Protein AF-A0A1R3RPN5-F1 (afdb_monomer)

Nearest PDB structures (foldseek):
  1krh-assembly2_B  TM=6.325E-01  e=1.722E-07  Acinetobacter sp.
  4wqm-assembly1_A  TM=5.513E-01  e=2.172E-06  Ectopseudomonas mendocina
  7ylr-assembly1_A  TM=5.861E-01  e=1.317E-05  Variovorax paradoxus
  6o0a-assembly1_A  TM=5.321E-01  e=4.269E-06  Malassezia yamatoensis
  1fdr-assembly1_A  TM=5.967E-01  e=7.984E-05  Escherichia coli

Secondary structure (DSSP, 8-state):
--BS-SS--HHHHHHHHHTT-HHHHTTGGGGSBSS--HHHHHHHHHS-SEEEEEEE-TTS-EEEEEEE-TTSSS--EE-SSTTEEEEEEE--TT-THHHHHHHHHS--TT--S---GGGGEEEEEEEETTTTEEEEEEEEEEEEEE-SSSS-S-EEEEEEEEEEEEEE---S---------TT---EEEEEESS----SSSPPPPPPHHHHHHHHH-SEEEEEEEE---TT-GGGTTS--EEEEEEEE-STT-SEE-TTT--EEEE--S--S--HHHHHHHHH-EEEEEEE-TTT--EEEEEEEEEEEETHHHHHHSTT-SEEEEEEEEEEEEEE-------------------SS--EEEEETTEEEEESSPPP----TT-EEEEE-HHHH-S----S--SS-GGGTT---EEEEEB-S--TT-S--SEE-B---PPTT-HHHHHHHHHHHHHHTTS-SSPPPPEEEEEEEEEEEE-S--PPSSSEEEEEEEEGGGGHHHHHHHHHHHHHGGG--EEEEEEEE-S-HHHHHHHHHHHTTT--TTEEEEEEEEE---S----GGG-BTTEEEEEEESS--HHHHTTS-TTSEEEEE-STTHHHHHHTT-

Solvent-accessible surface area (backbone atoms only — not comparable to full-atom values): 33022 Å² total; per-residue (Å²): 134,78,55,47,47,72,56,73,46,73,27,21,50,54,51,22,52,78,70,70,32,45,82,84,40,66,73,57,47,66,68,31,24,38,36,44,54,68,72,55,41,53,45,49,24,61,59,26,44,47,34,44,31,25,32,30,47,95,87,67,48,26,29,34,25,76,37,25,22,70,61,29,50,50,56,34,30,45,56,93,48,53,36,37,39,38,34,43,30,36,58,58,75,75,48,66,46,57,59,48,53,49,45,69,76,55,62,61,85,89,51,78,72,64,77,57,78,68,48,39,28,20,8,32,35,42,54,34,39,76,77,26,47,34,39,33,37,21,28,32,62,73,48,75,43,75,45,84,92,54,102,48,93,46,33,33,39,39,33,31,42,36,46,31,21,40,73,48,79,50,72,64,54,73,72,49,86,86,78,65,68,59,84,63,57,63,42,65,79,42,82,38,80,72,49,73,80,52,100,54,100,40,29,54,76,68,58,68,70,58,52,50,52,51,31,64,32,42,47,37,35,41,11,14,35,34,69,74,68,88,90,44,85,52,52,84,51,46,61,70,42,31,32,40,47,75,50,41,51,58,60,51,54,41,38,66,40,90,85,35,40,22,41,34,41,71,56,75,97,69,90,65,65,44,65,55,58,8,16,19,64,63,54,36,29,29,5,38,23,37,63,40,91,86,62,63,26,37,42,35,32,24,27,43,28,49,74,34,54,46,70,63,14,30,74,77,38,79,92,32,57,28,28,36,40,30,33,61,32,22,42,33,32,32,41,43,60,72,96,77,80,91,74,93,73,85,83,87,78,89,74,81,95,62,98,74,59,42,28,33,27,35,37,71,71,29,39,35,54,46,74,68,78,70,72,47,66,51,56,21,21,20,24,40,31,36,32,27,33,88,58,78,45,68,60,71,84,48,84,75,38,94,91,45,61,84,54,48,54,46,77,45,62,46,75,45,38,29,31,44,51,39,69,92,37,70,61,62,60,56,47,33,73,71,85,74,78,41,91,82,30,70,64,42,40,53,54,49,50,52,54,54,57,58,45,77,81,47,76,101,68,87,64,69,44,89,42,79,51,42,32,39,52,76,47,71,46,73,85,56,54,63,74,82,69,72,42,49,33,35,39,38,19,33,53,79,33,40,31,28,55,34,0,32,39,32,38,47,26,73,52,27,87,81,39,41,32,43,39,39,36,38,37,40,29,79,54,58,69,63,53,52,53,55,48,46,63,28,5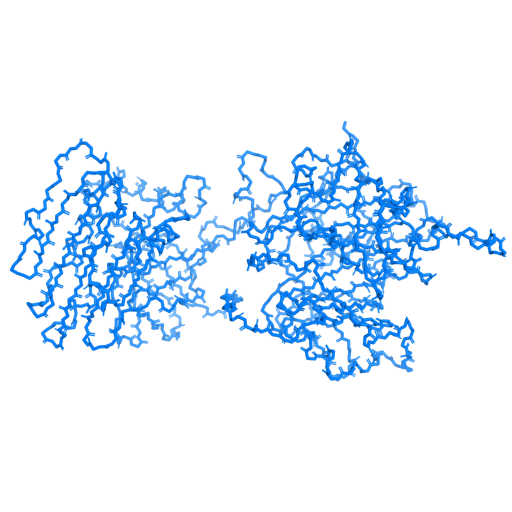1,69,61,55,27,78,56,34,36,37,41,36,41,35,22,22,75,59,94,66,92,75,92,55,70,95,59,51,51,101,36,27,48,74,48,80,43,83,38,74,90,51,63,73,59,41,75,74,52,77,88,85,42,52,77,44,73,34,47,55,93,66,48,55,57,59,50,62,76,38,102

Foldseek 3Di:
DDALFQWADPLLCVVLVQVVLCVVCGPVSSQWHQFADPVSQCLQQFQFLWKWKWAADLVRFIWTFIWGALFSHHHQWHDPDRFKIKGWTQDAPQTPCVVLLVCVVDPDPVPVVPSPQSRFKMKIWRARQQVLWIKIWIFGFDDKDQDPPDPDRRTIITMTGTSTIAGWDSPQRHHDDADTDSPWDKDWPDWFAFDDDPPDLAADADDPVVQQLQQQFFKKKKKFWADAPPPDPCCVRPNTHIDIDMHGHHRRQFDQQPPRRWTKHFDDDTLSRCVRSSRCSRPQWMKMWTADSQFRKIKIFIFGKDKDAAPRSCVRPNPGRIIMTGRTGTIIIMGIDDPDDDDDDDRPHFDDDDPQFWKFFCFLQWTFIDGDDDFAADFQLWKWKKAQCVQLNQQPADRADPPQRPSHRPRSIDIFTFLAARPPPSHDRITHTDDDQDVSDSNSVVVVVVVVVQVVPDDPDRRGDPRSRMITTSGMDDPRHQDPAEAFAEEEAEASQCRSVSRNLLVQQVCAPRYAYEYEYEYEYACLQVVLVSVCVSNVRHHQRYAYEYEYEYQDDDDDDCPSVDDPRYYYDYHYHDDDLVNLVPDDPVHHYDYTHDPPPVVVVVVSD

Sequence (609 aa):
MSTALQGWHPGELAIQHKLGYSTAVSNSWSVIKNFMPEQHRIFHTSNLHFLPITTIDEDGRPWASIVAGSTGEPGFIESPDPQTLSIHARLWTGDPLLNTLKTWLNPNPNNQQTTPPERYLTAGLGIEFSTRRRNKFAGRIQHVTPSTSTSTTLDYRIDIHVTEALGNCPKYINLRTLTPHPTTNPTLTHHHLHLPLPPSSTSFPLPPELTSFISSADTIFLASIYNPPSTTTTTTTNPPHAGLNARSGHPGFIRIHPTTHQIILPDYSGNRLMTSVGNIHASGLAGLTIVSFTTGDVLYLTGTAEHFVGEAAKRIMYGQGSLTAVRVSGVKMVVGEEKGVGMMGKVGGGGGGGEGGCRVLLEGGRFAVVGKQMGMEIKPGQAIVLDFMEWIGPPTYQHMSDDAPGEINDDRVRTWTVSSAHEGMERVEGFELTMREMKGGVVTGALFDVLRGERQGQGQGQVRFDGSVRGDVVGTTGEFVLPVGKVNVLWVAGGIGMTPFLAMLKALVERGETVQGDVVVVLATREPRVMLGLMREALGGVAGMVRVRVEVFTGFEGEVDVGDLIRDNVSVEVHQGRVGRDYWRGVPNDKEVFVCGPGGFGDEVVEGL

Mean predicted aligned error: 15.8 Å

Organism: Aspergillus carbonarius (strain ITEM 5010) (NCBI:txid602072)

Radius of gyration: 28.23 Å; Cα contacts (8 Å, |Δi|>4): 1332; chains: 1; bounding box: 81×53×78 Å

pLDDT: mean 84.32, std 15.66, range [21.89, 98.69]

Structure (mmCIF, N/CA/C/O backbone):
data_AF-A0A1R3RPN5-F1
#
_entry.id   AF-A0A1R3RPN5-F1
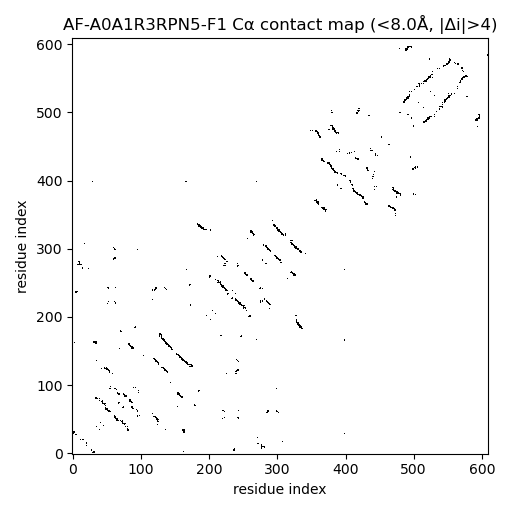#
loop_
_atom_site.group_PDB
_atom_site.id
_atom_site.type_symbol
_atom_site.label_atom_id
_atom_site.label_alt_id
_atom_site.label_comp_id
_atom_site.label_asym_id
_atom_site.label_entity_id
_atom_site.label_seq_id
_atom_site.pdbx_PDB_ins_code
_atom_site.Cartn_x
_atom_site.Cartn_y
_atom_site.Cartn_z
_atom_site.occupancy
_atom_site.B_iso_or_equiv
_atom_site.auth_seq_id
_atom_site.auth_comp_id
_atom_site.auth_asym_id
_atom_site.auth_atom_id
_atom_site.pdbx_PDB_model_num
ATOM 1 N N . MET A 1 1 ? -0.048 21.771 -22.554 1.00 45.22 1 MET A N 1
ATOM 2 C CA . MET A 1 1 ? 0.324 20.751 -21.549 1.00 45.22 1 MET A CA 1
ATOM 3 C C . MET A 1 1 ? 0.965 19.597 -22.300 1.00 45.22 1 MET A C 1
ATOM 5 O O . MET A 1 1 ? 0.309 19.068 -23.187 1.00 45.22 1 MET A O 1
ATOM 9 N N . SER A 1 2 ? 2.237 19.280 -22.054 1.00 51.97 2 SER A N 1
ATOM 10 C CA . SER A 1 2 ? 2.921 18.185 -22.753 1.00 51.97 2 SER A CA 1
ATOM 11 C C . SER A 1 2 ? 2.543 16.850 -22.101 1.00 51.97 2 SER A C 1
ATOM 13 O O . SER A 1 2 ? 2.600 16.699 -20.884 1.00 51.97 2 SER A O 1
ATOM 15 N N . THR A 1 3 ? 2.043 15.906 -22.895 1.00 61.66 3 THR A N 1
ATOM 16 C CA . THR A 1 3 ? 1.736 14.543 -22.443 1.00 61.66 3 THR A CA 1
ATOM 17 C C . THR A 1 3 ? 3.027 13.724 -22.438 1.00 61.66 3 THR A C 1
ATOM 19 O O . THR A 1 3 ? 3.864 13.914 -23.319 1.00 61.66 3 THR A O 1
ATOM 22 N N . ALA A 1 4 ? 3.218 12.835 -21.455 1.00 76.56 4 ALA A N 1
ATOM 23 C CA . ALA A 1 4 ? 4.387 11.942 -21.438 1.00 76.56 4 ALA A CA 1
ATOM 24 C C . ALA A 1 4 ? 4.355 10.911 -22.560 1.00 76.56 4 ALA A C 1
ATOM 26 O O . ALA A 1 4 ? 5.387 10.567 -23.126 1.00 76.56 4 ALA A O 1
ATOM 27 N N . LEU A 1 5 ? 3.151 10.441 -22.872 1.00 82.88 5 LEU A N 1
ATOM 28 C CA . LEU A 1 5 ? 2.904 9.392 -23.844 1.00 82.88 5 LEU A CA 1
ATOM 29 C C . LEU A 1 5 ? 2.050 9.928 -24.995 1.00 82.88 5 LEU A C 1
ATOM 31 O O . LEU A 1 5 ? 1.403 10.974 -24.873 1.00 82.88 5 LEU A O 1
ATOM 35 N N . GLN A 1 6 ? 2.046 9.193 -26.106 1.00 84.75 6 GLN A N 1
ATOM 36 C CA . GLN A 1 6 ? 1.206 9.441 -27.284 1.00 84.75 6 GLN A CA 1
ATOM 37 C C . GLN A 1 6 ? 0.323 8.220 -27.584 1.00 84.75 6 GLN A C 1
ATOM 39 O O . GLN A 1 6 ? 0.188 7.789 -28.727 1.00 84.75 6 GLN A O 1
ATOM 44 N N . GLY A 1 7 ? -0.252 7.638 -26.531 1.00 88.19 7 GLY A N 1
ATOM 45 C CA . GLY A 1 7 ? -0.995 6.383 -26.578 1.00 88.19 7 GLY A CA 1
ATOM 46 C C . GLY A 1 7 ? -0.442 5.348 -25.604 1.00 88.19 7 GLY A C 1
ATOM 47 O O . GLY A 1 7 ? 0.549 5.585 -24.918 1.00 88.19 7 GLY A O 1
ATOM 48 N N . TRP A 1 8 ? -1.108 4.199 -25.549 1.00 90.19 8 TRP A N 1
ATOM 49 C CA . TRP A 1 8 ? -0.591 3.015 -24.868 1.00 90.19 8 TRP A CA 1
ATOM 50 C C . TRP A 1 8 ? 0.435 2.307 -25.744 1.00 90.19 8 TRP A C 1
ATOM 52 O O . TRP A 1 8 ? 0.276 2.242 -26.970 1.00 90.19 8 TRP A O 1
ATOM 62 N N . HIS A 1 9 ? 1.458 1.722 -25.126 1.00 91.75 9 HIS A N 1
ATOM 63 C CA . HIS A 1 9 ? 2.414 0.931 -25.887 1.00 91.75 9 HIS A CA 1
ATOM 64 C C . HIS A 1 9 ? 1.808 -0.444 -26.252 1.00 91.75 9 HIS A C 1
ATOM 66 O O . HIS A 1 9 ? 0.845 -0.898 -25.623 1.00 91.75 9 HIS A O 1
ATOM 72 N N . PRO A 1 10 ? 2.339 -1.153 -27.270 1.00 92.44 10 PRO A N 1
ATOM 73 C CA . PRO A 1 10 ? 1.727 -2.387 -27.779 1.00 92.44 10 PRO A CA 1
ATOM 74 C C . PRO A 1 10 ? 1.497 -3.476 -26.720 1.00 92.44 10 PRO A C 1
ATOM 76 O O . PRO A 1 10 ? 0.532 -4.234 -26.809 1.00 92.44 10 PRO A O 1
ATOM 79 N N . GLY A 1 11 ? 2.361 -3.537 -25.702 1.00 94.38 11 GLY A N 1
ATOM 80 C CA . GLY A 1 11 ? 2.244 -4.491 -24.601 1.00 94.38 11 GLY A CA 1
ATOM 81 C C . GLY A 1 11 ? 1.013 -4.239 -23.728 1.00 94.38 11 GLY A C 1
ATOM 82 O O . GLY A 1 11 ? 0.249 -5.166 -23.458 1.00 94.38 11 GLY A O 1
ATOM 83 N N . GLU A 1 12 ? 0.786 -2.986 -23.328 1.00 94.12 12 GLU A N 1
ATOM 84 C CA . GLU A 1 12 ? -0.416 -2.576 -22.591 1.00 94.12 12 GLU A CA 1
ATOM 85 C C . GLU A 1 12 ? -1.678 -2.837 -23.409 1.00 94.12 12 GLU A C 1
ATOM 87 O O . GLU A 1 12 ? -2.606 -3.467 -22.905 1.00 94.12 12 GLU A O 1
ATOM 92 N N . LEU A 1 13 ? -1.693 -2.431 -24.685 1.00 94.06 13 LEU A N 1
ATOM 93 C CA . LEU A 1 13 ? -2.837 -2.636 -25.580 1.00 94.06 13 LEU A CA 1
ATOM 94 C C . LEU A 1 13 ? -3.225 -4.113 -25.692 1.00 94.06 13 LEU A C 1
ATOM 96 O O . LEU A 1 13 ? -4.407 -4.451 -25.606 1.00 94.06 13 LEU A O 1
ATOM 100 N N . ALA A 1 14 ? -2.242 -5.001 -25.845 1.00 94.50 14 ALA A N 1
ATOM 101 C CA . ALA A 1 14 ? -2.482 -6.435 -25.957 1.00 94.50 14 ALA A CA 1
ATOM 102 C C . ALA A 1 14 ? -3.142 -7.014 -24.694 1.00 94.50 14 ALA A C 1
ATOM 104 O O . ALA A 1 14 ? -4.070 -7.819 -24.788 1.00 94.50 14 ALA A O 1
ATOM 105 N N . ILE A 1 15 ? -2.698 -6.595 -23.508 1.00 93.25 15 ILE A N 1
ATOM 106 C CA . ILE A 1 15 ? -3.253 -7.066 -22.232 1.00 93.25 15 ILE A CA 1
ATOM 107 C C . ILE A 1 15 ? -4.621 -6.438 -21.960 1.00 93.25 15 ILE A C 1
ATOM 109 O O . ILE A 1 15 ? -5.554 -7.143 -21.575 1.00 93.25 15 ILE A O 1
ATOM 113 N N . GLN A 1 16 ? -4.778 -5.141 -22.226 1.00 89.44 16 GLN A N 1
ATOM 114 C CA . GLN A 1 16 ? -6.062 -4.448 -22.134 1.00 89.44 16 GLN A CA 1
ATOM 115 C C . GLN A 1 16 ? -7.107 -5.104 -23.045 1.00 89.44 16 GLN A C 1
ATOM 117 O O . GLN A 1 16 ? -8.243 -5.285 -22.617 1.00 89.44 16 GLN A O 1
ATOM 122 N N . HIS A 1 17 ? -6.731 -5.524 -24.258 1.00 90.00 17 HIS A N 1
ATOM 123 C CA . HIS A 1 17 ? -7.630 -6.242 -25.163 1.00 90.00 17 HIS A CA 1
ATOM 124 C C . HIS A 1 17 ? -8.018 -7.612 -24.603 1.00 90.00 17 HIS A C 1
ATOM 126 O O . HIS A 1 17 ? -9.200 -7.943 -24.535 1.00 90.00 17 HIS A O 1
ATOM 132 N N . LYS A 1 18 ? -7.035 -8.397 -24.141 1.00 87.56 18 LYS A N 1
ATOM 133 C CA . LYS A 1 18 ? -7.280 -9.719 -23.542 1.00 87.56 18 LYS A CA 1
ATOM 134 C C . LYS A 1 18 ? -8.211 -9.670 -22.324 1.00 87.56 18 LYS A C 1
ATOM 136 O O . LYS A 1 18 ? -8.935 -10.632 -22.089 1.00 87.56 18 LYS A O 1
ATOM 141 N N . LEU A 1 19 ? -8.187 -8.577 -21.560 1.00 83.62 19 LEU A N 1
ATOM 142 C CA . LEU A 1 19 ? -9.012 -8.384 -20.363 1.00 83.62 19 LEU A CA 1
ATOM 143 C C . LEU A 1 19 ? -10.294 -7.567 -20.617 1.00 83.62 19 LEU A C 1
ATOM 145 O O . LEU A 1 19 ? -11.049 -7.320 -19.681 1.00 83.62 19 LEU A O 1
ATOM 149 N N . GLY A 1 20 ? -10.557 -7.139 -21.858 1.00 84.12 20 GLY A N 1
ATOM 150 C CA . GLY A 1 20 ? -11.748 -6.353 -22.205 1.00 84.12 20 GLY A CA 1
ATOM 151 C C . GLY A 1 20 ? -11.737 -4.910 -21.682 1.00 84.12 20 GLY A C 1
ATOM 152 O O . GLY A 1 20 ? -12.790 -4.300 -21.512 1.00 84.12 20 GLY A O 1
ATOM 153 N N . TYR A 1 21 ? -10.561 -4.341 -21.413 1.00 84.31 21 TYR A N 1
ATOM 154 C CA . TYR A 1 21 ? -10.399 -2.994 -20.856 1.00 84.31 21 TYR A CA 1
ATOM 155 C C . TYR A 1 21 ? -10.123 -1.907 -21.894 1.00 84.31 21 TYR A C 1
ATOM 157 O O . TYR A 1 21 ? -10.209 -0.732 -21.547 1.00 84.31 21 TYR A O 1
ATOM 165 N N . SER A 1 22 ? -9.829 -2.256 -23.151 1.00 76.38 22 SER A N 1
ATOM 166 C CA . SER A 1 22 ? -9.389 -1.303 -24.186 1.00 76.38 22 SER A CA 1
ATOM 167 C C . SER A 1 22 ? -10.285 -0.067 -24.311 1.00 76.38 22 SER A C 1
ATOM 169 O O . SER A 1 22 ? -9.781 1.052 -24.352 1.00 76.38 22 SER A O 1
ATOM 171 N N . THR A 1 23 ? -11.611 -0.239 -24.308 1.00 72.06 23 THR A N 1
ATOM 172 C CA . THR A 1 23 ? -12.555 0.889 -24.380 1.00 72.06 23 THR A CA 1
ATOM 173 C C . THR A 1 23 ? -12.534 1.738 -23.111 1.00 72.06 23 THR A C 1
ATOM 175 O O . THR A 1 23 ? -12.601 2.961 -23.194 1.00 72.06 23 THR A O 1
ATOM 178 N N . ALA A 1 24 ? -12.408 1.105 -21.942 1.00 67.56 24 ALA A N 1
ATOM 179 C CA . ALA A 1 24 ? -12.459 1.775 -20.646 1.00 67.56 24 ALA A CA 1
ATOM 180 C C . ALA A 1 24 ? -11.239 2.668 -20.376 1.00 67.56 24 ALA A C 1
ATOM 182 O O . ALA A 1 24 ? -11.352 3.615 -19.603 1.00 67.56 24 ALA A O 1
ATOM 183 N N . VAL A 1 25 ? -10.086 2.371 -20.987 1.00 79.38 25 VAL A N 1
ATOM 184 C CA . VAL A 1 25 ? -8.831 3.108 -20.753 1.00 79.38 25 VAL A CA 1
ATOM 185 C C . VAL A 1 25 ? -8.260 3.779 -22.001 1.00 79.38 25 VAL A C 1
ATOM 187 O O . VAL A 1 25 ? -7.142 4.282 -21.954 1.00 79.38 25 VAL A O 1
ATOM 190 N N . SER A 1 26 ? -8.996 3.822 -23.114 1.00 75.88 26 SER A N 1
ATOM 191 C CA . SER A 1 26 ? -8.498 4.251 -24.436 1.00 75.88 26 SER A CA 1
ATOM 192 C C . SER A 1 26 ? -7.737 5.586 -24.431 1.00 75.88 26 SER A C 1
ATOM 194 O O . SER A 1 26 ? -6.679 5.693 -25.047 1.00 75.88 26 SER A O 1
ATOM 196 N N . ASN A 1 27 ? -8.228 6.574 -23.678 1.00 77.50 27 ASN A N 1
ATOM 197 C CA . ASN A 1 27 ? -7.629 7.911 -23.552 1.00 77.50 27 ASN A CA 1
ATOM 198 C C . ASN A 1 27 ? -6.949 8.155 -22.196 1.00 77.50 27 ASN A C 1
ATOM 200 O O . ASN A 1 27 ? -6.448 9.251 -21.923 1.00 77.50 27 ASN A O 1
ATOM 204 N N . SER A 1 28 ? -6.921 7.141 -21.331 1.00 81.88 28 SER A N 1
ATOM 205 C CA . SER A 1 28 ? -6.401 7.269 -19.974 1.00 81.88 28 SER A CA 1
ATOM 206 C C . SER A 1 28 ? -4.880 7.363 -19.924 1.00 81.88 28 SER A C 1
ATOM 208 O O . SER A 1 28 ? -4.373 7.694 -18.872 1.00 81.88 28 SER A O 1
ATOM 210 N N . TRP A 1 29 ? -4.131 7.168 -21.012 1.00 83.62 29 TRP A N 1
ATOM 211 C CA . TRP A 1 29 ? -2.676 7.407 -21.037 1.00 83.62 29 TRP A CA 1
ATOM 212 C C . TRP A 1 29 ? -2.311 8.886 -20.794 1.00 83.62 29 TRP A C 1
ATOM 214 O O . TRP A 1 29 ? -1.242 9.187 -20.272 1.00 83.62 29 TRP A O 1
ATOM 224 N N . SER A 1 30 ? -3.218 9.823 -21.104 1.00 81.75 30 SER A N 1
ATOM 225 C CA . SER A 1 30 ? -3.025 11.281 -20.947 1.00 81.75 30 SER A CA 1
ATOM 226 C C . SER A 1 30 ? -2.878 11.753 -19.491 1.00 81.75 30 SER A C 1
ATOM 228 O O . SER A 1 30 ? -2.457 12.886 -19.209 1.00 81.75 30 SER A O 1
ATOM 230 N N . VAL A 1 31 ? -3.231 10.884 -18.548 1.00 81.06 31 VAL A N 1
ATOM 231 C CA . VAL A 1 31 ? -3.079 11.109 -17.112 1.00 81.06 31 VAL A CA 1
ATOM 232 C C . VAL A 1 31 ? -1.621 10.985 -16.658 1.00 81.06 31 VAL A C 1
ATOM 234 O O . VAL A 1 31 ? -1.260 11.564 -15.637 1.00 81.06 31 VAL A O 1
ATOM 237 N N . ILE A 1 32 ? -0.786 10.275 -17.427 1.00 87.50 32 ILE A N 1
ATOM 238 C CA . ILE A 1 32 ? 0.645 10.128 -17.174 1.00 87.50 32 ILE A CA 1
ATOM 239 C C . ILE A 1 32 ? 1.322 11.419 -17.636 1.00 87.50 32 ILE A C 1
ATOM 241 O O . ILE A 1 32 ? 1.280 11.796 -18.814 1.00 87.50 32 ILE A O 1
ATOM 245 N N . LYS A 1 33 ? 1.904 12.142 -16.680 1.00 87.62 33 LYS A N 1
ATOM 246 C CA . LYS A 1 33 ? 2.549 13.441 -16.914 1.00 87.62 33 LYS A CA 1
ATOM 247 C C . LYS A 1 33 ? 4.045 13.256 -17.095 1.00 87.62 33 LYS A C 1
ATOM 249 O O . LYS A 1 33 ? 4.622 12.379 -16.473 1.00 87.62 33 LYS A O 1
ATOM 254 N N . ASN A 1 34 ? 4.684 14.093 -17.904 1.00 92.00 34 ASN A N 1
ATOM 255 C CA . ASN A 1 34 ? 6.145 14.093 -18.071 1.00 92.00 34 ASN A CA 1
ATOM 256 C C . ASN A 1 34 ? 6.870 14.975 -17.049 1.00 92.00 34 ASN A C 1
ATOM 258 O O . ASN A 1 34 ? 8.002 15.395 -17.267 1.00 92.00 34 ASN A O 1
ATOM 262 N N . PHE A 1 35 ? 6.183 15.294 -15.960 1.00 92.44 35 PHE A N 1
ATOM 263 C CA . PHE A 1 35 ? 6.675 16.048 -14.825 1.00 92.44 35 PHE A CA 1
ATOM 264 C C . PHE A 1 35 ? 5.924 15.565 -13.585 1.00 92.44 35 PHE A C 1
ATOM 266 O O . PHE A 1 35 ? 4.803 15.067 -13.683 1.00 92.44 35 PHE A O 1
ATOM 273 N N . MET A 1 36 ? 6.524 15.744 -12.419 1.00 91.25 36 MET A N 1
ATOM 274 C CA . MET A 1 36 ? 5.939 15.516 -11.108 1.00 91.25 36 MET A CA 1
ATOM 275 C C . MET A 1 36 ? 5.017 16.687 -10.741 1.00 91.25 36 MET A C 1
ATOM 277 O O . MET A 1 36 ? 5.512 17.800 -10.528 1.00 91.25 36 MET A O 1
ATOM 281 N N . PRO A 1 37 ? 3.692 16.475 -10.618 1.00 87.38 37 PRO A N 1
ATOM 282 C CA . PRO A 1 37 ? 2.803 17.466 -10.019 1.00 87.38 37 PRO A CA 1
ATOM 283 C C . PRO A 1 37 ? 3.293 17.870 -8.627 1.00 87.38 37 PRO A C 1
ATOM 285 O O . PRO A 1 37 ? 3.901 17.063 -7.924 1.00 87.38 37 PRO A O 1
ATOM 288 N N . GLU A 1 38 ? 2.984 19.089 -8.191 1.00 85.56 38 GLU A N 1
ATOM 289 C CA . GLU A 1 38 ? 3.442 19.617 -6.899 1.00 85.56 38 GLU A CA 1
ATOM 290 C C . GLU A 1 38 ? 3.125 18.678 -5.726 1.00 85.56 38 GLU A C 1
ATOM 292 O O . GLU A 1 38 ? 4.006 18.354 -4.933 1.00 85.56 38 GLU A O 1
ATOM 297 N N . GLN A 1 39 ? 1.915 18.117 -5.685 1.00 84.25 39 GLN A N 1
ATOM 298 C CA . GLN A 1 39 ? 1.538 17.144 -4.660 1.00 84.25 39 GLN A CA 1
ATOM 299 C C . GLN A 1 39 ? 2.374 15.856 -4.691 1.00 84.25 39 GLN A C 1
ATOM 301 O O . GLN A 1 39 ? 2.572 15.239 -3.643 1.00 84.25 39 GLN A O 1
ATOM 306 N N . HIS A 1 40 ? 2.835 15.417 -5.868 1.00 90.62 40 HIS A N 1
ATOM 307 C CA . HIS A 1 40 ? 3.728 14.263 -5.984 1.00 90.62 40 HIS A CA 1
ATOM 308 C C . HIS A 1 40 ? 5.138 14.625 -5.526 1.00 90.62 40 HIS A C 1
ATOM 310 O O . HIS A 1 40 ? 5.788 13.781 -4.918 1.00 90.62 40 HIS A O 1
ATOM 316 N N . ARG A 1 41 ? 5.599 15.853 -5.799 1.00 93.81 41 ARG A N 1
ATOM 317 C CA . ARG A 1 41 ? 6.896 16.356 -5.328 1.00 93.81 41 ARG A CA 1
ATOM 318 C C . ARG A 1 41 ? 6.923 16.375 -3.805 1.00 93.81 41 ARG A C 1
ATOM 320 O O . ARG A 1 41 ? 7.720 15.644 -3.237 1.00 93.81 41 ARG A O 1
ATOM 327 N N . ILE A 1 42 ? 5.972 17.072 -3.172 1.00 88.81 42 ILE A N 1
ATOM 328 C CA . ILE A 1 42 ? 5.835 17.140 -1.704 1.00 88.81 42 ILE A CA 1
ATOM 329 C C . ILE A 1 42 ? 5.791 15.734 -1.098 1.00 88.81 42 ILE A C 1
ATOM 331 O O . ILE A 1 42 ? 6.511 15.435 -0.153 1.00 88.81 42 ILE A O 1
ATOM 335 N N . PHE A 1 43 ? 4.991 14.839 -1.683 1.00 91.19 43 PHE A N 1
ATOM 336 C CA . PHE A 1 43 ? 4.903 13.457 -1.222 1.00 91.19 43 PHE A CA 1
ATOM 337 C C . PHE A 1 43 ? 6.255 12.731 -1.241 1.00 91.19 43 PHE A C 1
ATOM 339 O O . PHE A 1 43 ? 6.615 12.101 -0.252 1.00 91.19 43 PHE A O 1
ATOM 346 N N . HIS A 1 44 ? 7.011 12.818 -2.341 1.00 95.56 44 HIS A N 1
ATOM 347 C CA . HIS A 1 44 ? 8.308 12.144 -2.426 1.00 95.56 44 HIS A CA 1
ATOM 348 C C . HIS A 1 44 ? 9.353 12.785 -1.510 1.00 95.56 44 HIS A C 1
ATOM 350 O O . HIS A 1 44 ? 10.165 12.060 -0.946 1.00 95.56 44 HIS A O 1
ATOM 356 N N . THR A 1 45 ? 9.323 14.107 -1.331 1.00 95.75 45 THR A N 1
ATOM 357 C CA . THR A 1 45 ? 10.318 14.825 -0.523 1.00 95.75 45 THR A CA 1
ATOM 358 C C . THR A 1 45 ? 10.070 14.727 0.979 1.00 95.75 45 THR A C 1
ATOM 360 O O . THR A 1 45 ? 11.017 14.814 1.751 1.00 95.75 45 THR A O 1
ATOM 363 N N . SER A 1 46 ? 8.816 14.566 1.414 1.00 91.38 46 SER A N 1
ATOM 364 C CA . SER A 1 46 ? 8.445 14.791 2.820 1.00 91.38 46 SER A CA 1
ATOM 365 C C . SER A 1 46 ? 7.823 13.589 3.531 1.00 91.38 46 SER A C 1
ATOM 367 O O . SER A 1 46 ? 7.790 13.589 4.756 1.00 91.38 46 SER A O 1
ATOM 369 N N . ASN A 1 47 ? 7.353 12.562 2.814 1.00 90.06 47 ASN A N 1
ATOM 370 C CA . ASN A 1 47 ? 6.574 11.471 3.425 1.00 90.06 47 ASN A CA 1
ATOM 371 C C . ASN A 1 47 ? 7.260 10.095 3.365 1.00 90.06 47 ASN A C 1
ATOM 373 O O . ASN A 1 47 ? 6.840 9.155 4.043 1.00 90.06 47 ASN A O 1
ATOM 377 N N . LEU A 1 48 ? 8.287 9.933 2.529 1.00 93.50 48 LEU A N 1
ATOM 378 C CA . LEU A 1 48 ? 8.864 8.620 2.243 1.00 93.50 48 LEU A CA 1
ATOM 379 C C . LEU A 1 48 ? 10.040 8.307 3.167 1.00 93.50 48 LEU A C 1
ATOM 381 O O . LEU A 1 48 ? 11.011 9.051 3.189 1.00 93.50 48 LEU A O 1
ATOM 385 N N . HIS A 1 49 ? 9.977 7.166 3.856 1.00 92.88 49 HIS A N 1
ATOM 386 C CA . HIS A 1 49 ? 11.097 6.618 4.642 1.00 92.88 49 HIS A CA 1
ATOM 387 C C . HIS A 1 49 ? 12.073 5.818 3.765 1.00 92.88 49 HIS A C 1
ATOM 389 O O . HIS A 1 49 ? 13.264 5.720 4.042 1.00 92.88 49 HIS A O 1
ATOM 395 N N . PHE A 1 50 ? 11.558 5.244 2.678 1.00 95.94 50 PHE A N 1
ATOM 396 C CA . PHE A 1 50 ? 12.334 4.553 1.660 1.00 95.94 50 PHE A CA 1
ATOM 397 C C . PHE A 1 50 ? 11.629 4.658 0.303 1.00 95.94 50 PHE A C 1
ATOM 399 O O . PHE A 1 50 ? 10.449 5.005 0.211 1.00 95.94 50 PHE A O 1
ATOM 406 N N . LEU A 1 51 ? 12.359 4.334 -0.757 1.00 97.62 51 LEU A N 1
ATOM 407 C CA . LEU A 1 51 ? 11.919 4.356 -2.137 1.00 97.62 51 LEU A CA 1
ATOM 408 C C . LEU A 1 51 ? 12.398 3.082 -2.846 1.00 97.62 51 LEU A C 1
ATOM 410 O O . LEU A 1 51 ? 13.584 2.947 -3.153 1.00 97.62 51 LEU A O 1
ATOM 414 N N . PRO A 1 52 ? 11.492 2.149 -3.163 1.00 98.31 52 PRO A N 1
ATOM 415 C CA . PRO A 1 52 ? 11.741 1.138 -4.172 1.00 98.31 52 PRO A CA 1
ATOM 416 C C . PRO A 1 52 ? 12.085 1.809 -5.502 1.00 98.31 52 PRO A C 1
ATOM 418 O O . PRO A 1 52 ? 11.369 2.718 -5.937 1.00 98.31 52 PRO A O 1
ATOM 421 N N . ILE A 1 53 ? 13.138 1.339 -6.166 1.00 98.25 53 ILE A N 1
ATOM 422 C CA . ILE A 1 53 ? 13.571 1.870 -7.455 1.00 98.25 53 ILE A CA 1
ATOM 423 C C . ILE A 1 53 ? 13.985 0.755 -8.416 1.00 98.25 53 ILE A C 1
ATOM 425 O O . ILE A 1 53 ? 14.736 -0.154 -8.077 1.00 98.25 53 ILE A O 1
ATOM 429 N N . THR A 1 54 ? 13.495 0.813 -9.650 1.00 98.69 54 THR A N 1
ATOM 430 C CA . THR A 1 54 ? 13.914 -0.105 -10.706 1.00 98.69 54 THR A CA 1
ATOM 431 C C . THR A 1 54 ? 15.305 0.270 -11.186 1.00 98.69 54 THR A C 1
ATOM 433 O O . THR A 1 54 ? 15.577 1.432 -11.494 1.00 98.69 54 THR A O 1
ATOM 436 N N . THR A 1 55 ? 16.168 -0.728 -11.298 1.00 98.06 55 THR A N 1
ATOM 437 C CA . THR A 1 55 ? 17.461 -0.643 -11.967 1.00 98.06 55 THR A CA 1
ATOM 438 C C . THR A 1 55 ? 17.578 -1.795 -12.956 1.00 98.06 55 THR A C 1
ATOM 440 O O . THR A 1 55 ? 16.904 -2.811 -12.808 1.00 98.06 55 THR A O 1
ATOM 443 N N . ILE A 1 56 ? 18.394 -1.636 -13.986 1.00 97.12 56 ILE A N 1
ATOM 444 C CA . ILE A 1 56 ? 18.565 -2.635 -15.042 1.00 97.12 56 ILE A CA 1
ATOM 445 C C . ILE A 1 56 ? 19.982 -3.176 -14.923 1.00 97.12 56 ILE A C 1
ATOM 447 O O . ILE A 1 56 ? 20.881 -2.399 -14.618 1.00 97.12 56 ILE A O 1
ATOM 451 N N . ASP A 1 57 ? 20.186 -4.481 -15.088 1.00 94.56 57 ASP A N 1
ATOM 452 C CA . ASP A 1 57 ? 21.520 -5.088 -15.063 1.00 94.56 57 ASP A CA 1
ATOM 453 C C . ASP A 1 57 ? 22.187 -5.118 -16.450 1.00 94.56 57 ASP A C 1
ATOM 455 O O . ASP A 1 57 ? 21.753 -4.452 -17.391 1.00 94.56 57 ASP A O 1
ATOM 459 N N . GLU A 1 58 ? 23.339 -5.783 -16.561 1.00 90.88 58 GLU A N 1
ATOM 460 C CA . GLU A 1 58 ? 24.152 -5.778 -17.790 1.00 90.88 58 GLU A CA 1
ATOM 461 C C . GLU A 1 58 ? 23.553 -6.652 -18.887 1.00 90.88 58 GLU A C 1
ATOM 463 O O . GLU A 1 58 ? 23.798 -6.407 -20.065 1.00 90.88 58 GLU A O 1
ATOM 468 N N . ASP A 1 59 ? 22.683 -7.580 -18.492 1.00 91.69 59 ASP A N 1
ATOM 469 C CA . ASP A 1 59 ? 21.912 -8.440 -19.379 1.00 91.69 59 ASP A CA 1
ATOM 470 C C . ASP A 1 59 ? 20.569 -7.796 -19.771 1.00 91.69 59 ASP A C 1
ATOM 472 O O . ASP A 1 59 ? 19.734 -8.424 -20.423 1.00 91.69 59 ASP A O 1
ATOM 476 N N . GLY A 1 60 ? 20.322 -6.548 -19.351 1.00 92.81 60 GLY A N 1
ATOM 477 C CA . GLY A 1 60 ? 19.075 -5.834 -19.612 1.00 92.81 60 GLY A CA 1
ATOM 478 C C . GLY A 1 60 ? 17.902 -6.279 -18.732 1.00 92.81 60 GLY A C 1
ATOM 479 O O . GLY A 1 60 ? 16.760 -5.897 -19.004 1.00 92.81 60 GLY A O 1
ATOM 480 N N . ARG A 1 61 ? 18.142 -7.065 -17.673 1.00 96.25 61 ARG A N 1
ATOM 481 C CA . ARG A 1 61 ? 17.083 -7.547 -16.780 1.00 96.25 61 ARG A CA 1
ATOM 482 C C . ARG A 1 61 ? 16.742 -6.494 -15.721 1.00 96.25 61 ARG A C 1
ATOM 484 O O . ARG A 1 61 ? 17.651 -5.915 -15.120 1.00 96.25 61 ARG A O 1
ATOM 491 N N . PRO A 1 62 ? 15.451 -6.238 -15.445 1.00 98.12 62 PRO A N 1
ATOM 492 C CA . PRO A 1 62 ? 15.053 -5.328 -14.384 1.00 98.12 62 PRO A CA 1
ATOM 493 C C . PRO A 1 62 ? 15.220 -5.978 -13.000 1.00 98.12 62 PRO A C 1
ATOM 495 O O . PRO A 1 62 ? 14.891 -7.146 -12.787 1.00 98.12 62 PRO A O 1
ATOM 498 N N . TRP A 1 63 ? 15.672 -5.179 -12.042 1.00 98.50 63 TRP A N 1
ATOM 499 C CA . TRP A 1 63 ? 15.727 -5.446 -10.606 1.00 98.50 63 TRP A CA 1
ATOM 500 C C . TRP A 1 63 ? 15.023 -4.301 -9.865 1.00 98.50 63 TRP A C 1
ATOM 502 O O . TRP A 1 63 ? 15.011 -3.175 -10.358 1.00 98.50 63 TRP A O 1
ATOM 512 N N . ALA A 1 64 ? 14.473 -4.545 -8.674 1.00 97.44 64 ALA A N 1
ATOM 513 C CA . ALA A 1 64 ? 13.942 -3.491 -7.801 1.00 97.44 64 ALA A CA 1
ATOM 514 C C . ALA A 1 64 ? 14.857 -3.298 -6.578 1.00 97.44 64 ALA A C 1
ATOM 516 O O . ALA A 1 64 ? 14.851 -4.100 -5.656 1.00 97.44 64 ALA A O 1
ATOM 517 N N . SER A 1 65 ? 15.655 -2.241 -6.558 1.00 97.75 65 SER A N 1
ATOM 518 C CA . SER A 1 65 ? 16.418 -1.811 -5.381 1.00 97.75 65 SER A CA 1
ATOM 519 C C . SER A 1 65 ? 15.498 -1.177 -4.327 1.00 97.75 65 SER A C 1
ATOM 521 O O . SER A 1 65 ? 14.397 -0.726 -4.655 1.00 97.75 65 SER A O 1
ATOM 523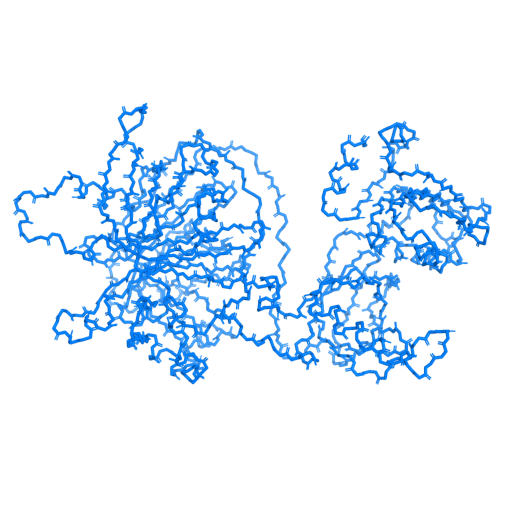 N N . ILE A 1 66 ? 15.938 -1.153 -3.067 1.00 96.19 66 ILE A N 1
ATOM 524 C CA . ILE A 1 66 ? 15.293 -0.415 -1.976 1.00 96.19 66 ILE A CA 1
ATOM 525 C C . ILE A 1 66 ? 16.267 0.681 -1.552 1.00 96.19 66 ILE A C 1
ATOM 527 O O . ILE A 1 66 ? 17.370 0.391 -1.110 1.00 96.19 66 ILE A O 1
ATOM 531 N N . VAL A 1 67 ? 15.868 1.942 -1.695 1.00 95.19 67 VAL A N 1
ATOM 532 C CA . VAL A 1 67 ? 16.723 3.094 -1.391 1.00 95.19 67 VAL A CA 1
ATOM 533 C C . VAL A 1 67 ? 16.183 3.836 -0.181 1.00 95.19 67 VAL A C 1
ATOM 535 O O . VAL A 1 67 ? 14.994 4.122 -0.124 1.00 95.19 67 VAL A O 1
ATOM 538 N N . ALA A 1 68 ? 17.043 4.193 0.765 1.00 94.38 68 ALA A N 1
ATOM 539 C CA . ALA A 1 68 ? 16.681 5.023 1.910 1.00 94.38 68 ALA A CA 1
ATOM 540 C C . ALA A 1 68 ? 17.777 6.055 2.194 1.00 94.38 68 ALA A C 1
ATOM 542 O O . ALA A 1 68 ? 18.909 5.922 1.721 1.00 94.38 68 ALA A O 1
ATOM 543 N N . GLY A 1 69 ? 17.435 7.085 2.966 1.00 92.38 69 GLY A N 1
ATOM 544 C CA . GLY A 1 69 ? 18.414 8.023 3.504 1.00 92.38 69 GLY A CA 1
ATOM 545 C C . GLY A 1 69 ? 19.297 7.390 4.577 1.00 92.38 69 GLY A C 1
ATOM 546 O O . GLY A 1 69 ? 18.984 6.342 5.137 1.00 92.38 69 GLY A O 1
ATOM 547 N N . SER A 1 70 ? 20.386 8.071 4.922 1.00 89.38 70 SER A N 1
ATOM 548 C CA . SER A 1 70 ? 21.339 7.642 5.953 1.00 89.38 70 SER A CA 1
ATOM 549 C C . SER A 1 70 ? 20.729 7.453 7.347 1.00 89.38 70 SER A C 1
ATOM 551 O O . SER A 1 70 ? 21.234 6.649 8.129 1.00 89.38 70 SER A O 1
ATOM 553 N N . THR A 1 71 ? 19.667 8.196 7.656 1.00 88.94 71 THR A N 1
ATOM 554 C CA . THR A 1 71 ? 18.940 8.152 8.931 1.00 88.94 71 THR A CA 1
ATOM 555 C C . THR A 1 71 ? 17.735 7.210 8.901 1.00 88.94 71 THR A C 1
ATOM 557 O O . THR A 1 71 ? 17.235 6.848 9.958 1.00 88.94 71 THR A O 1
ATOM 560 N N . GLY A 1 72 ? 17.256 6.831 7.710 1.00 88.06 72 GLY A N 1
ATOM 561 C CA . GLY A 1 72 ? 15.964 6.162 7.505 1.00 88.06 72 GLY A CA 1
ATOM 562 C C . GLY A 1 72 ? 14.731 7.060 7.705 1.00 88.06 72 GLY A C 1
ATOM 563 O O . GLY A 1 72 ? 13.610 6.594 7.509 1.00 88.06 72 GLY A O 1
ATOM 564 N N . GLU A 1 73 ? 14.927 8.331 8.062 1.00 90.88 73 GLU A N 1
ATOM 565 C CA . GLU A 1 73 ? 13.858 9.328 8.190 1.00 90.88 73 GLU A CA 1
ATOM 566 C C . GLU A 1 73 ? 13.494 9.942 6.824 1.00 90.88 73 GLU A C 1
ATOM 568 O O . GLU A 1 73 ? 14.340 9.985 5.917 1.00 90.88 73 GLU A O 1
ATOM 573 N N . PRO A 1 74 ? 12.266 10.472 6.658 1.00 92.88 74 PRO A N 1
ATOM 574 C CA . PRO A 1 74 ? 11.906 11.266 5.490 1.00 92.88 74 PRO A CA 1
ATOM 575 C C . PRO A 1 74 ? 12.816 12.483 5.277 1.00 92.88 74 PRO A C 1
ATOM 577 O O . PRO A 1 74 ? 13.398 13.025 6.215 1.00 92.88 74 PRO A O 1
ATOM 580 N N . GLY A 1 75 ? 12.911 12.941 4.024 1.00 93.94 75 GLY A N 1
ATOM 581 C CA . GLY A 1 75 ? 13.737 14.098 3.642 1.00 93.94 75 GLY A CA 1
ATOM 582 C C . GLY A 1 75 ? 14.997 13.763 2.841 1.00 93.94 75 GLY A C 1
ATOM 583 O O . GLY A 1 75 ? 15.773 14.657 2.524 1.00 93.94 75 GLY A O 1
ATOM 584 N N . PHE A 1 76 ? 15.207 12.497 2.472 1.00 96.00 76 PHE A N 1
ATOM 585 C CA . PHE A 1 76 ? 16.351 12.082 1.648 1.00 96.00 76 PHE A CA 1
ATOM 586 C C . PHE A 1 76 ? 16.141 12.282 0.135 1.00 96.00 76 PHE A C 1
ATOM 588 O O . PHE A 1 76 ? 17.026 11.969 -0.660 1.00 96.00 76 PHE A O 1
ATOM 595 N N . ILE A 1 77 ? 14.974 12.780 -0.281 1.00 98.06 77 ILE A N 1
ATOM 596 C CA . ILE A 1 77 ? 14.644 13.083 -1.676 1.00 98.06 77 ILE A CA 1
ATOM 597 C C . ILE A 1 77 ? 14.362 14.576 -1.789 1.00 98.06 77 ILE A C 1
ATOM 599 O O . ILE A 1 77 ? 13.583 15.132 -1.018 1.00 98.06 77 ILE A O 1
ATOM 603 N N . GLU A 1 78 ? 14.933 15.203 -2.806 1.00 97.88 78 GLU A N 1
ATOM 604 C CA . GLU A 1 78 ? 14.661 16.575 -3.207 1.00 97.88 78 GLU A CA 1
ATOM 605 C C . GLU A 1 78 ? 14.027 16.596 -4.601 1.00 97.88 78 GLU A C 1
ATOM 607 O O . GLU A 1 78 ? 14.235 15.702 -5.423 1.00 97.88 78 GLU A O 1
ATOM 612 N N . SER A 1 79 ? 13.274 17.651 -4.897 1.00 97.50 79 SER A N 1
ATOM 613 C CA . SER A 1 79 ? 12.758 17.913 -6.239 1.00 97.50 79 SER A CA 1
ATOM 614 C C . SER A 1 79 ? 13.035 19.374 -6.587 1.00 97.50 79 SER A C 1
ATOM 616 O O . SER A 1 79 ? 12.204 20.224 -6.262 1.00 97.50 79 SER A O 1
ATOM 618 N N . PRO A 1 80 ? 14.196 19.708 -7.182 1.00 97.00 80 PRO A N 1
ATOM 619 C CA . PRO A 1 80 ? 14.556 21.101 -7.468 1.00 97.00 80 PRO A CA 1
ATOM 620 C C . PRO A 1 80 ? 13.622 21.740 -8.505 1.00 97.00 80 PRO A C 1
ATOM 622 O O . PRO A 1 80 ? 13.301 22.923 -8.417 1.00 97.00 80 PRO A O 1
ATOM 625 N N . ASP A 1 81 ? 13.105 20.939 -9.432 1.00 97.06 81 ASP A N 1
ATOM 626 C CA . ASP A 1 81 ? 12.134 21.340 -10.443 1.00 97.06 81 ASP A CA 1
ATOM 627 C C . ASP A 1 81 ? 11.143 20.187 -10.720 1.00 97.06 81 ASP A C 1
ATOM 629 O O . ASP A 1 81 ? 11.341 19.072 -10.226 1.00 97.06 81 ASP A O 1
ATOM 633 N N . PRO A 1 82 ? 10.050 20.419 -11.472 1.00 96.31 82 PRO A N 1
ATOM 634 C CA . PRO A 1 82 ? 9.044 19.390 -11.731 1.00 96.31 82 PRO A CA 1
ATOM 635 C C . PRO A 1 82 ? 9.536 18.148 -12.486 1.00 96.31 82 PRO A C 1
ATOM 637 O O . PRO A 1 82 ? 8.848 17.136 -12.458 1.00 96.31 82 PRO A O 1
ATOM 640 N N . GLN A 1 83 ? 10.672 18.184 -13.174 1.00 97.19 83 GLN A N 1
ATOM 641 C CA . GLN A 1 83 ? 11.196 17.064 -13.961 1.00 97.19 83 GLN A CA 1
ATOM 642 C C . GLN A 1 83 ? 12.432 16.421 -13.333 1.00 97.19 83 GLN A C 1
ATOM 644 O O . GLN A 1 83 ? 12.935 15.447 -13.882 1.00 97.19 83 GLN A O 1
ATOM 649 N N . THR A 1 84 ? 12.881 16.889 -12.169 1.00 97.94 84 THR A N 1
ATOM 650 C CA . THR A 1 84 ? 14.079 16.367 -11.507 1.00 97.94 84 THR A CA 1
ATOM 651 C C . THR A 1 84 ? 13.767 15.874 -10.096 1.00 97.94 84 THR A C 1
ATOM 653 O O . THR A 1 84 ? 13.120 16.566 -9.302 1.00 97.94 84 THR A O 1
ATOM 656 N N . LEU A 1 85 ? 14.269 14.682 -9.768 1.00 98.25 85 LEU A N 1
ATOM 657 C CA . LEU A 1 85 ? 14.375 14.166 -8.401 1.00 98.25 85 LEU A CA 1
ATOM 658 C C . LEU A 1 85 ? 15.849 13.936 -8.060 1.00 98.25 85 LEU A C 1
ATOM 660 O O . LEU A 1 85 ? 16.542 13.254 -8.808 1.00 98.25 85 LEU A O 1
ATOM 664 N N . SER A 1 86 ? 16.313 14.471 -6.933 1.00 98.19 86 SER A N 1
ATOM 665 C CA . SER A 1 86 ? 17.654 14.229 -6.384 1.00 98.19 86 SER A CA 1
ATOM 666 C C . SER A 1 86 ? 17.523 13.352 -5.146 1.00 98.19 86 SER A C 1
ATOM 668 O O . SER A 1 86 ? 16.878 13.740 -4.176 1.00 98.19 86 SER A O 1
ATOM 670 N N . ILE A 1 87 ? 18.089 12.149 -5.185 1.00 97.88 87 ILE A N 1
ATOM 671 C CA . ILE A 1 87 ? 17.960 11.148 -4.123 1.00 97.88 87 ILE A CA 1
ATOM 672 C C . ILE A 1 87 ? 19.300 11.006 -3.405 1.00 97.88 87 ILE A C 1
ATOM 674 O O . ILE A 1 87 ? 20.295 10.617 -4.016 1.00 97.88 87 ILE A O 1
ATOM 678 N N . HIS A 1 88 ? 19.309 11.274 -2.103 1.00 96.69 88 HIS A N 1
ATOM 679 C CA . HIS A 1 88 ? 20.435 11.074 -1.196 1.00 96.69 88 HIS A CA 1
ATOM 680 C C . HIS A 1 88 ? 20.336 9.679 -0.571 1.00 96.69 88 HIS A C 1
ATOM 682 O O . HIS A 1 88 ? 19.722 9.475 0.474 1.00 96.69 88 HIS A O 1
ATOM 688 N N . ALA A 1 89 ? 20.904 8.700 -1.262 1.00 94.56 89 ALA A N 1
ATOM 689 C CA . ALA A 1 89 ? 20.789 7.285 -0.955 1.00 94.56 89 ALA A CA 1
ATOM 690 C C . ALA A 1 89 ? 21.947 6.791 -0.083 1.00 94.56 89 ALA A C 1
ATOM 692 O O . ALA A 1 89 ? 23.105 6.967 -0.458 1.00 94.56 89 ALA A O 1
ATOM 693 N N . ARG A 1 90 ? 21.640 6.074 1.002 1.00 93.00 90 ARG A N 1
ATOM 694 C CA . ARG A 1 90 ? 22.555 5.125 1.645 1.00 93.00 90 ARG A CA 1
ATOM 695 C C . ARG A 1 90 ? 22.212 3.719 1.171 1.00 93.00 90 ARG A C 1
ATOM 697 O O . ARG A 1 90 ? 21.141 3.203 1.476 1.00 93.00 90 ARG A O 1
ATOM 704 N N . LEU A 1 91 ? 23.116 3.110 0.410 1.00 92.25 91 LEU A N 1
ATOM 705 C CA . LEU A 1 91 ? 22.967 1.739 -0.077 1.00 92.25 91 LEU A CA 1
ATOM 706 C C . LEU A 1 91 ? 23.714 0.752 0.829 1.00 92.25 91 LEU A C 1
ATOM 708 O O . LEU A 1 91 ? 24.492 1.137 1.700 1.00 92.25 91 LEU A O 1
ATOM 712 N N . TRP A 1 92 ? 23.512 -0.540 0.593 1.00 90.75 92 TRP A N 1
ATOM 713 C CA . TRP A 1 92 ? 24.199 -1.622 1.296 1.00 90.75 92 TRP A CA 1
ATOM 714 C C . TRP A 1 92 ? 24.821 -2.618 0.329 1.00 90.75 92 TRP A C 1
ATOM 716 O O . TRP A 1 92 ? 24.397 -2.767 -0.819 1.00 90.75 92 TRP A O 1
ATOM 726 N N . THR A 1 93 ? 25.825 -3.346 0.815 1.00 89.56 93 THR A N 1
ATOM 727 C CA . THR A 1 93 ? 26.437 -4.446 0.070 1.00 89.56 93 THR A CA 1
ATOM 728 C C . THR A 1 93 ? 25.368 -5.444 -0.372 1.00 89.56 93 THR A C 1
ATOM 730 O O . THR A 1 93 ? 24.624 -5.981 0.441 1.00 89.56 93 THR A O 1
ATOM 733 N N . GLY A 1 94 ? 25.304 -5.701 -1.679 1.00 90.50 94 GLY A N 1
ATOM 734 C CA . GLY A 1 94 ? 24.315 -6.598 -2.274 1.00 90.50 94 GLY A C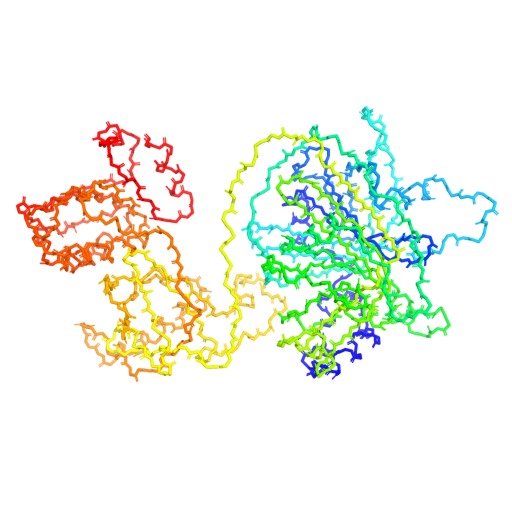A 1
ATOM 735 C C . GLY A 1 94 ? 23.152 -5.891 -2.965 1.00 90.50 94 GLY A C 1
ATOM 736 O O . GLY A 1 94 ? 22.526 -6.520 -3.819 1.00 90.50 94 GLY A O 1
ATOM 737 N N . ASP A 1 95 ? 22.909 -4.601 -2.706 1.00 95.06 95 ASP A N 1
ATOM 738 C CA . ASP A 1 95 ? 21.826 -3.883 -3.381 1.00 95.06 95 ASP A CA 1
ATOM 739 C C . ASP A 1 95 ? 22.031 -3.873 -4.920 1.00 95.06 95 ASP A C 1
ATOM 741 O O . ASP A 1 95 ? 23.146 -3.614 -5.398 1.00 95.06 95 ASP A O 1
ATOM 745 N N . PRO A 1 96 ? 20.999 -4.188 -5.732 1.00 96.12 96 PRO A N 1
ATOM 746 C CA . PRO A 1 96 ? 21.119 -4.231 -7.191 1.00 96.12 96 PRO A CA 1
ATOM 747 C C . PRO A 1 96 ? 21.570 -2.914 -7.836 1.00 96.12 96 PRO A C 1
ATOM 749 O O . PRO A 1 96 ? 22.284 -2.946 -8.840 1.00 96.12 96 PRO A O 1
ATOM 752 N N . LEU A 1 97 ? 21.203 -1.763 -7.264 1.00 96.62 97 LEU A N 1
ATOM 753 C CA . LEU A 1 97 ? 21.505 -0.443 -7.819 1.00 96.62 97 LEU A CA 1
ATOM 754 C C . LEU A 1 97 ? 23.007 -0.139 -7.791 1.00 96.62 97 LEU A C 1
ATOM 756 O O . LEU A 1 97 ? 23.506 0.537 -8.692 1.00 96.62 97 LEU A O 1
ATOM 760 N N . LEU A 1 98 ? 23.756 -0.699 -6.832 1.00 94.75 98 LEU A N 1
ATOM 761 C CA . LEU A 1 98 ? 25.200 -0.470 -6.698 1.00 94.75 98 LEU A CA 1
ATOM 762 C C . LEU A 1 98 ? 25.984 -0.789 -7.972 1.00 94.75 98 LEU A C 1
ATOM 764 O O . LEU A 1 98 ? 26.929 -0.073 -8.299 1.00 94.75 98 LEU A O 1
ATOM 768 N N . ASN A 1 99 ? 25.628 -1.861 -8.687 1.00 92.31 99 ASN A N 1
ATOM 769 C CA . ASN A 1 99 ? 26.315 -2.213 -9.930 1.00 92.31 99 ASN A CA 1
ATOM 770 C C . ASN A 1 99 ? 26.086 -1.133 -10.999 1.00 92.31 99 ASN A C 1
ATOM 772 O O . ASN A 1 99 ? 27.048 -0.659 -11.592 1.00 92.31 99 ASN A O 1
ATOM 776 N N . THR A 1 100 ? 24.846 -0.663 -11.155 1.00 94.12 100 THR A N 1
ATOM 777 C CA . THR A 1 100 ? 24.496 0.419 -12.088 1.00 94.12 100 THR A CA 1
ATOM 778 C C . THR A 1 100 ? 25.232 1.720 -11.767 1.00 94.12 100 THR A C 1
ATOM 780 O O . THR A 1 100 ? 25.787 2.339 -12.673 1.00 94.12 100 THR A O 1
ATOM 783 N N . LEU A 1 101 ? 25.308 2.115 -10.490 1.00 94.69 101 LEU A N 1
ATOM 784 C CA . LEU A 1 101 ? 26.024 3.332 -10.083 1.00 94.69 101 LEU A CA 1
ATOM 785 C C . LEU A 1 101 ? 27.539 3.212 -10.290 1.00 94.69 101 LEU A C 1
ATOM 787 O O . LEU A 1 101 ? 28.177 4.155 -10.752 1.00 94.69 101 LEU A O 1
ATOM 791 N N . LYS A 1 102 ? 28.131 2.050 -9.993 1.00 91.94 102 LYS A N 1
ATOM 792 C CA . LYS A 1 102 ? 29.564 1.811 -10.227 1.00 91.94 102 LYS A CA 1
ATOM 793 C C . LYS A 1 102 ? 29.915 1.872 -11.711 1.00 91.94 102 LYS A C 1
ATOM 795 O O . LYS A 1 102 ? 30.928 2.480 -12.047 1.00 91.94 102 LYS A O 1
ATOM 800 N N . THR A 1 103 ? 29.080 1.292 -12.574 1.00 90.31 103 THR A N 1
ATOM 801 C CA . THR A 1 103 ? 29.241 1.366 -14.033 1.00 90.31 103 THR A CA 1
ATOM 802 C C . THR A 1 103 ? 29.083 2.794 -14.550 1.00 90.31 103 THR A C 1
ATOM 804 O O . THR A 1 103 ? 29.833 3.192 -15.437 1.00 90.31 103 THR A O 1
ATOM 807 N N . TRP A 1 104 ? 28.167 3.583 -13.974 1.00 91.62 104 TRP A N 1
ATOM 808 C CA . TRP A 1 104 ? 28.035 5.008 -14.291 1.00 91.62 104 TRP A CA 1
ATOM 809 C C . TRP A 1 104 ? 29.313 5.791 -13.955 1.00 91.62 104 TRP A C 1
ATOM 811 O O . TRP A 1 104 ? 29.802 6.566 -14.772 1.00 91.62 104 TRP A O 1
ATOM 821 N N . LEU A 1 105 ? 29.862 5.584 -12.753 1.00 91.25 105 LEU A N 1
ATOM 822 C CA . LEU A 1 105 ? 31.034 6.313 -12.253 1.00 91.25 105 LEU A CA 1
ATOM 823 C C . LEU A 1 105 ? 32.349 5.877 -12.910 1.00 91.25 105 LEU A C 1
ATOM 825 O O . LEU A 1 105 ? 33.262 6.686 -13.042 1.00 91.25 105 LEU A O 1
ATOM 829 N N . ASN A 1 106 ? 32.453 4.606 -13.303 1.00 87.38 106 ASN A N 1
ATOM 830 C CA . ASN A 1 106 ? 33.646 4.023 -13.913 1.00 87.38 106 ASN A CA 1
ATOM 831 C C . ASN A 1 106 ? 33.274 3.306 -15.222 1.00 87.38 106 ASN A C 1
ATOM 833 O O . ASN A 1 106 ? 33.251 2.070 -15.260 1.00 87.38 106 ASN A O 1
ATOM 837 N N . PRO A 1 107 ? 32.964 4.047 -16.300 1.00 78.94 107 PRO A N 1
ATOM 838 C CA . PRO A 1 107 ? 32.676 3.435 -17.591 1.00 78.94 107 PRO A CA 1
ATOM 839 C C . PRO A 1 107 ? 33.925 2.703 -18.105 1.00 78.94 107 PRO A C 1
ATOM 841 O O . PRO A 1 107 ? 35.028 3.247 -18.072 1.00 78.94 107 PRO A O 1
ATOM 844 N N . ASN A 1 108 ? 33.774 1.457 -18.569 1.00 68.31 108 ASN A N 1
ATOM 845 C CA . ASN A 1 108 ? 34.904 0.655 -19.046 1.00 68.31 108 ASN A CA 1
ATOM 846 C C . ASN A 1 108 ? 35.505 1.279 -20.327 1.00 68.31 108 ASN A C 1
ATOM 848 O O . ASN A 1 108 ? 34.825 1.291 -21.357 1.00 68.31 108 ASN A O 1
ATOM 852 N N . PRO A 1 109 ? 36.772 1.739 -20.316 1.00 60.94 109 PRO A N 1
ATOM 853 C CA . PRO A 1 109 ? 37.380 2.408 -21.466 1.00 60.94 109 PRO A CA 1
ATOM 854 C C . PRO A 1 109 ? 37.612 1.475 -22.666 1.00 60.94 109 PRO A C 1
ATOM 856 O O . PRO A 1 109 ? 37.683 1.953 -23.796 1.00 60.94 109 PRO A O 1
ATOM 859 N N . ASN A 1 110 ? 37.684 0.155 -22.446 1.00 58.66 110 ASN A N 1
ATOM 860 C CA . ASN A 1 110 ? 37.920 -0.846 -23.495 1.00 58.66 110 ASN A CA 1
ATOM 861 C C . ASN A 1 110 ? 36.624 -1.392 -24.120 1.00 58.66 110 ASN A C 1
ATOM 863 O O . ASN A 1 110 ? 36.683 -2.105 -25.117 1.00 58.66 110 ASN A O 1
ATOM 867 N N . ASN A 1 111 ? 35.460 -1.060 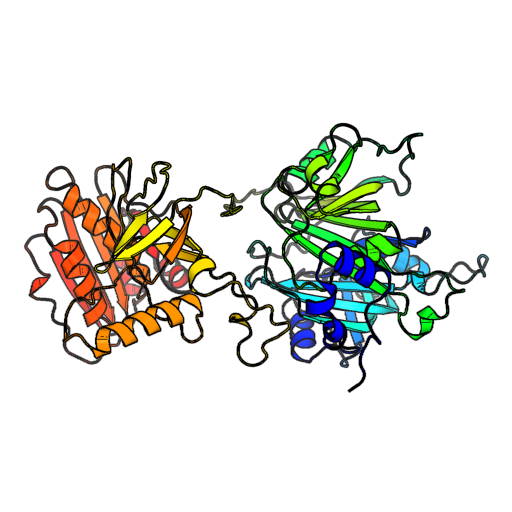-23.552 1.00 52.69 111 ASN A N 1
ATOM 868 C CA . ASN A 1 111 ? 34.143 -1.506 -24.010 1.00 52.69 111 ASN A CA 1
ATOM 869 C C . ASN A 1 111 ? 33.385 -0.322 -24.636 1.00 52.69 111 ASN A C 1
ATOM 871 O O . ASN A 1 111 ? 32.282 0.026 -24.230 1.00 52.69 111 ASN A O 1
ATOM 875 N N . GLN A 1 112 ? 33.997 0.318 -25.642 1.00 46.62 112 GLN A N 1
ATOM 876 C CA . GLN A 1 112 ? 33.406 1.426 -26.413 1.00 46.62 112 GLN A CA 1
ATOM 877 C C . GLN A 1 112 ? 32.142 1.040 -27.212 1.00 46.62 112 GLN A C 1
ATOM 879 O O . GLN A 1 112 ? 31.575 1.882 -27.907 1.00 46.62 112 GLN A O 1
ATOM 884 N N . GLN A 1 113 ? 31.633 -0.191 -27.076 1.00 51.59 113 GLN A N 1
ATOM 885 C CA . GLN A 1 113 ? 30.198 -0.436 -27.209 1.00 51.59 113 GLN A CA 1
ATOM 886 C C . GLN A 1 113 ? 29.506 0.192 -26.003 1.00 51.59 113 GLN A C 1
ATOM 888 O O . GLN A 1 113 ? 29.274 -0.446 -24.981 1.00 51.59 113 GLN A O 1
ATOM 893 N N . THR A 1 114 ? 29.262 1.496 -26.153 1.00 62.12 114 THR A N 1
ATOM 894 C CA . THR A 1 114 ? 28.461 2.367 -25.296 1.00 62.12 114 THR A CA 1
ATOM 895 C C . THR A 1 114 ? 27.446 1.558 -24.506 1.00 62.12 114 THR A C 1
ATOM 897 O O . THR A 1 114 ? 26.535 0.990 -25.113 1.00 62.12 114 THR A O 1
ATOM 900 N N . THR A 1 115 ? 27.602 1.498 -23.178 1.00 71.50 115 THR A N 1
ATOM 901 C CA . THR A 1 115 ? 26.566 0.977 -22.283 1.00 71.50 115 THR A CA 1
ATOM 902 C C . THR A 1 115 ? 25.213 1.476 -22.794 1.00 71.50 115 THR A C 1
ATOM 904 O O . THR A 1 115 ? 25.061 2.700 -22.907 1.00 71.50 115 THR A O 1
ATOM 907 N N . PRO A 1 116 ? 24.278 0.583 -23.177 1.00 82.19 116 PRO A N 1
ATOM 908 C CA . PRO A 1 116 ? 23.055 1.004 -23.840 1.00 82.19 116 PRO A CA 1
ATOM 909 C C . PRO A 1 116 ? 22.357 2.075 -22.998 1.00 82.19 116 PRO A C 1
ATOM 911 O O . PRO A 1 116 ? 22.301 1.916 -21.773 1.00 82.19 116 PRO A O 1
ATOM 914 N N . PRO A 1 117 ? 21.843 3.170 -23.589 1.00 84.69 117 PRO A N 1
ATOM 915 C CA . PRO A 1 117 ? 21.143 4.209 -22.839 1.00 84.69 117 PRO A CA 1
ATOM 916 C C . PRO A 1 117 ? 20.052 3.637 -21.924 1.00 84.69 117 PRO A C 1
ATOM 918 O O . PRO A 1 117 ? 19.751 4.207 -20.876 1.00 84.69 117 PRO A O 1
ATOM 921 N N . GLU A 1 118 ? 19.458 2.512 -22.300 1.00 89.06 118 GLU A N 1
ATOM 922 C CA . GLU A 1 118 ? 18.452 1.770 -21.552 1.00 89.06 118 GLU A CA 1
ATOM 923 C C . GLU A 1 118 ? 18.944 1.316 -20.175 1.00 89.06 118 GLU A C 1
ATOM 925 O O . GLU A 1 118 ? 18.140 1.257 -19.251 1.00 89.06 118 GLU A O 1
ATOM 930 N N . ARG A 1 119 ? 20.253 1.091 -19.986 1.00 91.81 119 ARG A N 1
ATOM 931 C CA . ARG A 1 119 ? 20.853 0.690 -18.701 1.00 91.81 119 ARG A CA 1
ATOM 932 C C . ARG A 1 119 ? 20.547 1.662 -17.559 1.00 91.81 119 ARG A C 1
ATOM 934 O O . ARG A 1 119 ? 20.539 1.269 -16.394 1.00 91.81 119 ARG A O 1
ATOM 941 N N . TYR A 1 120 ? 20.304 2.924 -17.899 1.00 95.62 120 TYR A N 1
ATOM 942 C CA . TYR A 1 120 ? 20.052 4.003 -16.948 1.00 95.62 120 TYR A CA 1
ATOM 943 C C . TYR A 1 120 ? 18.581 4.428 -16.892 1.00 95.62 120 TYR A C 1
ATOM 945 O O . TYR A 1 120 ? 18.262 5.434 -16.255 1.00 95.62 120 TYR A O 1
ATOM 953 N N . LEU A 1 121 ? 17.675 3.680 -17.537 1.00 97.38 121 LEU A N 1
ATOM 954 C CA . LEU A 1 121 ? 16.242 3.812 -17.282 1.00 97.38 121 LEU A CA 1
ATOM 955 C C . LEU A 1 121 ? 15.944 3.390 -15.844 1.00 97.38 121 LEU A C 1
ATOM 957 O O . LEU A 1 121 ? 16.503 2.426 -15.320 1.00 97.38 121 LEU A O 1
ATOM 961 N N . THR A 1 122 ? 15.035 4.114 -15.206 1.00 98.31 122 THR A N 1
ATOM 962 C CA . THR A 1 122 ? 14.663 3.865 -13.820 1.00 98.31 122 THR A CA 1
ATOM 963 C C . THR A 1 122 ? 13.210 4.242 -13.565 1.00 98.31 122 THR A C 1
ATOM 965 O O . THR A 1 122 ? 12.616 5.032 -14.297 1.00 98.31 122 THR A O 1
ATOM 968 N N . ALA A 1 123 ? 12.616 3.644 -12.540 1.00 98.44 123 ALA A N 1
ATOM 969 C CA . ALA A 1 123 ? 11.265 3.951 -12.100 1.00 98.44 123 ALA A CA 1
ATOM 970 C C . ALA A 1 123 ? 11.163 3.784 -10.594 1.00 98.44 123 ALA A C 1
ATOM 972 O O . ALA A 1 123 ? 11.653 2.791 -10.066 1.00 98.44 123 ALA A O 1
ATOM 973 N N . GLY A 1 124 ? 10.525 4.728 -9.912 1.00 98.06 124 GLY A N 1
ATOM 974 C CA . GLY A 1 124 ? 10.349 4.702 -8.466 1.00 98.06 124 GLY A CA 1
ATOM 975 C C . GLY A 1 124 ? 8.888 4.576 -8.064 1.00 98.06 124 GLY A C 1
ATOM 976 O O . GLY A 1 124 ? 7.977 4.960 -8.806 1.00 98.06 124 GLY A O 1
ATOM 977 N N . LEU A 1 125 ? 8.668 4.034 -6.869 1.00 97.69 125 LEU A N 1
ATOM 978 C CA . LEU A 1 125 ? 7.346 3.901 -6.271 1.00 97.69 125 LEU A CA 1
ATOM 979 C C . LEU A 1 125 ? 7.349 4.497 -4.868 1.00 97.69 125 LEU A C 1
ATOM 981 O O . LEU A 1 125 ? 7.653 3.805 -3.902 1.00 97.69 125 LEU A O 1
ATOM 985 N N . GLY A 1 126 ? 6.963 5.762 -4.741 1.00 96.50 126 GLY A N 1
ATOM 986 C CA . GLY A 1 126 ? 6.683 6.323 -3.429 1.00 96.50 126 GLY A CA 1
ATOM 987 C C . GLY A 1 126 ? 5.448 5.654 -2.828 1.00 96.50 126 GLY A C 1
ATOM 988 O O . GLY A 1 126 ? 4.384 5.632 -3.456 1.00 96.50 126 GLY A O 1
ATOM 989 N N . ILE A 1 127 ? 5.584 5.105 -1.623 1.00 92.94 127 ILE A N 1
ATOM 990 C CA . ILE A 1 127 ? 4.502 4.464 -0.876 1.00 92.94 127 ILE A CA 1
ATOM 991 C C . ILE A 1 127 ? 4.553 4.890 0.593 1.00 92.94 127 ILE A C 1
ATOM 993 O O . ILE A 1 127 ? 5.547 4.687 1.281 1.00 92.94 127 ILE A O 1
ATOM 997 N N . GLU A 1 128 ? 3.460 5.475 1.071 1.00 89.75 128 GLU A N 1
ATOM 998 C CA . GLU A 1 128 ? 3.248 5.807 2.478 1.00 89.75 128 GLU A CA 1
ATOM 999 C C . GLU A 1 128 ? 2.228 4.820 3.037 1.00 89.75 128 GLU A C 1
ATOM 1001 O O . GLU A 1 128 ? 1.027 4.896 2.766 1.00 89.75 128 GLU A O 1
ATOM 1006 N N . PHE A 1 129 ? 2.717 3.830 3.780 1.00 83.75 129 PHE A N 1
ATOM 1007 C CA . PHE A 1 129 ? 1.871 2.732 4.235 1.00 83.75 129 PHE A CA 1
ATOM 1008 C C . PHE A 1 129 ? 0.811 3.158 5.249 1.00 83.75 129 PHE A C 1
ATOM 1010 O O . PHE A 1 129 ? -0.261 2.564 5.258 1.00 83.75 129 PHE A O 1
ATOM 1017 N N . SER A 1 130 ? 1.075 4.174 6.071 1.00 78.44 130 SER A N 1
ATOM 1018 C CA . SER A 1 130 ? 0.135 4.667 7.087 1.00 78.44 130 SER A CA 1
ATOM 1019 C C . SER A 1 130 ? -1.143 5.258 6.479 1.00 78.44 130 SER A C 1
ATOM 1021 O O . SER A 1 130 ? -2.210 5.154 7.077 1.00 78.44 130 SER A O 1
ATOM 1023 N N . THR A 1 131 ? -1.061 5.826 5.272 1.00 76.88 131 THR A N 1
ATOM 1024 C CA . THR A 1 131 ? -2.190 6.459 4.563 1.00 76.88 131 THR A CA 1
ATOM 1025 C C . THR A 1 131 ? -2.633 5.688 3.319 1.00 76.88 131 THR A C 1
ATOM 1027 O O . THR A 1 131 ? -3.593 6.076 2.654 1.00 76.88 131 THR A O 1
ATOM 1030 N N . ARG A 1 132 ? -1.923 4.605 2.969 1.00 81.62 132 ARG A N 1
ATOM 1031 C CA . ARG A 1 132 ? -2.035 3.884 1.688 1.00 81.62 132 ARG A CA 1
ATOM 1032 C C . ARG A 1 132 ? -1.785 4.766 0.460 1.00 81.62 132 ARG A C 1
ATOM 1034 O O . ARG A 1 132 ? -2.155 4.393 -0.656 1.00 81.62 132 ARG A O 1
ATOM 1041 N N . ARG A 1 133 ? -1.150 5.930 0.616 1.00 81.12 133 ARG A N 1
ATOM 1042 C CA . ARG A 1 133 ? -0.845 6.807 -0.515 1.00 81.12 133 ARG A CA 1
ATOM 1043 C C . ARG A 1 133 ? 0.294 6.220 -1.338 1.00 81.12 133 ARG A C 1
ATOM 1045 O O . ARG A 1 133 ? 1.317 5.799 -0.800 1.00 81.12 133 ARG A O 1
ATOM 1052 N N . ARG A 1 134 ? 0.124 6.199 -2.662 1.00 87.56 134 ARG A N 1
ATOM 1053 C CA . ARG A 1 134 ? 1.107 5.631 -3.587 1.00 87.56 134 ARG A CA 1
ATOM 1054 C C . ARG A 1 134 ? 1.181 6.420 -4.885 1.00 87.56 134 ARG A C 1
ATOM 1056 O O . ARG A 1 134 ? 0.208 6.482 -5.629 1.00 87.56 134 ARG A O 1
ATOM 1063 N N . ASN A 1 135 ? 2.364 6.933 -5.199 1.00 89.62 135 ASN A N 1
ATOM 1064 C CA . ASN A 1 135 ? 2.646 7.652 -6.439 1.00 89.62 135 ASN A CA 1
ATOM 1065 C C . ASN A 1 135 ? 3.872 7.029 -7.103 1.00 89.62 135 ASN A C 1
ATOM 1067 O O . ASN A 1 135 ? 4.844 6.709 -6.424 1.00 89.62 135 ASN A O 1
ATOM 1071 N N . LYS A 1 136 ? 3.831 6.840 -8.422 1.00 94.19 136 LYS A N 1
ATOM 1072 C CA . LYS A 1 136 ? 4.964 6.309 -9.185 1.00 94.19 136 LYS A CA 1
ATOM 1073 C C . LYS A 1 136 ? 5.554 7.372 -10.102 1.00 94.19 136 LYS A C 1
ATOM 1075 O O . LYS A 1 136 ? 4.847 8.280 -10.548 1.00 94.19 136 LYS A O 1
ATOM 1080 N N . PHE A 1 137 ? 6.818 7.187 -10.443 1.00 97.19 137 PHE A N 1
ATOM 1081 C CA . PHE A 1 137 ? 7.475 7.904 -11.525 1.00 97.19 137 PHE A CA 1
ATOM 1082 C C . PHE A 1 137 ? 8.339 6.948 -12.353 1.00 97.19 137 PHE A C 1
ATOM 1084 O O . PHE A 1 137 ? 8.748 5.894 -11.864 1.00 97.19 137 PHE A O 1
ATOM 1091 N N . ALA A 1 138 ? 8.627 7.322 -13.592 1.00 97.44 138 ALA A N 1
ATOM 1092 C CA . ALA A 1 138 ? 9.668 6.726 -14.417 1.00 97.44 138 ALA A CA 1
ATOM 1093 C C . ALA A 1 138 ? 10.522 7.825 -15.047 1.00 97.44 138 ALA A C 1
ATOM 1095 O O . ALA A 1 138 ? 10.111 8.985 -15.144 1.00 97.44 138 ALA A O 1
ATOM 1096 N N . GLY A 1 139 ? 11.742 7.470 -15.419 1.00 96.88 139 GLY A N 1
ATOM 1097 C CA . GLY A 1 139 ? 12.729 8.428 -15.869 1.00 96.88 139 GLY A CA 1
ATOM 1098 C C . GLY A 1 139 ? 14.075 7.795 -16.164 1.00 96.88 139 GLY A C 1
ATOM 1099 O O . GLY A 1 139 ? 14.194 6.597 -16.438 1.00 96.88 139 GLY A O 1
ATOM 1100 N N . ARG A 1 140 ? 15.106 8.632 -16.118 1.00 97.19 140 ARG A N 1
ATOM 1101 C CA . ARG A 1 140 ? 16.487 8.260 -16.424 1.00 97.19 140 ARG A CA 1
ATOM 1102 C C . ARG A 1 140 ? 17.426 8.829 -15.378 1.00 97.19 140 ARG A C 1
ATOM 1104 O O . ARG A 1 140 ? 17.292 9.997 -15.023 1.00 97.19 140 ARG A O 1
ATOM 1111 N N . ILE A 1 141 ? 18.386 8.026 -14.930 1.00 97.75 141 ILE A N 1
ATOM 1112 C CA . ILE A 1 141 ? 19.512 8.531 -14.141 1.00 97.75 141 ILE A CA 1
ATOM 1113 C C . ILE A 1 141 ? 20.312 9.478 -15.043 1.00 97.75 141 ILE A C 1
ATOM 1115 O O . ILE A 1 141 ? 20.694 9.102 -16.153 1.00 97.75 141 ILE A O 1
ATOM 1119 N N . GLN A 1 142 ? 20.510 10.711 -14.582 1.00 95.44 142 GLN A N 1
ATOM 1120 C CA . GLN A 1 142 ? 21.250 11.748 -15.299 1.00 95.44 142 GLN A CA 1
ATOM 1121 C C . GLN A 1 142 ? 22.612 12.018 -14.692 1.00 95.44 142 GLN A C 1
ATOM 1123 O O . GLN A 1 142 ? 23.555 12.206 -15.449 1.00 95.44 142 GLN A O 1
ATOM 1128 N N . HIS A 1 143 ? 22.721 12.029 -13.363 1.00 95.62 143 HIS A N 1
ATOM 1129 C CA . HIS A 1 143 ? 23.987 12.211 -12.660 1.00 95.62 143 HIS A CA 1
ATOM 1130 C C . HIS A 1 143 ? 24.051 11.310 -11.429 1.00 95.62 143 HIS A C 1
ATOM 1132 O O . HIS A 1 143 ? 23.040 11.028 -10.783 1.00 95.62 143 HIS A O 1
ATOM 1138 N N . VAL A 1 144 ? 25.267 10.882 -11.096 1.00 96.06 144 VAL A N 1
ATOM 1139 C CA . VAL A 1 144 ? 25.577 10.138 -9.876 1.00 96.06 144 VAL A CA 1
ATOM 1140 C C . VAL A 1 144 ? 26.826 10.750 -9.268 1.00 96.06 144 VAL A C 1
ATOM 1142 O O . VAL A 1 144 ? 27.849 10.855 -9.944 1.00 96.06 144 VAL A O 1
ATOM 1145 N N . THR A 1 145 ? 26.753 11.099 -7.989 1.00 95.00 145 THR A N 1
ATOM 1146 C CA . THR A 1 145 ? 27.879 11.655 -7.236 1.00 95.00 145 THR A CA 1
ATOM 1147 C C . THR A 1 145 ? 28.049 10.865 -5.941 1.00 95.00 145 THR A C 1
ATOM 1149 O O . THR A 1 145 ? 27.101 10.792 -5.159 1.00 95.00 145 THR A O 1
ATOM 1152 N N . PRO A 1 146 ? 29.221 10.263 -5.673 1.00 92.31 146 PRO A N 1
ATOM 1153 C CA . PRO A 1 146 ? 29.514 9.681 -4.366 1.00 92.31 146 PRO A CA 1
ATOM 1154 C C . PRO A 1 146 ? 29.528 10.769 -3.289 1.00 92.31 146 PRO A C 1
ATOM 1156 O O . PRO A 1 146 ? 30.081 11.848 -3.507 1.00 92.31 146 PRO A O 1
ATOM 1159 N N . SER A 1 147 ? 28.964 10.488 -2.118 1.00 82.06 147 SER A N 1
ATOM 1160 C CA . SER A 1 147 ? 29.097 11.378 -0.966 1.00 82.06 147 SER A CA 1
ATOM 1161 C C . SER A 1 147 ? 30.515 11.277 -0.403 1.00 82.06 147 SER A C 1
ATOM 1163 O O . SER A 1 147 ? 30.979 10.196 -0.049 1.00 82.06 147 SER A O 1
ATOM 1165 N N . THR A 1 148 ? 31.219 12.405 -0.322 1.00 67.50 148 THR A N 1
ATOM 1166 C CA . THR A 1 148 ? 32.582 12.488 0.233 1.00 67.50 148 THR A CA 1
ATOM 1167 C C . THR A 1 148 ? 32.602 12.850 1.720 1.00 67.50 148 THR A C 1
ATOM 1169 O O . THR A 1 148 ? 33.668 12.858 2.328 1.00 67.50 148 THR A O 1
ATOM 1172 N N . SER A 1 149 ? 31.445 13.164 2.314 1.00 61.56 149 SER A N 1
ATOM 1173 C CA . SER A 1 149 ? 31.332 13.694 3.681 1.00 61.56 149 SER A CA 1
ATOM 1174 C C . SER A 1 149 ? 31.118 12.629 4.762 1.00 61.56 149 SER A C 1
ATOM 1176 O O . SER A 1 149 ? 31.004 12.965 5.940 1.00 61.56 149 SER A O 1
ATOM 1178 N N . THR A 1 150 ? 31.051 11.352 4.388 1.00 61.88 150 THR A N 1
ATOM 1179 C CA . THR A 1 150 ? 30.607 10.256 5.259 1.00 61.88 150 THR A CA 1
ATOM 1180 C C . THR A 1 150 ? 31.686 9.191 5.434 1.00 61.88 150 THR A C 1
ATOM 1182 O O . THR A 1 150 ? 32.505 8.962 4.552 1.00 61.88 150 THR A O 1
ATOM 1185 N N . SER A 1 151 ? 31.675 8.493 6.574 1.00 66.19 151 SER A N 1
ATOM 1186 C CA . SER A 1 151 ? 32.605 7.390 6.876 1.00 66.19 151 SER A CA 1
ATOM 1187 C C . SER A 1 151 ? 32.401 6.139 6.005 1.00 66.19 151 SER A C 1
ATOM 1189 O O . SER A 1 151 ? 33.202 5.210 6.069 1.00 66.19 151 SER A O 1
ATOM 1191 N N . THR A 1 152 ? 31.338 6.107 5.196 1.00 75.88 152 THR A N 1
ATOM 1192 C CA . THR A 1 152 ? 30.974 5.009 4.294 1.00 75.88 152 THR A CA 1
ATOM 1193 C C . THR A 1 152 ? 31.119 5.418 2.828 1.00 75.88 152 THR A C 1
ATOM 1195 O O . THR A 1 152 ? 30.845 6.559 2.460 1.00 75.88 152 THR A O 1
ATOM 1198 N N . THR A 1 153 ? 31.509 4.461 1.982 1.00 83.56 153 THR A N 1
ATOM 1199 C CA . THR A 1 153 ? 31.610 4.600 0.518 1.00 83.56 153 THR A CA 1
ATOM 1200 C C . THR A 1 153 ? 30.306 4.257 -0.214 1.00 83.56 153 THR A C 1
ATOM 1202 O O . THR A 1 153 ? 30.293 4.189 -1.443 1.00 83.56 153 THR A O 1
ATOM 1205 N N . LEU A 1 154 ? 29.223 4.010 0.532 1.00 90.38 154 LEU A N 1
ATOM 1206 C CA . LEU A 1 154 ? 27.924 3.561 0.014 1.00 90.38 154 LEU A CA 1
ATOM 1207 C C . LEU A 1 154 ? 26.848 4.655 0.004 1.00 90.38 154 LEU A C 1
ATOM 1209 O O . LEU A 1 154 ? 25.681 4.363 -0.261 1.00 90.38 154 LEU A O 1
ATOM 1213 N N . ASP A 1 155 ? 27.242 5.897 0.270 1.00 93.12 155 ASP A N 1
ATOM 1214 C CA . ASP A 1 155 ? 26.361 7.055 0.196 1.00 93.12 155 ASP A CA 1
ATOM 1215 C C . ASP A 1 155 ? 26.501 7.722 -1.184 1.00 93.12 155 ASP A C 1
ATOM 1217 O O . ASP A 1 155 ? 27.606 8.032 -1.639 1.00 93.12 155 ASP A O 1
ATOM 1221 N N . TYR A 1 156 ? 25.376 7.948 -1.860 1.00 95.00 156 TYR A N 1
ATOM 1222 C CA . TYR A 1 156 ? 25.312 8.495 -3.216 1.00 95.00 156 TYR A CA 1
ATOM 1223 C C . TYR A 1 156 ? 24.231 9.567 -3.326 1.00 95.00 156 TYR A C 1
ATOM 1225 O O . TYR A 1 156 ? 23.147 9.435 -2.766 1.00 95.00 156 TYR A O 1
ATOM 1233 N N . ARG A 1 157 ? 24.493 10.595 -4.132 1.00 96.50 157 ARG A N 1
ATOM 1234 C CA . ARG A 1 157 ? 23.459 11.446 -4.719 1.00 96.50 157 ARG A CA 1
ATOM 1235 C C . ARG A 1 157 ? 23.150 10.947 -6.126 1.00 96.50 157 ARG A C 1
ATOM 1237 O O . ARG A 1 157 ? 24.070 10.782 -6.928 1.00 96.50 157 ARG A O 1
ATOM 1244 N N . ILE A 1 158 ? 21.874 10.719 -6.415 1.00 97.88 158 ILE A N 1
ATOM 1245 C CA . ILE A 1 158 ? 21.388 10.222 -7.704 1.00 97.88 158 ILE A CA 1
ATOM 1246 C C . ILE A 1 158 ? 20.349 11.207 -8.228 1.00 97.88 158 ILE A C 1
ATOM 1248 O O . ILE A 1 158 ? 19.268 11.322 -7.654 1.00 97.88 158 ILE A O 1
ATOM 1252 N N . ASP A 1 159 ? 20.668 11.890 -9.324 1.00 98.19 159 ASP A N 1
ATOM 1253 C CA . ASP A 1 159 ? 19.737 12.801 -9.985 1.00 98.19 159 ASP A CA 1
ATOM 1254 C C . ASP A 1 159 ? 19.004 12.051 -11.109 1.00 98.19 159 ASP A C 1
ATOM 1256 O O . ASP A 1 159 ? 19.625 11.450 -11.994 1.00 98.19 159 ASP A O 1
ATOM 1260 N N . ILE A 1 160 ? 17.673 12.079 -11.073 1.00 98.31 160 ILE A N 1
ATOM 1261 C CA . ILE A 1 160 ? 16.781 11.423 -12.030 1.00 98.31 160 ILE A CA 1
ATOM 1262 C C . ILE A 1 160 ? 15.980 12.479 -12.776 1.00 98.31 160 ILE A C 1
ATOM 1264 O O . ILE A 1 160 ? 15.264 13.266 -12.158 1.00 98.31 160 ILE A O 1
ATOM 1268 N N . HIS A 1 161 ? 16.015 12.413 -14.105 1.00 98.00 161 HIS A N 1
ATOM 1269 C CA . HIS A 1 161 ? 15.078 13.138 -14.952 1.00 98.00 161 HIS A CA 1
ATOM 1270 C C . HIS A 1 161 ? 13.815 12.318 -15.175 1.00 98.00 161 HIS A C 1
ATOM 1272 O O . HIS A 1 161 ? 13.839 11.264 -15.819 1.00 98.00 161 HIS A O 1
ATOM 1278 N N . VAL A 1 162 ? 12.713 12.819 -14.635 1.00 97.50 162 VAL A N 1
ATOM 1279 C CA . VAL A 1 162 ? 11.380 12.236 -14.691 1.00 97.50 162 VAL A CA 1
ATOM 1280 C C . VAL A 1 162 ? 10.785 12.451 -16.077 1.00 97.50 162 VAL A C 1
ATOM 1282 O O . VAL A 1 162 ? 10.652 13.572 -16.557 1.00 97.50 162 VAL A O 1
ATOM 1285 N N . THR A 1 163 ? 10.392 11.354 -16.713 1.00 95.31 163 THR A N 1
ATOM 1286 C CA . THR A 1 163 ? 9.685 11.348 -18.001 1.00 95.31 163 THR A CA 1
ATOM 1287 C C . THR A 1 163 ? 8.237 10.908 -17.861 1.00 95.31 163 THR A C 1
ATOM 1289 O O . THR A 1 163 ? 7.437 11.176 -18.751 1.00 95.31 163 THR A O 1
ATOM 1292 N N . GLU A 1 164 ? 7.888 10.262 -16.748 1.00 94.50 164 GLU A N 1
ATOM 1293 C CA . GLU A 1 164 ? 6.533 9.823 -16.432 1.00 94.50 164 GLU A CA 1
ATOM 1294 C C . GLU A 1 164 ? 6.258 9.975 -14.937 1.00 94.50 164 GLU A C 1
ATOM 1296 O O . GLU A 1 164 ? 7.075 9.597 -14.103 1.00 94.50 164 GLU A O 1
ATOM 1301 N N . ALA A 1 165 ? 5.073 10.454 -14.587 1.00 91.94 165 ALA A N 1
ATOM 1302 C CA . ALA A 1 165 ? 4.574 10.544 -13.227 1.00 91.94 165 ALA A CA 1
ATOM 1303 C C . ALA A 1 165 ? 3.091 10.183 -13.205 1.00 91.94 165 ALA A C 1
ATOM 1305 O O . ALA A 1 165 ? 2.316 10.616 -14.064 1.00 91.94 165 ALA A O 1
ATOM 1306 N N . LEU A 1 166 ? 2.698 9.385 -12.212 1.00 86.94 166 LEU A N 1
ATOM 1307 C CA . LEU A 1 166 ? 1.346 8.851 -12.102 1.00 86.94 166 LEU A CA 1
ATOM 1308 C C . LEU A 1 166 ? 0.939 8.660 -10.638 1.00 86.94 166 LEU A C 1
ATOM 1310 O O . LEU A 1 166 ? 1.650 8.005 -9.872 1.00 86.94 166 LEU A O 1
ATOM 1314 N N . GLY A 1 167 ? -0.233 9.178 -10.270 1.00 77.69 167 GLY A N 1
ATOM 1315 C CA . GLY A 1 167 ? -0.893 8.827 -9.015 1.00 77.69 167 GLY A CA 1
ATOM 1316 C C . GLY A 1 167 ? -1.517 7.441 -9.140 1.00 77.69 167 GLY A C 1
ATOM 1317 O O . GLY A 1 167 ? -2.212 7.161 -10.115 1.00 77.69 167 GLY A O 1
ATOM 1318 N N . ASN A 1 168 ? -1.238 6.541 -8.198 1.00 67.12 168 ASN A N 1
ATOM 1319 C CA . ASN A 1 168 ? -1.751 5.174 -8.240 1.00 67.12 168 ASN A CA 1
ATOM 1320 C C . ASN A 1 168 ? -2.821 4.943 -7.169 1.00 67.12 168 ASN A C 1
ATOM 1322 O O . ASN A 1 168 ? -2.852 5.573 -6.119 1.00 67.12 168 ASN A O 1
ATOM 1326 N N . CYS A 1 169 ? -3.678 3.956 -7.431 1.00 64.19 169 CYS A N 1
ATOM 1327 C CA . CYS A 1 169 ? -4.757 3.551 -6.533 1.00 64.19 169 CYS A CA 1
ATOM 1328 C C . CYS A 1 169 ? -4.217 3.099 -5.152 1.00 64.19 169 CYS A C 1
ATOM 1330 O O . CYS A 1 169 ? -3.221 2.362 -5.139 1.00 64.19 169 CYS A O 1
ATOM 1332 N N . PRO A 1 170 ? -4.876 3.461 -4.029 1.00 68.75 170 PRO A N 1
ATOM 1333 C CA . PRO A 1 170 ? -4.474 3.072 -2.668 1.00 68.75 170 PRO A CA 1
ATOM 1334 C C . PRO A 1 170 ? -4.859 1.628 -2.286 1.00 68.75 170 PRO A C 1
ATOM 1336 O O . PRO A 1 170 ? -4.591 1.178 -1.172 1.00 68.75 170 PRO A O 1
ATOM 1339 N N . LYS A 1 171 ? -5.516 0.885 -3.187 1.00 68.62 171 LYS A N 1
ATOM 1340 C CA . LYS A 1 171 ? -5.947 -0.496 -2.936 1.00 68.62 171 LYS A CA 1
ATOM 1341 C C . LYS A 1 171 ? -4.765 -1.442 -2.731 1.00 68.62 171 LYS A C 1
ATOM 1343 O O . LYS A 1 171 ? -3.720 -1.291 -3.364 1.00 68.62 171 LYS A O 1
ATOM 1348 N N . TYR A 1 172 ? -5.007 -2.466 -1.910 1.00 79.94 172 TYR A N 1
ATOM 1349 C CA . TYR A 1 172 ? -4.069 -3.554 -1.619 1.00 79.94 172 TYR A CA 1
ATOM 1350 C C . TYR A 1 172 ? -2.734 -3.041 -1.064 1.00 79.94 172 TYR A C 1
ATOM 1352 O O . TYR A 1 172 ? -1.671 -3.376 -1.575 1.00 79.94 172 TYR A O 1
ATOM 1360 N N . ILE A 1 173 ? -2.805 -2.187 -0.038 1.00 83.94 173 ILE A N 1
ATOM 1361 C CA . ILE A 1 173 ? -1.651 -1.728 0.742 1.00 83.94 173 ILE A CA 1
ATOM 1362 C C . ILE A 1 173 ? -1.935 -2.026 2.215 1.00 83.94 173 ILE A C 1
ATOM 1364 O O . ILE A 1 173 ? -2.875 -1.481 2.804 1.00 83.94 173 ILE A O 1
ATOM 1368 N N . ASN A 1 174 ? -1.121 -2.898 2.806 1.00 80.88 174 ASN A N 1
ATOM 1369 C CA . ASN A 1 174 ? -1.213 -3.221 4.226 1.00 80.88 174 ASN A CA 1
ATOM 1370 C C . ASN A 1 174 ? -0.715 -2.028 5.047 1.00 80.88 174 ASN A C 1
ATOM 1372 O O . ASN A 1 174 ? 0.373 -1.513 4.790 1.00 80.88 174 ASN A O 1
ATOM 1376 N N . LEU A 1 175 ? -1.523 -1.574 6.008 1.00 81.62 175 LEU A N 1
ATOM 1377 C CA . LEU A 1 175 ? -1.148 -0.463 6.881 1.00 81.62 175 LEU A CA 1
ATOM 1378 C C . LEU A 1 175 ? 0.022 -0.892 7.768 1.00 81.62 175 LEU A C 1
ATOM 1380 O O . LEU A 1 175 ? -0.008 -1.972 8.354 1.00 81.62 175 LEU A O 1
ATOM 1384 N N . ARG A 1 176 ? 1.039 -0.040 7.871 1.00 84.31 176 ARG A N 1
ATOM 1385 C CA . ARG A 1 176 ? 2.169 -0.220 8.787 1.00 84.31 176 ARG A CA 1
ATOM 1386 C C . ARG A 1 176 ? 2.745 1.137 9.174 1.00 84.31 176 ARG A C 1
ATOM 1388 O O . ARG A 1 176 ? 2.727 2.070 8.369 1.00 84.31 176 ARG A O 1
ATOM 1395 N N . THR A 1 177 ? 3.287 1.196 10.381 1.00 81.81 177 THR A N 1
ATOM 1396 C CA . THR A 1 177 ? 4.159 2.277 10.845 1.00 81.81 177 THR A CA 1
ATOM 1397 C C . THR A 1 177 ? 5.594 1.790 10.719 1.00 81.81 177 THR A C 1
ATOM 1399 O O . THR A 1 177 ? 5.879 0.637 11.040 1.00 81.81 177 THR A O 1
ATOM 1402 N N . LEU A 1 178 ? 6.478 2.633 10.193 1.00 84.69 178 LEU A N 1
ATOM 1403 C CA . LEU A 1 178 ? 7.883 2.300 9.993 1.00 84.69 178 LEU A CA 1
ATOM 1404 C C . LEU A 1 178 ? 8.713 3.004 11.059 1.00 84.69 178 LEU A C 1
ATOM 1406 O O . LEU A 1 178 ? 8.529 4.197 11.279 1.00 84.69 178 LEU A O 1
ATOM 1410 N N . THR A 1 179 ? 9.626 2.264 11.678 1.00 85.38 179 THR A N 1
ATOM 1411 C CA . THR A 1 179 ? 10.602 2.807 12.623 1.00 85.38 179 THR A CA 1
ATOM 1412 C C . THR A 1 179 ? 11.986 2.731 11.981 1.00 85.38 179 THR A C 1
ATOM 1414 O O . THR A 1 179 ? 12.377 1.648 11.535 1.00 85.38 179 THR A O 1
ATOM 1417 N N . PRO A 1 180 ? 12.732 3.842 11.884 1.00 86.06 180 PRO A N 1
ATOM 1418 C CA . PRO A 1 180 ? 14.078 3.821 11.322 1.00 86.06 180 PRO A CA 1
ATOM 1419 C C . PRO A 1 180 ? 15.080 3.055 12.190 1.00 86.06 180 PRO A C 1
ATOM 1421 O O . PRO A 1 180 ? 15.136 3.228 13.405 1.00 86.06 180 PRO A O 1
ATOM 1424 N N . HIS A 1 181 ? 15.929 2.260 11.538 1.00 85.44 181 HIS A N 1
ATOM 1425 C CA . HIS A 1 181 ? 17.051 1.553 12.161 1.00 85.44 181 HIS A CA 1
ATOM 1426 C C . HIS A 1 181 ? 18.364 1.906 11.432 1.00 85.44 181 HIS A C 1
ATOM 1428 O O . HIS A 1 181 ? 18.855 1.131 10.607 1.00 85.44 181 HIS A O 1
ATOM 1434 N N . PRO A 1 182 ? 18.942 3.097 11.689 1.00 81.38 182 PRO A N 1
ATOM 1435 C CA . PRO A 1 182 ? 20.084 3.616 10.927 1.00 81.38 182 PRO A CA 1
ATOM 1436 C C . PRO A 1 182 ? 21.416 2.903 11.207 1.00 81.38 182 PRO A C 1
ATOM 1438 O O . PRO A 1 182 ? 22.377 3.094 10.465 1.00 81.38 182 PRO A O 1
ATOM 1441 N N . THR A 1 183 ? 21.498 2.098 12.270 1.00 80.31 183 THR A N 1
ATOM 1442 C CA . THR A 1 183 ? 22.722 1.409 12.722 1.00 80.31 183 THR A CA 1
ATOM 1443 C C . THR A 1 183 ? 22.799 -0.058 12.292 1.00 80.31 183 THR A C 1
ATOM 1445 O O . THR A 1 183 ? 23.540 -0.833 12.889 1.00 80.31 183 THR A O 1
ATOM 1448 N N . THR A 1 184 ? 22.042 -0.462 11.271 1.00 77.88 184 THR A N 1
ATOM 1449 C CA . THR A 1 184 ? 22.041 -1.847 10.776 1.00 77.88 184 THR A CA 1
ATOM 1450 C C . THR A 1 184 ? 23.334 -2.197 10.036 1.00 77.88 184 THR A C 1
ATOM 1452 O O . THR A 1 184 ? 23.912 -1.372 9.328 1.00 77.88 184 THR A O 1
ATOM 1455 N N . ASN A 1 185 ? 23.775 -3.451 10.172 1.00 81.44 185 ASN A N 1
ATOM 1456 C CA . ASN A 1 185 ? 24.930 -3.993 9.456 1.00 81.44 185 ASN A CA 1
ATOM 1457 C C . ASN A 1 185 ? 24.506 -5.180 8.571 1.00 81.44 185 ASN A C 1
ATOM 1459 O O . ASN A 1 185 ? 24.665 -6.336 8.957 1.00 81.44 185 ASN A O 1
ATOM 1463 N N . PRO A 1 186 ? 23.885 -4.926 7.410 1.00 87.19 186 PRO A N 1
ATOM 1464 C CA . PRO A 1 186 ? 23.347 -5.993 6.579 1.00 87.19 186 PRO A CA 1
ATOM 1465 C C . PRO A 1 186 ? 24.441 -6.901 6.002 1.00 87.19 186 PRO A C 1
ATOM 1467 O O . PRO A 1 186 ? 25.489 -6.435 5.546 1.00 87.19 186 PRO A O 1
ATOM 1470 N N . THR A 1 187 ? 24.160 -8.203 5.935 1.00 90.44 187 THR A N 1
ATOM 1471 C CA . THR A 1 187 ? 25.056 -9.211 5.349 1.00 90.44 187 THR A CA 1
ATOM 1472 C C . THR A 1 187 ? 24.437 -9.857 4.113 1.00 90.44 187 THR A C 1
ATOM 1474 O O . THR A 1 187 ? 23.239 -10.128 4.055 1.00 90.44 187 THR A O 1
ATOM 1477 N N . LEU A 1 188 ? 25.257 -10.102 3.090 1.00 93.19 188 LEU A N 1
ATOM 1478 C CA . LEU A 1 188 ? 24.835 -10.758 1.852 1.00 93.19 188 LEU A CA 1
ATOM 1479 C C . LEU A 1 188 ? 24.969 -12.276 2.014 1.00 93.19 188 LEU A C 1
ATOM 1481 O O . LEU A 1 188 ? 26.084 -12.794 2.034 1.00 93.19 188 LEU A O 1
ATOM 1485 N N . THR A 1 189 ? 23.847 -12.987 2.120 1.00 93.50 189 THR A N 1
ATOM 1486 C CA . THR A 1 189 ? 23.827 -14.441 2.363 1.00 93.50 189 THR A CA 1
ATOM 1487 C C . THR A 1 189 ? 23.680 -15.260 1.084 1.00 93.50 189 THR A C 1
ATOM 1489 O O . THR A 1 189 ? 24.247 -16.344 0.980 1.00 93.50 189 THR A O 1
ATOM 1492 N N . HIS A 1 190 ? 22.990 -14.725 0.073 1.00 92.25 190 HIS A N 1
ATOM 1493 C CA . HIS A 1 190 ? 22.901 -15.334 -1.256 1.00 92.25 190 HIS A CA 1
ATOM 1494 C C . HIS A 1 190 ? 23.274 -14.320 -2.332 1.00 92.25 190 HIS A C 1
ATOM 1496 O O . HIS A 1 190 ? 22.807 -13.182 -2.301 1.00 92.25 190 HIS A O 1
ATOM 1502 N N . HIS A 1 191 ? 24.083 -14.738 -3.307 1.00 94.31 191 HIS A N 1
ATOM 1503 C CA . HIS A 1 191 ? 24.496 -13.898 -4.429 1.00 94.31 191 HIS A CA 1
ATOM 1504 C C . HIS A 1 191 ? 24.741 -14.743 -5.683 1.00 94.31 191 HIS A C 1
ATOM 1506 O O . HIS A 1 191 ? 25.847 -15.224 -5.926 1.00 94.31 191 HIS A O 1
ATOM 1512 N N . HIS A 1 192 ? 23.697 -14.907 -6.493 1.00 93.38 192 HIS A N 1
ATOM 1513 C CA . HIS A 1 192 ? 23.770 -15.617 -7.768 1.00 93.38 192 HIS A CA 1
ATOM 1514 C C . HIS A 1 192 ? 23.129 -14.760 -8.857 1.00 93.38 192 HIS A C 1
ATOM 1516 O O . HIS A 1 192 ? 21.909 -14.650 -8.924 1.00 93.38 192 HIS A O 1
ATOM 1522 N N . LEU A 1 193 ? 23.943 -14.137 -9.711 1.00 91.25 193 LEU A N 1
ATOM 1523 C CA . LEU A 1 193 ? 23.450 -13.285 -10.804 1.00 91.25 193 LEU A CA 1
ATOM 1524 C C . LEU A 1 193 ? 22.885 -14.097 -11.978 1.00 91.25 193 LEU A C 1
ATOM 1526 O O . LEU A 1 193 ? 22.005 -13.617 -12.695 1.00 91.25 193 LEU A O 1
ATOM 1530 N N . HIS A 1 194 ? 23.359 -15.334 -12.135 1.00 90.88 194 HIS A N 1
ATOM 1531 C CA . HIS A 1 194 ? 22.961 -16.257 -13.192 1.00 90.88 194 HIS A CA 1
ATOM 1532 C C . HIS A 1 194 ? 22.742 -17.644 -12.589 1.00 90.88 194 HIS A C 1
ATOM 1534 O O . HIS A 1 194 ? 23.689 -18.374 -12.300 1.00 90.88 194 HIS A O 1
ATOM 1540 N N . LEU A 1 195 ? 21.481 -17.995 -12.359 1.00 86.75 195 LEU A N 1
ATOM 1541 C CA . LEU A 1 195 ? 21.081 -19.349 -11.998 1.00 86.75 195 LEU A CA 1
ATOM 1542 C C . LEU A 1 195 ? 21.076 -20.239 -13.251 1.00 86.75 195 LEU A C 1
ATOM 1544 O O . LEU A 1 195 ? 20.751 -19.757 -14.340 1.00 86.75 195 LEU A O 1
ATOM 1548 N N . PRO A 1 196 ? 21.387 -21.540 -13.120 1.00 76.38 196 PRO A N 1
ATOM 1549 C CA . PRO A 1 196 ? 21.303 -22.467 -14.240 1.00 76.38 196 PRO A CA 1
ATOM 1550 C C . PRO A 1 196 ? 19.880 -22.508 -14.810 1.00 76.38 196 PRO A C 1
ATOM 1552 O O . PRO A 1 196 ? 18.914 -22.694 -14.069 1.00 76.38 196 PRO A O 1
ATOM 1555 N N . LEU A 1 197 ? 19.749 -22.376 -16.132 1.00 64.56 197 LEU A N 1
ATOM 1556 C CA . LEU A 1 197 ? 18.489 -22.628 -16.828 1.00 64.56 197 LEU A CA 1
ATOM 1557 C C . LEU A 1 197 ? 18.343 -24.146 -17.025 1.00 64.56 197 LEU A C 1
ATOM 1559 O O . LEU A 1 197 ? 19.166 -24.738 -17.728 1.00 64.56 197 LEU A O 1
ATOM 1563 N N . PRO A 1 198 ? 17.342 -24.812 -16.423 1.00 61.97 198 PRO A N 1
ATOM 1564 C CA . PRO A 1 198 ? 17.117 -26.224 -16.695 1.00 61.97 198 PRO A CA 1
ATOM 1565 C C . PRO A 1 198 ? 16.612 -26.411 -18.141 1.00 61.97 198 PRO A C 1
ATOM 1567 O O . PRO A 1 198 ? 16.005 -25.505 -18.712 1.00 61.97 198 PRO A O 1
ATOM 1570 N N . PRO A 1 199 ? 16.808 -27.596 -18.745 1.00 59.31 199 PRO A N 1
ATOM 1571 C CA . PRO A 1 199 ? 16.501 -27.865 -20.157 1.00 59.31 199 PRO A CA 1
ATOM 1572 C C . PRO A 1 199 ? 14.999 -27.871 -20.521 1.00 59.31 199 PRO A C 1
ATOM 1574 O O . PRO A 1 199 ? 14.643 -28.204 -21.646 1.00 59.31 199 PRO A O 1
ATOM 1577 N N . SER A 1 200 ? 14.100 -27.515 -19.597 1.00 59.97 200 SER A N 1
ATOM 1578 C CA . SER A 1 200 ? 12.646 -27.489 -19.805 1.00 59.97 200 SER A CA 1
ATOM 1579 C C . SER A 1 200 ? 12.030 -26.202 -19.248 1.00 59.97 200 SER A C 1
ATOM 1581 O O . SER A 1 200 ? 12.711 -25.371 -18.648 1.00 59.97 200 SER A O 1
ATOM 1583 N N . SER A 1 201 ? 10.723 -26.004 -19.416 1.00 61.62 201 SER A N 1
ATOM 1584 C CA . SER A 1 201 ? 9.964 -24.845 -18.929 1.00 61.62 201 SER A CA 1
ATOM 1585 C C . SER A 1 201 ? 9.901 -24.706 -17.382 1.00 61.62 201 SER A C 1
ATOM 1587 O O . SER A 1 201 ? 9.017 -24.021 -16.876 1.00 61.62 201 SER A O 1
ATOM 1589 N N . THR A 1 202 ? 10.879 -25.224 -16.633 1.00 66.69 202 THR A N 1
ATOM 1590 C CA . THR A 1 202 ? 11.029 -25.142 -15.170 1.00 66.69 202 THR A CA 1
ATOM 1591 C C . THR A 1 202 ? 12.069 -24.104 -14.692 1.00 66.69 202 THR A C 1
ATOM 1593 O O . THR A 1 202 ? 12.990 -23.707 -15.399 1.00 66.69 202 THR A O 1
ATOM 1596 N N . SER A 1 203 ? 11.919 -23.605 -13.473 1.00 73.81 203 SER A N 1
ATOM 1597 C CA . SER A 1 203 ? 12.906 -22.789 -12.761 1.00 73.81 203 SER A CA 1
ATOM 1598 C C . SER A 1 203 ? 13.809 -23.691 -11.925 1.00 73.81 203 SER A C 1
ATOM 1600 O O . SER A 1 203 ? 13.400 -24.784 -11.526 1.00 73.81 203 SER A O 1
ATOM 1602 N N . PHE A 1 204 ? 15.018 -23.222 -11.612 1.00 80.00 204 PHE A N 1
ATOM 1603 C CA . PHE A 1 204 ? 15.814 -23.845 -10.558 1.00 80.00 204 PHE A CA 1
ATOM 1604 C C . PHE A 1 204 ? 15.055 -23.725 -9.220 1.00 80.00 204 PHE A C 1
ATOM 1606 O O . PHE A 1 204 ? 14.563 -22.627 -8.923 1.00 80.00 204 PHE A O 1
ATOM 1613 N N . PRO A 1 205 ? 14.917 -24.806 -8.428 1.00 85.62 205 PRO A N 1
ATOM 1614 C CA . PRO A 1 205 ? 14.283 -24.730 -7.117 1.00 85.62 205 PRO A CA 1
ATOM 1615 C C . PRO A 1 205 ? 15.073 -23.782 -6.213 1.00 85.62 205 PRO A C 1
ATOM 1617 O O . PRO A 1 205 ? 16.270 -23.971 -6.003 1.00 85.62 205 PRO A O 1
ATOM 1620 N N . LEU A 1 206 ? 14.413 -22.755 -5.678 1.00 90.31 206 LEU A N 1
ATOM 1621 C CA . LEU A 1 206 ? 15.052 -21.879 -4.701 1.00 90.31 206 LEU A CA 1
ATOM 1622 C C . LEU A 1 206 ? 15.312 -22.644 -3.390 1.00 90.31 206 LEU A C 1
ATOM 1624 O O . LEU A 1 206 ? 14.523 -23.529 -3.044 1.00 90.31 206 LEU A O 1
ATOM 1628 N N . PRO A 1 207 ? 16.376 -22.294 -2.644 1.00 93.12 207 PRO A N 1
ATOM 1629 C CA . PRO A 1 207 ? 16.615 -22.845 -1.317 1.00 93.12 207 PRO A CA 1
ATOM 1630 C C . PRO A 1 207 ? 15.395 -22.697 -0.384 1.00 93.12 207 PRO A C 1
ATOM 1632 O O . PRO A 1 207 ? 14.694 -21.677 -0.469 1.00 93.12 207 PRO A O 1
ATOM 1635 N N . PRO A 1 208 ? 15.120 -23.677 0.503 1.00 93.50 208 PRO A N 1
ATOM 1636 C CA . PRO A 1 208 ? 13.940 -23.679 1.371 1.00 93.50 208 PRO A CA 1
ATOM 1637 C C . PRO A 1 208 ? 13.738 -22.383 2.165 1.00 93.50 208 PRO A C 1
ATOM 1639 O O . PRO A 1 208 ? 12.618 -21.883 2.258 1.00 93.50 208 PRO A O 1
ATOM 1642 N N . GLU A 1 209 ? 14.815 -21.791 2.672 1.00 94.19 209 GLU A N 1
ATOM 1643 C CA . GLU A 1 209 ? 14.814 -20.523 3.396 1.00 94.19 209 GLU A CA 1
ATOM 1644 C C . GLU A 1 209 ? 14.238 -19.367 2.564 1.00 94.19 209 GLU A C 1
ATOM 1646 O O . GLU A 1 209 ? 13.407 -18.607 3.062 1.00 94.19 209 GLU A O 1
ATOM 1651 N N . LEU A 1 210 ? 14.572 -19.288 1.271 1.00 96.00 210 LEU A N 1
ATOM 1652 C CA . LEU A 1 210 ? 14.041 -18.261 0.371 1.00 96.00 210 LEU A CA 1
ATOM 1653 C C . LEU A 1 210 ? 12.579 -18.534 0.022 1.00 96.00 210 LEU A C 1
ATOM 1655 O O . LEU A 1 210 ? 11.775 -17.608 -0.056 1.00 96.00 210 LEU A O 1
ATOM 1659 N N . THR A 1 211 ? 12.208 -19.806 -0.156 1.00 94.50 211 THR A N 1
ATOM 1660 C CA . THR A 1 211 ? 10.807 -20.176 -0.413 1.00 94.50 211 THR A CA 1
ATOM 1661 C C . THR A 1 211 ? 9.896 -19.864 0.775 1.00 94.50 211 THR A C 1
ATOM 1663 O O . THR A 1 211 ? 8.777 -19.383 0.583 1.00 94.50 211 THR A O 1
ATOM 1666 N N . SER A 1 212 ? 10.393 -20.067 1.999 1.00 93.88 212 SER A N 1
ATOM 1667 C CA . SER A 1 212 ? 9.708 -19.703 3.241 1.00 93.88 212 SER A CA 1
ATOM 1668 C C . SER A 1 212 ? 9.556 -18.186 3.355 1.00 93.88 212 SER A C 1
ATOM 1670 O O . SER A 1 212 ? 8.452 -17.691 3.581 1.00 93.88 212 SER A O 1
ATOM 1672 N N . PHE A 1 213 ? 10.634 -17.442 3.079 1.00 95.38 213 PHE A N 1
ATOM 1673 C CA . PHE A 1 213 ? 10.623 -15.981 3.062 1.00 95.38 213 PHE A CA 1
ATOM 1674 C C . PHE A 1 213 ? 9.573 -15.427 2.088 1.00 95.38 213 PHE A C 1
ATOM 1676 O O . PHE A 1 213 ? 8.720 -14.633 2.484 1.00 95.38 213 PHE A O 1
ATOM 1683 N N . ILE A 1 214 ? 9.555 -15.928 0.845 1.00 95.81 214 ILE A N 1
ATOM 1684 C CA . ILE A 1 214 ? 8.548 -15.572 -0.168 1.00 95.81 214 ILE A CA 1
ATOM 1685 C C . ILE A 1 214 ? 7.129 -15.871 0.330 1.00 95.81 214 ILE A C 1
ATOM 1687 O O . ILE A 1 214 ? 6.235 -15.043 0.174 1.00 95.81 214 ILE A O 1
ATOM 1691 N N . SER A 1 215 ? 6.917 -17.040 0.936 1.00 90.31 215 SER A N 1
ATOM 1692 C CA . SER A 1 215 ? 5.590 -17.474 1.389 1.00 90.31 215 SER A CA 1
ATOM 1693 C C . SER A 1 215 ? 5.076 -16.652 2.576 1.00 90.31 215 SER A C 1
ATOM 1695 O O . SER A 1 215 ? 3.875 -16.425 2.688 1.00 90.31 215 SER A O 1
ATOM 1697 N N . SER A 1 216 ? 5.966 -16.174 3.449 1.00 91.31 216 SER A N 1
ATOM 1698 C CA . SER A 1 216 ? 5.608 -15.309 4.584 1.00 91.31 216 SER A CA 1
ATOM 1699 C C . SER A 1 216 ? 5.319 -13.856 4.199 1.00 91.31 216 SER A C 1
ATOM 1701 O O . SER A 1 216 ? 4.764 -13.107 5.003 1.00 91.31 216 SER A O 1
ATOM 1703 N N . ALA A 1 217 ? 5.690 -13.447 2.985 1.00 92.00 217 ALA A N 1
ATOM 1704 C CA . ALA A 1 217 ? 5.600 -12.062 2.567 1.00 92.00 217 ALA A CA 1
ATOM 1705 C C . ALA A 1 217 ? 4.160 -11.628 2.291 1.00 92.00 217 ALA A C 1
ATOM 1707 O O . ALA A 1 217 ? 3.371 -12.337 1.664 1.00 92.00 217 ALA A O 1
ATOM 1708 N N . ASP A 1 218 ? 3.852 -10.404 2.709 1.00 90.50 218 ASP A N 1
ATOM 1709 C CA . ASP A 1 218 ? 2.556 -9.760 2.504 1.00 90.50 218 ASP A CA 1
ATOM 1710 C C . ASP A 1 218 ? 2.605 -8.668 1.418 1.00 90.50 218 ASP A C 1
ATOM 1712 O O . ASP A 1 218 ? 1.577 -8.133 1.014 1.00 90.50 218 ASP A O 1
ATOM 1716 N N . THR A 1 219 ? 3.807 -8.328 0.941 1.00 94.19 219 THR A N 1
ATOM 1717 C CA . THR A 1 219 ? 4.081 -7.260 -0.024 1.00 94.19 219 THR A CA 1
ATOM 1718 C C . THR A 1 219 ? 5.275 -7.642 -0.893 1.00 94.19 219 THR A C 1
ATOM 1720 O O . THR A 1 219 ? 6.290 -8.125 -0.397 1.00 94.19 219 THR A O 1
ATOM 1723 N N . ILE A 1 220 ? 5.167 -7.380 -2.193 1.00 97.44 220 ILE A N 1
ATOM 1724 C CA . ILE A 1 220 ? 6.237 -7.559 -3.174 1.00 97.44 220 ILE A CA 1
ATOM 1725 C C . ILE A 1 220 ? 6.275 -6.367 -4.124 1.00 97.44 220 ILE A C 1
ATOM 1727 O O . ILE A 1 220 ? 5.237 -5.892 -4.593 1.00 97.44 220 ILE A O 1
ATOM 1731 N N . PHE A 1 221 ? 7.475 -5.888 -4.425 1.00 98.12 221 PHE A N 1
ATOM 1732 C CA . PHE A 1 221 ? 7.715 -4.875 -5.444 1.00 98.12 221 PHE A CA 1
ATOM 1733 C C . PHE A 1 221 ? 8.025 -5.553 -6.776 1.00 98.12 221 PHE A C 1
ATOM 1735 O O . PHE A 1 221 ? 8.830 -6.477 -6.833 1.00 98.12 221 PHE A O 1
ATOM 1742 N N . LEU A 1 222 ? 7.373 -5.094 -7.839 1.00 98.25 222 LEU A N 1
ATOM 1743 C CA . LEU A 1 222 ? 7.456 -5.636 -9.190 1.00 98.25 222 LEU A CA 1
ATOM 1744 C C . LEU A 1 222 ? 8.096 -4.596 -10.109 1.00 98.25 222 LEU A C 1
ATOM 1746 O O . LEU A 1 222 ? 7.444 -3.620 -10.497 1.00 98.25 222 LEU A O 1
ATOM 1750 N N . ALA A 1 223 ? 9.361 -4.820 -10.449 1.00 98.56 223 ALA A N 1
ATOM 1751 C CA . ALA A 1 223 ? 10.070 -4.094 -11.490 1.00 98.56 223 ALA A CA 1
ATOM 1752 C C . ALA A 1 223 ? 9.794 -4.722 -12.859 1.00 98.56 223 ALA A C 1
ATOM 1754 O O . ALA A 1 223 ? 9.710 -5.939 -13.017 1.00 98.56 223 ALA A O 1
ATOM 1755 N N . SER A 1 224 ? 9.667 -3.872 -13.865 1.00 98.12 224 SER A N 1
ATOM 1756 C CA . SER A 1 224 ? 9.359 -4.241 -15.243 1.00 98.12 224 SER A CA 1
ATOM 1757 C C . SER A 1 224 ? 10.042 -3.262 -16.189 1.00 98.12 224 SER A C 1
ATOM 1759 O O . SER A 1 224 ? 10.397 -2.154 -15.785 1.00 98.12 224 SER A O 1
ATOM 1761 N N . ILE A 1 225 ? 10.213 -3.646 -17.447 1.00 96.94 225 ILE A N 1
ATOM 1762 C CA . ILE A 1 225 ? 10.817 -2.784 -18.460 1.00 96.94 225 ILE A CA 1
ATOM 1763 C C . ILE A 1 225 ? 10.062 -2.921 -19.776 1.00 96.94 225 ILE A C 1
ATOM 1765 O O . ILE A 1 225 ? 9.664 -4.019 -20.162 1.00 96.94 225 ILE A O 1
ATOM 1769 N N . TYR A 1 226 ? 9.870 -1.804 -20.464 1.00 94.75 226 TYR A N 1
ATOM 1770 C CA . TYR A 1 226 ? 9.519 -1.782 -21.871 1.00 94.75 226 TYR A CA 1
ATOM 1771 C C . TYR A 1 226 ? 10.731 -1.295 -22.655 1.00 94.75 226 TYR A C 1
ATOM 1773 O O . TYR A 1 226 ? 11.159 -0.152 -22.512 1.00 94.75 226 TYR A O 1
ATOM 1781 N N . ASN A 1 227 ? 11.298 -2.184 -23.465 1.00 88.88 227 ASN A N 1
ATOM 1782 C CA . ASN A 1 227 ? 12.439 -1.883 -24.318 1.00 88.88 227 ASN A CA 1
ATOM 1783 C C . ASN A 1 227 ? 12.213 -2.487 -25.716 1.00 88.88 227 ASN A C 1
ATOM 1785 O O . ASN A 1 227 ? 12.618 -3.625 -25.963 1.00 88.88 227 ASN A O 1
ATOM 1789 N N . PRO A 1 228 ? 11.476 -1.796 -26.603 1.00 78.75 228 PRO A N 1
ATOM 1790 C CA . PRO A 1 228 ? 11.192 -2.302 -27.940 1.00 78.75 228 PRO A CA 1
ATOM 1791 C C . PRO A 1 228 ? 12.467 -2.343 -28.805 1.00 78.75 228 PRO A C 1
ATOM 1793 O O . PRO A 1 228 ? 13.340 -1.491 -28.641 1.00 78.75 228 PRO A O 1
ATOM 1796 N N . PRO A 1 229 ? 12.572 -3.267 -29.780 1.00 72.38 229 PRO A N 1
ATOM 1797 C CA . PRO A 1 229 ? 13.708 -3.314 -30.699 1.00 72.38 229 PRO A CA 1
ATOM 1798 C C . PRO A 1 229 ? 13.893 -1.988 -31.451 1.00 72.38 229 PRO A C 1
ATOM 1800 O O . PRO A 1 229 ? 12.925 -1.429 -31.980 1.00 72.38 229 PRO A O 1
ATOM 1803 N N . SER A 1 230 ? 15.142 -1.522 -31.564 1.00 63.19 230 SER A N 1
ATOM 1804 C CA . SER A 1 230 ? 15.505 -0.214 -32.140 1.00 63.19 230 SER A CA 1
ATOM 1805 C C . SER A 1 230 ? 15.070 -0.007 -33.599 1.00 63.19 230 SER A C 1
ATOM 1807 O O . SER A 1 230 ? 15.013 1.126 -34.063 1.00 63.19 230 SER A O 1
ATOM 1809 N N . THR A 1 231 ? 14.732 -1.073 -34.329 1.00 57.34 231 THR A N 1
ATOM 1810 C CA . THR A 1 231 ? 14.255 -1.026 -35.724 1.00 57.34 231 THR A CA 1
ATOM 1811 C C . THR A 1 231 ? 12.784 -0.628 -35.866 1.00 57.34 231 THR A C 1
ATOM 1813 O O . THR A 1 231 ? 12.278 -0.543 -36.982 1.00 57.34 231 THR A O 1
ATOM 1816 N N . THR A 1 232 ? 12.069 -0.423 -34.759 1.00 57.41 232 THR A N 1
ATOM 1817 C CA . THR A 1 232 ? 10.626 -0.170 -34.781 1.00 57.41 232 THR A CA 1
ATOM 1818 C C . THR A 1 232 ? 10.345 1.335 -34.778 1.00 57.41 232 THR A C 1
ATOM 1820 O O . THR A 1 232 ? 10.767 2.043 -33.866 1.00 57.41 232 THR A O 1
ATOM 1823 N N . THR A 1 233 ? 9.552 1.829 -35.737 1.00 52.12 233 THR A N 1
ATOM 1824 C CA . THR A 1 233 ? 9.057 3.226 -35.811 1.00 52.12 233 THR A CA 1
ATOM 1825 C C . THR A 1 233 ? 8.290 3.665 -34.548 1.00 52.12 233 THR A C 1
ATOM 1827 O O . THR A 1 233 ? 8.013 4.844 -34.351 1.00 52.12 233 THR A O 1
ATOM 1830 N N . THR A 1 234 ? 7.954 2.718 -33.665 1.00 54.72 234 THR A N 1
ATOM 1831 C CA . THR A 1 234 ? 7.264 2.936 -32.390 1.00 54.72 234 THR A CA 1
ATOM 1832 C C . THR A 1 234 ? 8.105 3.646 -31.333 1.00 54.72 234 THR A C 1
ATOM 1834 O O . THR A 1 234 ? 7.513 4.121 -30.369 1.00 54.72 234 THR A O 1
ATOM 1837 N N . THR A 1 235 ? 9.434 3.725 -31.471 1.00 58.56 235 THR A N 1
ATOM 1838 C CA . THR A 1 235 ? 10.330 4.346 -30.471 1.00 58.56 235 THR A CA 1
ATOM 1839 C C . THR A 1 235 ? 10.069 5.841 -30.272 1.00 58.56 235 THR A C 1
ATOM 1841 O O . THR A 1 235 ? 10.280 6.349 -29.175 1.00 58.56 235 THR A O 1
ATOM 1844 N N . THR A 1 236 ? 9.553 6.541 -31.290 1.00 63.50 236 THR A N 1
ATOM 1845 C CA . THR A 1 236 ? 9.197 7.968 -31.190 1.00 63.50 236 THR A CA 1
ATOM 1846 C C . THR A 1 236 ? 7.860 8.196 -30.471 1.00 63.50 236 THR A C 1
ATOM 1848 O O . THR A 1 236 ? 7.715 9.177 -29.751 1.00 63.50 236 THR A O 1
ATOM 1851 N N . THR A 1 237 ? 6.891 7.289 -30.628 1.00 70.81 237 THR A N 1
ATOM 1852 C CA . THR A 1 237 ? 5.561 7.362 -29.981 1.00 70.81 237 THR A CA 1
ATOM 1853 C C . THR A 1 237 ? 5.516 6.732 -28.587 1.00 70.81 237 THR A C 1
ATOM 1855 O O . THR A 1 237 ? 4.782 7.207 -27.727 1.00 70.81 237 THR A O 1
ATOM 1858 N N . ASN A 1 238 ? 6.287 5.662 -28.371 1.00 80.12 238 ASN A N 1
ATOM 1859 C CA . ASN A 1 238 ? 6.346 4.872 -27.141 1.00 80.12 238 ASN A CA 1
ATOM 1860 C C . ASN A 1 238 ? 7.825 4.602 -26.808 1.00 80.12 238 ASN A C 1
ATOM 1862 O O . ASN A 1 238 ? 8.369 3.579 -27.244 1.00 80.12 238 ASN A O 1
ATOM 1866 N N . PRO A 1 239 ? 8.503 5.524 -26.103 1.00 86.06 239 PRO A N 1
ATOM 1867 C CA . PRO A 1 239 ? 9.920 5.385 -25.793 1.00 86.06 239 PRO A CA 1
ATOM 1868 C C . PRO A 1 239 ? 10.181 4.241 -24.794 1.00 86.06 239 PRO A C 1
ATOM 1870 O O . PRO A 1 239 ? 9.288 3.884 -24.014 1.00 86.06 239 PRO A O 1
ATOM 1873 N N . PRO A 1 240 ? 11.404 3.670 -24.782 1.00 91.19 240 PRO A N 1
ATOM 1874 C CA . PRO A 1 240 ? 11.818 2.731 -23.749 1.00 91.19 240 PRO A CA 1
ATOM 1875 C C . PRO A 1 240 ? 11.697 3.350 -22.354 1.00 91.19 240 PRO A C 1
ATOM 1877 O O . PRO A 1 240 ? 12.131 4.483 -22.133 1.00 91.19 240 PRO A O 1
ATOM 1880 N N . HIS A 1 241 ? 11.141 2.601 -21.409 1.00 94.56 241 HIS A N 1
ATOM 1881 C CA . HIS A 1 241 ? 10.961 3.054 -20.034 1.00 94.56 241 HIS A CA 1
ATOM 1882 C C . HIS A 1 241 ? 10.968 1.879 -19.052 1.00 94.56 241 HIS A C 1
ATOM 1884 O O . HIS A 1 241 ? 10.639 0.738 -19.385 1.00 94.56 241 HIS A O 1
ATOM 1890 N N . ALA A 1 242 ? 11.366 2.164 -17.815 1.00 97.56 242 ALA A N 1
ATOM 1891 C CA . ALA A 1 242 ? 11.231 1.234 -16.704 1.00 97.56 242 ALA A CA 1
ATOM 1892 C C . ALA A 1 242 ? 9.869 1.426 -16.023 1.00 97.56 242 ALA A C 1
ATOM 1894 O O . ALA A 1 242 ? 9.239 2.476 -16.130 1.00 97.56 242 ALA A O 1
ATOM 1895 N N . GLY A 1 243 ? 9.419 0.426 -15.274 1.00 97.25 243 GLY A N 1
ATOM 1896 C CA . GLY A 1 243 ? 8.207 0.515 -14.472 1.00 97.25 243 GLY A CA 1
ATOM 1897 C C . GLY A 1 243 ? 8.377 -0.184 -13.136 1.00 97.25 243 GLY A C 1
ATOM 1898 O O . GLY A 1 243 ? 8.931 -1.278 -13.081 1.00 97.25 243 GLY A O 1
ATOM 1899 N N . LEU A 1 244 ? 7.831 0.414 -12.078 1.00 97.56 244 LEU A N 1
ATOM 1900 C CA . LEU A 1 24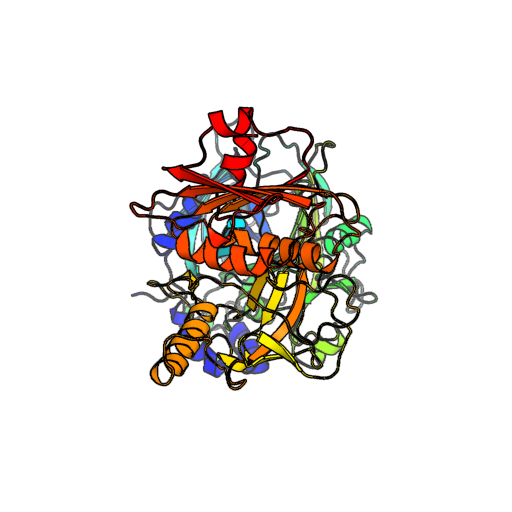4 ? 7.806 -0.165 -10.741 1.00 97.56 244 LEU A CA 1
ATOM 1901 C C . LEU A 1 244 ? 6.400 -0.114 -10.152 1.00 97.56 244 LEU A C 1
ATOM 1903 O O . LEU A 1 244 ? 5.675 0.875 -10.296 1.00 97.56 244 LEU A O 1
ATOM 1907 N N . ASN A 1 245 ? 6.003 -1.192 -9.488 1.00 95.06 245 ASN A N 1
ATOM 1908 C CA . ASN A 1 245 ? 4.740 -1.266 -8.769 1.00 95.06 245 ASN A CA 1
ATOM 1909 C C . ASN A 1 245 ? 4.870 -2.175 -7.542 1.00 95.06 245 ASN A C 1
ATOM 1911 O O . ASN A 1 245 ? 5.915 -2.776 -7.321 1.00 95.06 245 ASN A O 1
ATOM 1915 N N . ALA A 1 246 ? 3.807 -2.276 -6.752 1.00 94.25 246 ALA A N 1
ATOM 1916 C CA . ALA A 1 246 ? 3.704 -3.215 -5.647 1.00 94.25 246 ALA A CA 1
ATOM 1917 C C . ALA A 1 246 ? 2.454 -4.084 -5.804 1.00 94.25 246 ALA A C 1
ATOM 1919 O O . ALA A 1 246 ? 1.449 -3.667 -6.397 1.00 94.25 246 ALA A O 1
ATOM 1920 N N . ARG A 1 247 ? 2.522 -5.291 -5.256 1.00 92.25 247 ARG A N 1
ATOM 1921 C CA . ARG A 1 247 ? 1.380 -6.163 -4.997 1.00 92.25 247 ARG A CA 1
ATOM 1922 C C . ARG A 1 247 ? 1.435 -6.565 -3.533 1.00 92.25 247 ARG A C 1
ATOM 1924 O O . ARG A 1 247 ? 2.502 -6.926 -3.047 1.00 92.25 247 ARG A O 1
ATOM 1931 N N . SER A 1 248 ? 0.296 -6.516 -2.860 1.00 90.12 248 SER A N 1
ATOM 1932 C CA . SER A 1 248 ? 0.184 -6.974 -1.481 1.00 90.12 248 SER A CA 1
ATOM 1933 C C . SER A 1 248 ? -1.043 -7.852 -1.314 1.00 90.12 248 SER A C 1
ATOM 1935 O O . SER A 1 248 ? -2.017 -7.737 -2.058 1.00 90.12 248 SER A O 1
ATOM 1937 N N . GLY A 1 249 ? -0.980 -8.727 -0.327 1.00 84.12 249 GLY A N 1
ATOM 1938 C CA . GLY A 1 249 ? -2.049 -9.621 0.083 1.00 84.12 249 GLY A CA 1
ATOM 1939 C C . GLY A 1 249 ? -1.710 -10.218 1.440 1.00 84.12 249 GLY A C 1
ATOM 1940 O O . GLY A 1 249 ? -0.737 -9.821 2.079 1.00 84.12 249 GLY A O 1
ATOM 1941 N N . HIS A 1 250 ? -2.500 -11.181 1.894 1.00 81.38 250 HIS A N 1
ATOM 1942 C CA . HIS A 1 250 ? -2.127 -11.976 3.059 1.00 81.38 250 HIS A CA 1
ATOM 1943 C C . HIS A 1 250 ? -0.897 -12.835 2.761 1.00 81.38 250 HIS A C 1
ATOM 1945 O O . HIS A 1 250 ? -0.746 -13.270 1.615 1.00 81.38 250 HIS A O 1
ATOM 1951 N N . PRO A 1 251 ? -0.068 -13.155 3.770 1.00 86.00 251 PRO A N 1
ATOM 1952 C CA . PRO A 1 251 ? 0.963 -14.179 3.636 1.00 86.00 251 PRO A CA 1
ATOM 1953 C C . PRO A 1 251 ? 0.436 -15.429 2.911 1.00 86.00 251 PRO A C 1
ATOM 1955 O O . PRO A 1 251 ? -0.664 -15.909 3.192 1.00 86.00 251 PRO A O 1
ATOM 1958 N N . GLY A 1 252 ? 1.197 -15.914 1.931 1.00 85.75 252 GLY A N 1
ATOM 1959 C CA . GLY A 1 252 ? 0.805 -17.000 1.027 1.00 85.75 2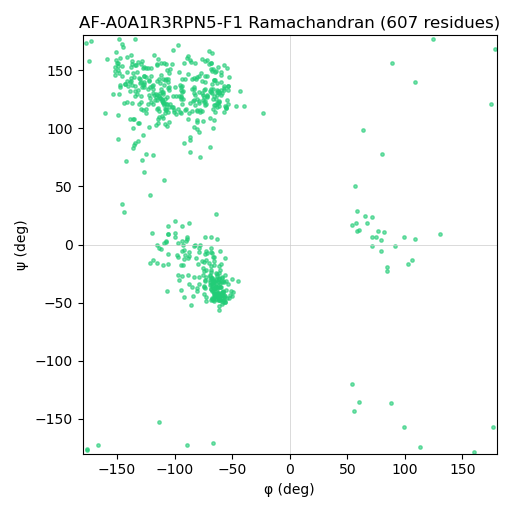52 GLY A CA 1
ATOM 1960 C C . GLY A 1 252 ? 0.124 -16.562 -0.277 1.00 85.75 252 GLY A C 1
ATOM 1961 O O . GLY A 1 252 ? -0.183 -17.416 -1.115 1.00 85.75 252 GLY A O 1
ATOM 1962 N N . PHE A 1 253 ? -0.101 -15.258 -0.502 1.00 89.44 253 PHE A N 1
ATOM 1963 C CA . PHE A 1 253 ? -0.624 -14.774 -1.789 1.00 89.44 253 PHE A CA 1
ATOM 1964 C C . PHE A 1 253 ? 0.373 -14.975 -2.941 1.00 89.44 253 PHE A C 1
ATOM 1966 O O . PHE A 1 253 ? -0.037 -15.244 -4.071 1.00 89.44 253 PHE A O 1
ATOM 1973 N N . ILE A 1 254 ? 1.674 -14.885 -2.653 1.00 94.56 254 ILE A N 1
ATOM 1974 C CA . ILE A 1 254 ? 2.740 -15.260 -3.583 1.00 94.56 254 ILE A CA 1
ATOM 1975 C C . ILE A 1 254 ? 2.913 -16.770 -3.478 1.00 94.56 254 ILE A C 1
ATOM 1977 O O . ILE A 1 254 ? 3.211 -17.292 -2.404 1.00 94.56 254 ILE A O 1
ATOM 1981 N N . ARG A 1 255 ? 2.727 -17.483 -4.589 1.00 90.50 255 ARG A N 1
ATOM 1982 C CA . ARG A 1 255 ? 2.871 -18.944 -4.614 1.00 90.50 255 ARG A CA 1
ATOM 1983 C C . ARG A 1 255 ? 4.139 -19.350 -5.335 1.00 90.50 255 ARG A C 1
ATOM 1985 O O . ARG A 1 255 ? 4.617 -18.645 -6.216 1.00 90.50 255 ARG A O 1
ATOM 1992 N N . ILE A 1 256 ? 4.643 -20.529 -5.009 1.00 92.81 256 ILE A N 1
ATOM 1993 C CA . ILE A 1 256 ? 5.679 -21.197 -5.791 1.00 92.81 256 ILE A CA 1
ATOM 1994 C C . ILE A 1 256 ? 5.023 -22.398 -6.450 1.00 92.81 256 ILE A C 1
ATOM 1996 O O . ILE A 1 256 ? 4.423 -23.236 -5.776 1.00 92.81 256 ILE A O 1
ATOM 2000 N N . HIS A 1 257 ? 5.088 -22.465 -7.777 1.00 92.12 257 HIS A N 1
ATOM 2001 C CA . HIS A 1 257 ? 4.491 -23.571 -8.506 1.00 92.12 257 HIS A CA 1
ATOM 2002 C C . HIS A 1 257 ? 5.234 -24.875 -8.161 1.00 92.12 257 HIS A C 1
ATOM 2004 O O . HIS A 1 257 ? 6.455 -24.928 -8.318 1.00 92.12 257 HIS A O 1
ATOM 2010 N N . PRO A 1 258 ? 4.540 -25.955 -7.756 1.00 87.06 258 PRO A N 1
ATOM 2011 C CA . PRO A 1 258 ? 5.185 -27.153 -7.209 1.00 87.06 258 PRO A CA 1
ATOM 2012 C C . PRO A 1 258 ? 6.103 -27.865 -8.213 1.00 87.06 258 PRO A C 1
ATOM 2014 O O . PRO A 1 258 ? 7.162 -28.349 -7.835 1.00 87.06 258 PRO A O 1
ATOM 2017 N N . THR A 1 259 ? 5.714 -27.908 -9.492 1.00 86.69 259 THR A N 1
ATOM 2018 C CA . THR A 1 259 ? 6.487 -28.584 -10.553 1.00 86.69 259 THR A CA 1
ATOM 2019 C C . THR A 1 259 ? 7.473 -27.669 -11.278 1.00 86.69 259 THR A C 1
ATOM 2021 O O . THR A 1 259 ? 8.606 -28.058 -11.534 1.00 86.69 259 THR A O 1
ATOM 2024 N N . THR A 1 260 ? 7.051 -26.460 -11.663 1.00 89.38 260 THR A N 1
ATOM 2025 C CA . THR A 1 260 ? 7.903 -25.544 -12.429 1.00 89.38 260 THR A CA 1
ATOM 2026 C C . THR A 1 260 ? 8.774 -24.660 -11.551 1.00 89.38 260 THR A C 1
ATOM 2028 O O . THR A 1 260 ? 9.628 -23.976 -12.096 1.00 89.38 260 THR A O 1
ATOM 2031 N N . HIS A 1 261 ? 8.575 -24.625 -10.231 1.00 90.81 261 HIS A N 1
ATOM 2032 C CA . HIS A 1 261 ? 9.288 -23.748 -9.290 1.00 90.81 261 HIS A CA 1
ATOM 2033 C C . HIS A 1 261 ? 9.228 -22.250 -9.639 1.00 90.81 261 HIS A C 1
ATOM 2035 O O . HIS A 1 261 ? 10.019 -21.457 -9.135 1.00 90.81 261 HIS A O 1
ATOM 2041 N N . GLN A 1 262 ? 8.298 -21.844 -10.508 1.00 94.56 262 GLN A N 1
ATOM 2042 C CA . GLN A 1 262 ? 8.072 -20.441 -10.836 1.00 94.56 262 GLN A CA 1
ATOM 2043 C C . GLN A 1 262 ? 7.378 -19.735 -9.674 1.00 94.56 262 GLN A C 1
ATOM 2045 O O . GLN A 1 262 ? 6.505 -20.310 -9.020 1.00 94.56 262 GLN A O 1
ATOM 2050 N N . ILE A 1 263 ? 7.725 -18.470 -9.463 1.00 97.00 263 ILE A N 1
ATOM 2051 C CA . ILE A 1 263 ? 7.006 -17.591 -8.546 1.00 97.00 263 ILE A CA 1
ATOM 2052 C C . ILE A 1 263 ? 5.744 -17.115 -9.254 1.00 97.00 263 ILE A C 1
ATOM 2054 O O . ILE A 1 263 ? 5.811 -16.543 -10.338 1.00 97.00 263 ILE A O 1
ATOM 2058 N N . ILE A 1 264 ? 4.592 -17.358 -8.646 1.00 96.62 264 ILE A N 1
ATOM 2059 C CA . ILE A 1 264 ? 3.282 -17.000 -9.168 1.00 96.62 264 ILE A CA 1
ATOM 2060 C C . ILE A 1 264 ? 2.748 -15.827 -8.353 1.00 96.62 264 ILE A C 1
ATOM 2062 O O . ILE A 1 264 ? 2.483 -15.951 -7.155 1.00 96.62 264 ILE A O 1
ATOM 2066 N N . LEU A 1 265 ? 2.582 -14.695 -9.028 1.00 96.25 26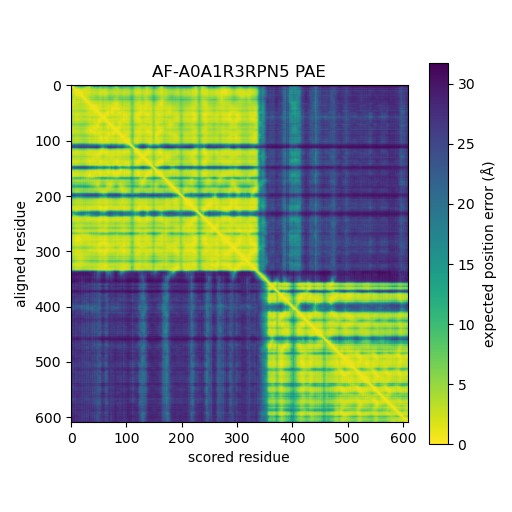5 LEU A N 1
ATOM 2067 C CA . LEU A 1 265 ? 2.095 -13.446 -8.466 1.00 96.25 265 LEU A CA 1
ATOM 2068 C C . LEU A 1 265 ? 0.688 -13.151 -9.011 1.00 96.25 265 LEU A C 1
ATOM 2070 O O . LEU A 1 265 ? 0.572 -12.827 -10.198 1.00 96.25 265 LEU A O 1
ATOM 2074 N N . PRO A 1 266 ? -0.380 -13.264 -8.200 1.00 91.12 266 PRO A N 1
ATOM 2075 C CA . PRO A 1 266 ? -1.722 -12.896 -8.641 1.00 91.12 266 PRO A CA 1
ATOM 2076 C C . PRO A 1 266 ? -1.813 -11.394 -8.930 1.00 91.12 266 PRO A C 1
ATOM 2078 O O . PRO A 1 266 ? -1.130 -10.581 -8.299 1.00 91.12 266 PRO A O 1
ATOM 2081 N N . ASP A 1 267 ? -2.663 -11.026 -9.886 1.00 85.06 267 ASP A N 1
ATOM 2082 C CA . ASP A 1 267 ? -2.948 -9.632 -10.209 1.00 85.06 267 ASP A CA 1
ATOM 2083 C C . ASP A 1 267 ? -4.380 -9.276 -9.802 1.00 85.06 267 ASP A C 1
ATOM 2085 O O . ASP A 1 267 ? -5.333 -9.995 -10.107 1.00 85.06 267 ASP A O 1
ATOM 2089 N N . TYR A 1 268 ? -4.529 -8.160 -9.093 1.00 76.19 268 TYR A N 1
ATOM 2090 C CA . TYR A 1 268 ? -5.806 -7.726 -8.529 1.00 76.19 268 TYR A CA 1
ATOM 2091 C C . TYR A 1 268 ? -6.455 -6.626 -9.368 1.00 76.19 268 TYR A C 1
ATOM 2093 O O . TYR A 1 268 ? -5.822 -6.002 -10.224 1.00 76.19 268 TYR A O 1
ATOM 2101 N N . SER A 1 269 ? -7.731 -6.342 -9.098 1.00 70.31 269 SER A N 1
ATOM 2102 C CA . SER A 1 269 ? -8.454 -5.282 -9.797 1.00 70.31 269 SER A CA 1
ATOM 2103 C C . SER A 1 269 ? -7.857 -3.905 -9.474 1.00 70.31 269 SER A C 1
ATOM 2105 O O . SER A 1 269 ? -7.974 -3.363 -8.377 1.00 70.31 269 SER A O 1
ATOM 2107 N N . GLY A 1 270 ? -7.167 -3.333 -10.457 1.00 72.50 270 GLY A N 1
ATOM 2108 C CA . GLY A 1 270 ? -6.504 -2.038 -10.348 1.00 72.50 270 GLY A CA 1
ATOM 2109 C C . GLY A 1 270 ? -7.114 -0.967 -11.248 1.00 72.50 270 GLY A C 1
ATOM 2110 O O . GLY A 1 270 ? -8.277 -1.019 -11.640 1.00 72.50 270 GLY A O 1
ATOM 2111 N N . ASN A 1 271 ? -6.273 -0.006 -11.622 1.00 71.25 271 ASN A N 1
ATOM 2112 C CA . ASN A 1 271 ? -6.625 1.157 -12.432 1.00 71.25 271 ASN A CA 1
ATOM 2113 C C . ASN A 1 271 ? -6.871 0.889 -13.922 1.00 71.25 271 ASN A C 1
ATOM 2115 O O . ASN A 1 271 ? -7.008 1.829 -14.698 1.00 71.25 271 ASN A O 1
ATOM 2119 N N . ARG A 1 272 ? -6.885 -0.366 -14.372 1.00 83.44 272 ARG A N 1
ATOM 2120 C CA . ARG A 1 272 ? -7.197 -0.646 -15.779 1.00 83.44 272 ARG A CA 1
ATOM 2121 C C . ARG A 1 272 ? -5.983 -0.527 -16.716 1.00 83.44 272 ARG A C 1
ATOM 2123 O O . ARG A 1 272 ? -6.001 -1.090 -17.802 1.00 83.44 272 ARG A O 1
ATOM 2130 N N . LEU A 1 273 ? -4.953 0.230 -16.315 1.00 85.25 273 LEU A N 1
ATOM 2131 C CA . LEU A 1 273 ? -3.929 0.754 -17.234 1.00 85.25 273 LEU A CA 1
ATOM 2132 C C . LEU A 1 273 ? -2.954 -0.321 -17.728 1.00 85.25 273 LEU A C 1
ATOM 2134 O O . LEU A 1 273 ? -2.477 -0.247 -18.851 1.00 85.25 273 LEU A O 1
ATOM 2138 N N . MET A 1 274 ? -2.699 -1.343 -16.906 1.00 90.06 274 MET A N 1
ATOM 2139 C CA . MET A 1 274 ? -1.844 -2.491 -17.240 1.00 90.06 274 MET A CA 1
ATOM 2140 C C . MET A 1 274 ? -0.362 -2.164 -17.468 1.00 90.06 274 MET A C 1
ATOM 2142 O O . MET A 1 274 ? 0.326 -2.966 -18.081 1.00 90.06 274 MET A O 1
ATOM 2146 N N . THR A 1 275 ? 0.177 -1.072 -16.913 1.00 92.12 275 THR A N 1
ATOM 2147 C CA . THR A 1 275 ? 1.554 -0.627 -17.224 1.00 92.12 275 THR A CA 1
ATOM 2148 C C . THR A 1 275 ? 2.635 -1.681 -16.928 1.00 92.12 275 THR A C 1
ATOM 2150 O O . THR A 1 275 ? 3.450 -2.007 -17.779 1.00 92.12 275 THR A O 1
ATOM 2153 N N . SER A 1 276 ? 2.640 -2.290 -15.733 1.00 95.31 276 SER A N 1
ATOM 2154 C CA . SER A 1 276 ? 3.651 -3.315 -15.393 1.00 95.31 276 SER A CA 1
ATOM 2155 C C . SER A 1 276 ? 3.471 -4.599 -16.202 1.00 95.31 276 SER A C 1
ATOM 2157 O O . SER A 1 276 ? 4.443 -5.223 -16.612 1.00 95.31 276 SER A O 1
ATOM 2159 N N . VAL A 1 277 ? 2.221 -4.996 -16.432 1.00 96.00 277 VAL A N 1
ATOM 2160 C CA . VAL A 1 277 ? 1.892 -6.233 -17.143 1.00 96.00 277 VAL A CA 1
ATOM 2161 C C . VAL A 1 277 ? 2.136 -6.087 -18.645 1.00 96.00 277 VAL A C 1
ATOM 2163 O O . VAL A 1 277 ? 2.613 -7.020 -19.280 1.00 96.00 277 VAL A O 1
ATOM 2166 N N . GLY A 1 278 ? 1.875 -4.910 -19.208 1.00 96.44 278 GLY A N 1
ATOM 2167 C CA . GLY A 1 278 ? 2.202 -4.565 -20.584 1.00 96.44 278 GLY A CA 1
ATOM 2168 C C . GLY A 1 278 ? 3.707 -4.583 -20.824 1.00 96.44 278 GLY A C 1
ATOM 2169 O O . GLY A 1 278 ? 4.154 -5.186 -21.801 1.00 96.44 278 GLY A O 1
ATOM 2170 N N . ASN A 1 279 ? 4.495 -4.022 -19.901 1.00 97.12 279 ASN A N 1
ATOM 2171 C CA . ASN A 1 279 ? 5.957 -4.119 -19.918 1.00 97.12 279 ASN A CA 1
ATOM 2172 C C . ASN A 1 279 ? 6.427 -5.578 -19.918 1.00 97.12 279 ASN A C 1
ATOM 2174 O O . ASN A 1 279 ? 7.247 -5.964 -20.749 1.00 97.12 279 ASN A O 1
ATOM 2178 N N . ILE A 1 280 ? 5.868 -6.410 -19.033 1.00 97.62 280 ILE A N 1
ATOM 2179 C CA . ILE A 1 280 ? 6.178 -7.847 -18.959 1.00 97.62 280 ILE A CA 1
ATOM 2180 C C . ILE A 1 280 ? 5.771 -8.565 -20.246 1.00 97.62 280 ILE A C 1
ATOM 2182 O O . ILE A 1 280 ? 6.534 -9.374 -20.758 1.00 97.62 280 ILE A O 1
ATOM 2186 N N . HIS A 1 281 ? 4.603 -8.258 -20.809 1.00 96.50 281 HIS A N 1
ATOM 2187 C CA . HIS A 1 281 ? 4.146 -8.874 -22.052 1.00 96.50 281 HIS A CA 1
ATOM 2188 C C . HIS A 1 281 ? 5.069 -8.553 -23.233 1.00 96.50 281 HIS A C 1
ATOM 2190 O O . HIS A 1 281 ? 5.276 -9.406 -24.092 1.00 96.50 281 HIS A O 1
ATOM 2196 N N . ALA A 1 282 ? 5.624 -7.340 -23.269 1.00 95.00 282 ALA A N 1
ATOM 2197 C CA . ALA A 1 282 ? 6.519 -6.900 -24.331 1.00 95.00 282 ALA A CA 1
ATOM 2198 C C . ALA A 1 282 ? 7.966 -7.391 -24.153 1.00 95.00 282 ALA A C 1
ATOM 2200 O O . ALA A 1 282 ? 8.604 -7.748 -25.137 1.00 95.00 282 ALA A O 1
ATOM 2201 N N . SER A 1 283 ? 8.494 -7.385 -22.924 1.00 95.25 283 SER A N 1
ATOM 2202 C CA . SER A 1 283 ? 9.899 -7.730 -22.649 1.00 95.25 283 SER A CA 1
ATOM 2203 C C . SER A 1 283 ? 10.119 -9.195 -22.280 1.00 95.25 283 SER A C 1
ATOM 2205 O O . SER A 1 283 ? 11.214 -9.712 -22.472 1.00 95.25 283 SER A O 1
ATOM 2207 N N . GLY A 1 284 ? 9.110 -9.860 -21.716 1.00 96.38 284 GLY A N 1
ATOM 2208 C CA . GLY A 1 284 ? 9.255 -11.176 -21.100 1.00 96.38 284 GLY A CA 1
ATOM 2209 C C . GLY A 1 284 ? 10.105 -11.165 -19.826 1.00 96.38 284 GLY A C 1
ATOM 2210 O O . GLY A 1 284 ? 10.607 -12.217 -19.437 1.00 96.38 284 GLY A O 1
ATOM 2211 N N . LEU A 1 285 ? 10.307 -10.006 -19.186 1.00 97.44 285 LEU A N 1
ATOM 2212 C CA . LEU A 1 285 ? 11.212 -9.834 -18.045 1.00 97.44 285 LEU A CA 1
ATOM 2213 C C . LEU A 1 285 ? 10.509 -9.200 -16.840 1.00 97.44 285 LEU A C 1
ATOM 2215 O O . LEU A 1 285 ? 9.669 -8.312 -16.988 1.00 97.44 285 LEU A O 1
ATOM 2219 N N . ALA A 1 286 ? 10.903 -9.617 -15.636 1.00 98.25 286 ALA A N 1
ATOM 2220 C CA . ALA A 1 286 ? 10.477 -8.988 -14.389 1.00 98.25 286 ALA A CA 1
ATOM 2221 C C . ALA A 1 286 ? 11.552 -9.081 -13.301 1.00 98.25 286 ALA A C 1
ATOM 2223 O O . ALA A 1 286 ? 12.274 -10.074 -13.195 1.00 98.25 286 ALA A O 1
ATOM 2224 N N . GLY A 1 287 ? 11.595 -8.054 -12.456 1.00 98.44 287 GLY A N 1
ATOM 2225 C CA . GLY A 1 287 ? 12.318 -8.050 -11.192 1.00 98.44 287 GLY A CA 1
ATOM 2226 C C . GLY A 1 287 ? 11.332 -8.093 -10.035 1.00 98.44 287 GLY A C 1
ATOM 2227 O O . GLY A 1 287 ? 10.280 -7.457 -10.099 1.00 98.44 287 GLY A O 1
ATOM 2228 N N . LEU A 1 288 ? 11.663 -8.826 -8.979 1.00 98.62 288 LEU A N 1
ATOM 2229 C CA . LEU A 1 288 ? 10.850 -8.916 -7.774 1.00 98.62 288 LEU A CA 1
ATOM 2230 C C . LEU A 1 288 ? 11.691 -8.572 -6.553 1.00 98.62 288 LEU A C 1
ATOM 2232 O O . LEU A 1 288 ? 12.810 -9.065 -6.430 1.00 98.62 288 LEU A O 1
ATOM 2236 N N . THR A 1 289 ? 11.127 -7.798 -5.632 1.00 98.69 289 THR A N 1
ATOM 2237 C CA . THR A 1 289 ? 11.772 -7.522 -4.345 1.00 98.69 289 THR A CA 1
ATOM 2238 C C . THR A 1 289 ? 10.797 -7.695 -3.204 1.00 98.69 289 THR A C 1
ATOM 2240 O O . THR A 1 289 ? 9.692 -7.153 -3.229 1.00 98.69 289 THR A O 1
ATOM 2243 N N . ILE A 1 290 ? 11.217 -8.455 -2.203 1.00 98.31 290 ILE A N 1
ATOM 2244 C CA . ILE A 1 290 ? 10.456 -8.732 -0.992 1.00 98.31 290 ILE A CA 1
ATOM 2245 C C . ILE A 1 290 ? 11.249 -8.187 0.185 1.00 98.31 290 ILE A C 1
ATOM 2247 O O . ILE A 1 290 ? 12.439 -8.465 0.313 1.00 98.31 290 ILE A O 1
ATOM 2251 N N . VAL A 1 291 ? 10.571 -7.422 1.035 1.00 94.88 291 VAL A N 1
ATOM 2252 C CA . VAL A 1 291 ? 11.139 -6.848 2.254 1.00 94.88 291 VAL A CA 1
ATOM 2253 C C . VAL A 1 291 ? 10.423 -7.460 3.448 1.00 94.88 291 VAL A C 1
ATOM 2255 O O . VAL A 1 291 ? 9.192 -7.438 3.516 1.00 94.88 291 VAL A O 1
ATOM 2258 N N . SER A 1 292 ? 11.189 -7.974 4.404 1.00 91.44 292 SER A N 1
ATOM 2259 C CA . SER A 1 292 ? 10.684 -8.262 5.739 1.00 91.44 292 SER A CA 1
ATOM 2260 C C . SER A 1 292 ? 10.656 -6.963 6.528 1.00 91.44 292 SER A C 1
ATOM 2262 O O . SER A 1 292 ? 11.685 -6.450 6.958 1.00 91.44 292 SER A O 1
ATOM 2264 N N . PHE A 1 293 ? 9.464 -6.411 6.728 1.00 86.94 293 PHE A N 1
ATOM 2265 C CA . PHE A 1 293 ? 9.299 -5.171 7.488 1.00 86.94 293 PHE A CA 1
ATOM 2266 C C . PHE A 1 293 ? 9.529 -5.341 8.996 1.00 86.94 293 PHE A C 1
ATOM 2268 O O . PHE A 1 293 ? 9.528 -4.348 9.713 1.00 86.94 293 PHE A O 1
ATOM 2275 N N . THR A 1 294 ? 9.701 -6.575 9.481 1.00 84.44 294 THR A N 1
ATOM 2276 C CA . THR A 1 294 ? 10.007 -6.871 10.886 1.00 84.44 294 THR A CA 1
ATOM 2277 C C . THR A 1 294 ? 11.503 -7.022 11.138 1.00 84.44 294 THR A C 1
ATOM 2279 O O . THR A 1 294 ? 11.977 -6.578 12.175 1.00 84.44 294 THR A O 1
ATOM 2282 N N . THR A 1 295 ? 12.244 -7.646 10.217 1.00 85.12 295 THR A N 1
ATOM 2283 C CA . THR A 1 295 ? 13.687 -7.923 10.384 1.00 85.12 295 THR A CA 1
ATOM 2284 C C . THR A 1 295 ? 14.585 -7.017 9.546 1.00 85.12 295 THR A C 1
ATOM 2286 O O . THR A 1 295 ? 15.778 -6.927 9.809 1.00 85.12 295 THR A O 1
ATOM 2289 N N . GLY A 1 296 ? 14.036 -6.341 8.535 1.00 88.62 296 GLY A N 1
ATOM 2290 C CA . GLY A 1 296 ? 14.811 -5.562 7.569 1.00 88.62 296 GLY A CA 1
ATOM 2291 C C . GLY A 1 296 ? 15.473 -6.404 6.474 1.00 88.62 296 GLY A C 1
ATOM 2292 O O . GLY A 1 296 ? 16.191 -5.853 5.644 1.00 88.62 296 GLY A O 1
ATOM 2293 N N . ASP A 1 297 ? 15.229 -7.717 6.435 1.00 93.12 297 ASP A N 1
ATOM 2294 C CA . ASP A 1 297 ? 15.766 -8.594 5.393 1.00 93.12 297 ASP A CA 1
ATOM 2295 C C . ASP A 1 297 ? 15.175 -8.253 4.022 1.00 93.12 297 ASP A C 1
ATOM 2297 O O . ASP A 1 297 ? 13.976 -7.980 3.894 1.00 93.12 297 ASP A O 1
ATOM 2301 N N . VAL A 1 298 ? 15.998 -8.327 2.976 1.00 96.69 298 VAL A N 1
ATOM 2302 C CA . VAL A 1 298 ? 15.589 -8.016 1.605 1.00 96.69 298 VAL A CA 1
ATOM 2303 C C . VAL A 1 298 ? 16.012 -9.122 0.647 1.00 96.69 298 VAL A C 1
ATOM 2305 O O . VAL A 1 298 ? 17.198 -9.408 0.469 1.00 96.69 298 VAL A O 1
ATOM 2308 N N . LEU A 1 299 ? 15.021 -9.706 -0.023 1.00 98.31 299 LEU A N 1
ATOM 2309 C CA . LEU A 1 299 ? 15.208 -10.659 -1.108 1.00 98.31 299 LEU A CA 1
ATOM 2310 C C . LEU A 1 299 ? 14.978 -9.960 -2.446 1.00 98.31 299 LEU A C 1
ATOM 2312 O O . LEU A 1 299 ? 13.866 -9.524 -2.741 1.00 98.31 299 LEU A O 1
ATOM 2316 N N . TYR A 1 300 ? 16.015 -9.920 -3.273 1.00 98.50 300 TYR A N 1
ATOM 2317 C CA . TYR A 1 300 ? 15.981 -9.413 -4.638 1.00 98.50 300 TYR A CA 1
ATOM 2318 C C . TYR A 1 300 ? 16.033 -10.565 -5.631 1.00 98.50 300 TYR A C 1
ATOM 2320 O O . TYR A 1 300 ? 16.873 -11.461 -5.521 1.00 98.50 300 TYR A O 1
ATOM 2328 N N . LEU A 1 301 ? 15.178 -10.514 -6.642 1.00 98.25 301 LEU A N 1
ATOM 2329 C CA . LEU A 1 301 ? 15.062 -11.532 -7.674 1.00 98.25 301 LEU A CA 1
ATOM 2330 C C . LEU A 1 301 ? 14.939 -10.865 -9.043 1.00 98.25 301 LEU A C 1
ATOM 2332 O O . LEU A 1 301 ? 14.321 -9.810 -9.186 1.00 98.25 301 LEU A O 1
ATOM 2336 N N . THR A 1 302 ? 15.464 -11.521 -10.070 1.00 98.00 302 THR A N 1
ATOM 2337 C CA . THR A 1 302 ? 15.211 -11.158 -11.468 1.00 98.00 302 THR A CA 1
ATOM 2338 C C . THR A 1 302 ? 14.981 -12.404 -12.305 1.00 98.00 302 THR A C 1
ATOM 2340 O O . THR A 1 302 ? 15.476 -13.492 -11.984 1.00 98.00 302 THR A O 1
ATOM 2343 N N . GLY A 1 303 ? 14.232 -12.283 -13.393 1.00 95.88 303 GLY A N 1
ATOM 2344 C CA . GLY A 1 303 ? 13.800 -13.445 -14.144 1.00 95.88 303 GLY A CA 1
ATOM 2345 C C . GLY A 1 303 ? 13.108 -13.145 -15.456 1.00 95.88 303 GLY A C 1
ATOM 2346 O O . GLY A 1 303 ? 12.800 -12.001 -15.793 1.00 95.88 303 GLY A O 1
ATOM 2347 N N . THR A 1 304 ? 12.818 -14.233 -16.164 1.00 95.88 304 THR A N 1
ATOM 2348 C CA . THR A 1 304 ? 11.843 -14.203 -17.254 1.00 95.88 304 THR A CA 1
ATOM 2349 C C . THR A 1 304 ? 10.442 -14.293 -16.668 1.00 95.88 304 THR A C 1
ATOM 2351 O O . THR A 1 304 ? 10.225 -14.967 -15.658 1.00 95.88 304 THR A O 1
ATOM 2354 N N . ALA A 1 305 ? 9.490 -13.601 -17.276 1.00 96.81 305 ALA A N 1
ATOM 2355 C CA . ALA A 1 305 ? 8.132 -13.494 -16.780 1.00 96.81 305 ALA A CA 1
ATOM 2356 C C . ALA A 1 305 ? 7.115 -13.623 -17.910 1.00 96.81 305 ALA A C 1
ATOM 2358 O O . ALA A 1 305 ? 7.294 -13.080 -18.997 1.00 96.81 305 ALA A O 1
ATOM 2359 N N . GLU A 1 306 ? 6.021 -14.316 -17.618 1.00 96.62 306 GLU A N 1
ATOM 2360 C CA . GLU A 1 306 ? 4.873 -14.448 -18.505 1.00 96.62 306 GLU A CA 1
ATOM 2361 C C . GLU A 1 306 ? 3.600 -14.110 -17.736 1.00 96.62 306 GLU A C 1
ATOM 2363 O O . GLU A 1 306 ? 3.441 -14.476 -16.568 1.00 96.62 306 GLU A O 1
ATOM 2368 N N . HIS A 1 307 ? 2.688 -13.399 -18.393 1.00 96.81 307 HIS A N 1
ATOM 2369 C CA . HIS A 1 307 ? 1.411 -13.031 -17.810 1.00 96.81 307 HIS A CA 1
ATOM 2370 C C . HIS A 1 307 ? 0.270 -13.851 -18.411 1.00 96.81 307 HIS A C 1
ATOM 2372 O O . HIS A 1 307 ? 0.077 -13.882 -19.629 1.00 96.81 307 HIS A O 1
ATOM 2378 N N . PHE A 1 308 ? -0.512 -14.475 -17.536 1.00 95.38 308 PHE A N 1
ATOM 2379 C CA . PHE A 1 308 ? -1.625 -15.348 -17.874 1.00 95.38 308 PHE A CA 1
ATOM 2380 C C . PHE A 1 308 ? -2.947 -14.687 -17.504 1.00 95.38 308 PHE A C 1
ATOM 2382 O O . PHE A 1 308 ? -3.071 -14.052 -16.459 1.00 95.38 308 PHE A O 1
ATOM 2389 N N . VAL A 1 309 ? -3.956 -14.898 -18.346 1.00 90.81 309 VAL A N 1
ATOM 2390 C CA . VAL A 1 309 ? -5.304 -14.336 -18.195 1.00 90.81 309 VAL A CA 1
ATOM 2391 C C . VAL A 1 309 ? -6.364 -15.407 -18.448 1.00 90.81 309 VAL A C 1
ATOM 2393 O O . VAL A 1 309 ? -6.124 -16.378 -19.173 1.00 90.81 309 VAL A O 1
ATOM 2396 N N . GLY A 1 310 ? -7.546 -15.235 -17.859 1.00 87.12 310 GLY A N 1
ATOM 2397 C CA . GLY A 1 310 ? -8.693 -16.123 -18.051 1.00 87.12 310 GLY A CA 1
ATOM 2398 C C . GLY A 1 310 ? -8.404 -17.564 -17.624 1.00 87.12 310 GLY A C 1
ATOM 2399 O O . GLY A 1 310 ? -7.798 -17.809 -16.583 1.00 87.12 310 GLY A O 1
ATOM 2400 N N . GLU A 1 311 ? -8.817 -18.536 -18.438 1.00 86.88 311 GLU A N 1
ATOM 2401 C CA . GLU A 1 311 ? -8.651 -19.965 -18.125 1.00 86.88 311 GLU A CA 1
ATOM 2402 C C . GLU A 1 311 ? -7.187 -20.395 -17.974 1.00 86.88 311 GLU A C 1
ATOM 2404 O O . GLU A 1 311 ? -6.881 -21.293 -17.192 1.00 86.88 311 GLU A O 1
ATOM 2409 N N . ALA A 1 312 ? -6.252 -19.738 -18.667 1.00 91.69 312 ALA A N 1
ATOM 2410 C CA . ALA A 1 312 ? -4.834 -20.037 -18.497 1.00 91.69 312 ALA A CA 1
ATOM 2411 C C . ALA A 1 312 ? -4.339 -19.664 -17.089 1.00 91.69 312 ALA A C 1
ATOM 2413 O O . ALA A 1 312 ? -3.608 -20.446 -16.483 1.00 91.69 312 ALA A O 1
ATOM 2414 N N . ALA A 1 313 ? -4.792 -18.527 -16.548 1.00 91.75 313 ALA A N 1
ATOM 2415 C CA . ALA A 1 313 ? -4.502 -18.124 -15.173 1.00 91.75 313 ALA A CA 1
ATOM 2416 C C . ALA A 1 313 ? -5.164 -19.069 -14.163 1.00 91.75 313 ALA A C 1
ATOM 2418 O O . ALA A 1 313 ? -4.489 -19.580 -13.270 1.00 91.75 313 ALA A O 1
ATOM 2419 N N . LYS A 1 314 ? -6.450 -19.391 -14.355 1.00 86.81 314 LYS A N 1
ATOM 2420 C CA . LYS A 1 314 ? -7.204 -20.276 -13.452 1.00 86.81 314 LYS A CA 1
ATOM 2421 C C . LYS A 1 314 ? -6.612 -21.683 -13.352 1.00 86.81 314 LYS A C 1
ATOM 2423 O O . LYS A 1 314 ? -6.671 -22.286 -12.284 1.00 86.81 314 LYS A O 1
ATOM 2428 N N . ARG A 1 315 ? -6.017 -22.197 -14.438 1.00 91.12 315 ARG A N 1
ATOM 2429 C CA . ARG A 1 315 ? -5.293 -23.482 -14.431 1.00 91.12 315 ARG A CA 1
ATOM 2430 C C . ARG A 1 315 ? -4.046 -23.465 -13.548 1.00 91.12 315 ARG A C 1
ATOM 2432 O O . ARG A 1 315 ? -3.699 -24.500 -12.994 1.00 91.12 315 ARG A O 1
ATOM 2439 N N . ILE A 1 316 ? -3.378 -22.319 -13.428 1.00 88.88 316 ILE A N 1
ATOM 2440 C CA . ILE A 1 316 ? -2.183 -22.152 -12.588 1.00 88.88 316 ILE A CA 1
ATOM 2441 C C . ILE A 1 316 ? -2.587 -21.863 -11.139 1.00 88.88 316 ILE A C 1
ATOM 2443 O O . ILE A 1 316 ? -2.021 -22.426 -10.204 1.00 88.88 316 ILE A O 1
ATOM 2447 N N . MET A 1 317 ? -3.568 -20.980 -10.940 1.00 84.75 317 MET A N 1
ATOM 2448 C CA . MET A 1 317 ? -4.070 -20.608 -9.624 1.00 84.75 317 MET A CA 1
ATOM 2449 C C . MET A 1 317 ? -5.595 -20.492 -9.649 1.00 84.75 317 MET A C 1
ATOM 2451 O O . MET A 1 317 ? -6.151 -19.539 -10.197 1.00 84.75 317 MET A O 1
ATOM 2455 N N . TYR A 1 318 ? -6.275 -21.453 -9.016 1.00 81.62 318 TYR A N 1
ATOM 2456 C CA . TYR A 1 318 ? -7.735 -21.456 -8.919 1.00 81.62 318 TYR A CA 1
ATOM 2457 C C . TYR A 1 318 ? -8.263 -20.137 -8.333 1.00 81.62 318 TYR A C 1
ATOM 2459 O O . TYR A 1 318 ? -7.705 -19.609 -7.368 1.00 81.62 318 TYR A O 1
ATOM 2467 N N . GLY A 1 319 ? -9.333 -19.607 -8.930 1.00 76.94 319 GLY A N 1
ATOM 2468 C CA . GLY A 1 319 ? -9.951 -18.338 -8.536 1.00 76.94 319 GLY A CA 1
ATOM 2469 C C . GLY A 1 319 ? -9.235 -17.078 -9.038 1.00 76.94 319 GLY A C 1
ATOM 2470 O O . GLY A 1 319 ? -9.769 -15.987 -8.868 1.00 76.94 319 GLY A O 1
ATOM 2471 N N . GLN A 1 320 ? -8.072 -17.194 -9.690 1.00 84.00 320 GLN A N 1
ATOM 2472 C CA . GLN A 1 320 ? -7.356 -16.042 -10.245 1.00 84.00 320 GLN A CA 1
ATOM 2473 C C . GLN A 1 320 ? -7.584 -15.913 -11.749 1.00 84.00 320 GLN A C 1
ATOM 2475 O O . GLN A 1 320 ? -7.182 -16.767 -12.536 1.00 84.00 320 GLN A O 1
ATOM 2480 N N . GLY A 1 321 ? -8.222 -14.814 -12.156 1.00 84.31 321 GLY A N 1
ATOM 2481 C CA . GLY A 1 321 ? -8.449 -14.487 -13.568 1.00 84.31 321 GLY A CA 1
ATOM 2482 C C . GLY A 1 321 ? -7.251 -13.833 -14.264 1.00 84.31 321 GLY A C 1
ATOM 2483 O O . GLY A 1 321 ? -7.267 -13.702 -15.487 1.00 84.31 321 GLY A O 1
ATOM 2484 N N . SER A 1 322 ? -6.235 -13.417 -13.506 1.00 89.56 322 SER A N 1
ATOM 2485 C CA . SER A 1 322 ? -5.047 -12.715 -13.992 1.00 89.56 322 SER A CA 1
ATOM 2486 C C . SER A 1 322 ? -3.871 -12.969 -13.048 1.00 89.56 322 SER A C 1
ATOM 2488 O O . SER A 1 322 ? -4.022 -12.835 -11.832 1.00 89.56 322 SER A O 1
ATOM 2490 N N . LEU A 1 323 ? -2.712 -13.371 -13.574 1.00 95.19 323 LEU A N 1
ATOM 2491 C CA . LEU A 1 323 ? -1.501 -13.594 -12.776 1.00 95.19 323 LEU A CA 1
ATOM 2492 C C . LEU A 1 323 ? -0.225 -13.533 -13.618 1.00 95.19 323 LEU A C 1
ATOM 2494 O O . LEU A 1 323 ? -0.247 -13.729 -14.829 1.00 95.19 323 LEU A O 1
ATOM 2498 N N . THR A 1 324 ? 0.906 -13.309 -12.959 1.00 97.81 324 THR A N 1
ATOM 2499 C CA . THR A 1 324 ? 2.241 -13.327 -13.568 1.00 97.81 324 THR A CA 1
ATOM 2500 C C . THR A 1 324 ? 3.043 -14.495 -13.008 1.00 97.81 324 THR A C 1
ATOM 2502 O O . THR A 1 324 ? 3.162 -14.625 -11.792 1.00 97.81 324 THR A O 1
ATOM 2505 N N . ALA A 1 325 ? 3.614 -15.329 -13.875 1.00 97.31 325 ALA A N 1
ATOM 2506 C CA . ALA A 1 325 ? 4.571 -16.358 -13.486 1.00 97.31 325 ALA A CA 1
ATOM 2507 C C . ALA A 1 325 ? 5.992 -15.891 -13.809 1.00 97.31 325 ALA A C 1
ATOM 2509 O O . ALA A 1 325 ? 6.278 -15.509 -14.942 1.00 97.31 325 ALA A O 1
ATOM 2510 N N . VAL A 1 326 ? 6.888 -15.953 -12.828 1.00 97.12 326 VAL A N 1
ATOM 2511 C CA . VAL A 1 326 ? 8.283 -15.523 -12.943 1.00 97.12 326 VAL A CA 1
ATOM 2512 C C . VAL A 1 326 ? 9.204 -16.719 -12.734 1.00 97.12 326 VAL A C 1
ATOM 2514 O O . VAL A 1 326 ? 9.141 -17.408 -11.716 1.00 97.12 326 VAL A O 1
ATOM 2517 N N . ARG A 1 327 ? 10.080 -16.968 -13.706 1.00 95.06 327 ARG A N 1
ATOM 2518 C CA . ARG A 1 327 ? 11.182 -17.926 -13.606 1.00 95.06 327 ARG A CA 1
ATOM 2519 C C . ARG A 1 327 ? 12.433 -17.177 -13.181 1.00 95.06 327 ARG A C 1
ATOM 2521 O O . ARG A 1 327 ? 12.957 -16.359 -13.938 1.00 95.06 327 ARG A O 1
ATOM 2528 N N . VAL A 1 328 ? 12.907 -17.473 -11.979 1.00 95.44 328 VAL A N 1
ATOM 2529 C CA . VAL A 1 328 ? 14.045 -16.773 -11.385 1.00 95.44 328 VAL A CA 1
ATOM 2530 C C . VAL A 1 328 ? 15.330 -17.176 -12.105 1.00 95.44 328 VAL A C 1
ATOM 2532 O O . VAL A 1 328 ? 15.626 -18.355 -12.273 1.00 95.44 328 VAL A O 1
ATOM 2535 N N . SER A 1 329 ? 16.088 -16.170 -12.528 1.00 94.62 329 SER A N 1
ATOM 2536 C CA . SER A 1 329 ? 17.396 -16.301 -13.182 1.00 94.62 329 SER A CA 1
ATOM 2537 C C . SER A 1 329 ? 18.521 -15.641 -12.387 1.00 94.62 329 SER A C 1
ATOM 2539 O O . SER A 1 329 ? 19.686 -15.887 -12.671 1.00 94.62 329 SER A O 1
ATOM 2541 N N . GLY A 1 330 ? 18.191 -14.819 -11.391 1.00 95.56 330 GLY A N 1
ATOM 2542 C CA . GLY A 1 330 ? 19.152 -14.220 -10.477 1.00 95.56 330 GLY A CA 1
ATOM 2543 C C . GLY A 1 330 ? 18.512 -13.942 -9.122 1.00 95.56 330 GLY A C 1
ATOM 2544 O O . GLY A 1 330 ? 17.322 -13.634 -9.045 1.00 95.56 330 GLY A O 1
ATOM 2545 N N . VAL A 1 331 ? 19.304 -14.074 -8.061 1.00 96.81 331 VAL A N 1
ATOM 2546 C CA . VAL A 1 331 ? 18.881 -13.912 -6.671 1.00 96.81 331 VAL A CA 1
ATOM 2547 C C . VAL A 1 331 ? 19.967 -13.243 -5.836 1.00 96.81 331 VAL A C 1
ATOM 2549 O O . VAL A 1 331 ? 21.153 -13.574 -5.941 1.00 96.81 331 VAL A O 1
ATOM 2552 N N . LYS A 1 332 ? 19.546 -12.316 -4.975 1.00 96.94 332 LYS A N 1
ATOM 2553 C CA . LYS A 1 332 ? 20.359 -11.767 -3.892 1.00 96.94 332 LYS A CA 1
ATOM 2554 C C . LYS A 1 332 ? 19.540 -11.723 -2.611 1.00 96.94 332 LYS A C 1
ATOM 2556 O O . LYS A 1 332 ? 18.416 -11.237 -2.642 1.00 96.94 332 LYS A O 1
ATOM 2561 N N . MET A 1 333 ? 20.099 -12.197 -1.507 1.00 96.62 333 MET A N 1
ATOM 2562 C CA . MET A 1 333 ? 19.462 -12.118 -0.191 1.00 96.62 333 MET A CA 1
ATOM 2563 C C . MET A 1 333 ? 20.362 -11.338 0.750 1.00 96.62 333 MET A C 1
ATOM 2565 O O . MET A 1 333 ? 21.522 -11.705 0.946 1.00 96.62 333 MET A O 1
ATOM 2569 N N . VAL A 1 334 ? 19.814 -10.272 1.314 1.00 94.25 334 VAL A N 1
ATOM 2570 C CA . VAL A 1 334 ? 20.471 -9.426 2.302 1.00 94.25 334 VAL A CA 1
ATOM 2571 C C . VAL A 1 334 ? 19.735 -9.595 3.624 1.00 94.25 334 VAL A C 1
ATOM 2573 O O . VAL A 1 334 ? 18.517 -9.441 3.665 1.00 94.25 334 VAL A O 1
ATOM 2576 N N . VAL A 1 335 ? 20.461 -9.931 4.686 1.00 91.56 335 VAL A N 1
ATOM 2577 C CA . VAL A 1 335 ? 19.908 -10.171 6.024 1.00 91.56 335 VAL A CA 1
ATOM 2578 C C . VAL A 1 335 ? 20.335 -9.043 6.957 1.00 91.56 335 VAL A C 1
ATOM 2580 O O . VAL A 1 335 ? 21.524 -8.720 7.018 1.00 91.56 335 VAL A O 1
ATOM 2583 N N . GLY A 1 336 ? 19.379 -8.442 7.665 1.00 78.06 336 GLY A N 1
ATOM 2584 C CA . GLY A 1 336 ? 19.624 -7.413 8.672 1.00 78.06 336 GLY A CA 1
ATOM 2585 C C . GLY A 1 336 ? 20.238 -8.028 9.930 1.00 78.06 336 GLY A C 1
ATOM 2586 O O . GLY A 1 336 ? 19.660 -8.923 10.544 1.00 78.06 336 GLY A O 1
ATOM 2587 N N . GLU A 1 337 ? 21.432 -7.589 10.324 1.00 58.44 337 GLU A N 1
ATOM 2588 C CA . GLU A 1 337 ? 22.090 -8.107 11.524 1.00 58.44 337 GLU A CA 1
ATOM 2589 C C . GLU A 1 337 ? 21.632 -7.322 12.769 1.00 58.44 337 GLU A C 1
ATOM 2591 O O . GLU A 1 337 ? 22.237 -6.319 13.128 1.00 58.44 337 GLU A O 1
ATOM 2596 N N . GLU A 1 338 ? 20.553 -7.777 13.421 1.00 49.97 338 GLU A N 1
ATOM 2597 C CA . GLU A 1 338 ? 20.386 -7.713 14.885 1.00 49.97 338 GLU A CA 1
ATOM 2598 C C . GLU A 1 338 ? 19.321 -8.722 15.368 1.00 49.97 338 GLU A C 1
ATOM 2600 O O . GLU A 1 338 ? 18.129 -8.627 15.080 1.00 49.97 338 GLU A O 1
ATOM 2605 N N . LYS A 1 339 ? 19.764 -9.738 16.120 1.00 39.75 339 LYS A N 1
ATOM 2606 C CA . LYS A 1 339 ? 18.894 -10.681 16.834 1.00 39.75 339 LYS A CA 1
ATOM 2607 C C . LYS A 1 339 ? 18.383 -10.011 18.112 1.00 39.75 339 LYS A C 1
ATOM 2609 O O . LYS A 1 339 ? 19.063 -10.070 19.132 1.00 39.75 339 LYS A O 1
ATOM 2614 N N . GLY A 1 340 ? 17.184 -9.437 18.101 1.00 30.66 340 GLY A N 1
ATOM 2615 C CA . GLY A 1 340 ? 16.579 -8.954 19.342 1.00 30.66 340 GLY A CA 1
ATOM 2616 C C . GLY A 1 340 ? 15.264 -8.214 19.155 1.00 30.66 340 GLY A C 1
ATOM 2617 O O . GLY A 1 340 ? 15.232 -7.164 18.540 1.00 30.66 340 GLY A O 1
ATOM 2618 N N . VAL A 1 341 ? 14.215 -8.734 19.798 1.00 26.56 341 VAL A N 1
ATOM 2619 C CA . VAL A 1 341 ? 12.878 -8.133 19.973 1.00 26.56 341 VAL A CA 1
ATOM 2620 C C . VAL A 1 341 ? 11.944 -8.261 18.761 1.00 26.56 341 VAL A C 1
ATOM 2622 O O . VAL A 1 341 ? 11.652 -7.317 18.036 1.00 26.56 341 VAL A O 1
ATOM 2625 N N . GLY A 1 342 ? 11.372 -9.457 18.601 1.00 26.06 342 GLY A N 1
ATOM 2626 C CA . GLY A 1 342 ? 10.099 -9.587 17.900 1.00 26.06 342 GLY A CA 1
ATOM 2627 C C . GLY A 1 342 ? 8.998 -8.878 18.694 1.00 26.06 342 GLY A C 1
ATOM 2628 O O . GLY A 1 342 ? 8.727 -9.249 19.834 1.00 26.06 342 GLY A O 1
ATOM 2629 N N . MET A 1 343 ? 8.349 -7.886 18.088 1.00 21.89 343 MET A N 1
ATOM 2630 C CA . MET A 1 343 ? 7.054 -7.377 18.539 1.00 21.89 343 MET A CA 1
ATOM 2631 C C . MET A 1 343 ? 5.981 -7.790 17.532 1.00 21.89 343 MET A C 1
ATOM 2633 O O . MET A 1 343 ? 6.063 -7.500 16.340 1.00 21.89 343 MET A O 1
ATOM 2637 N N . MET A 1 344 ? 4.984 -8.518 18.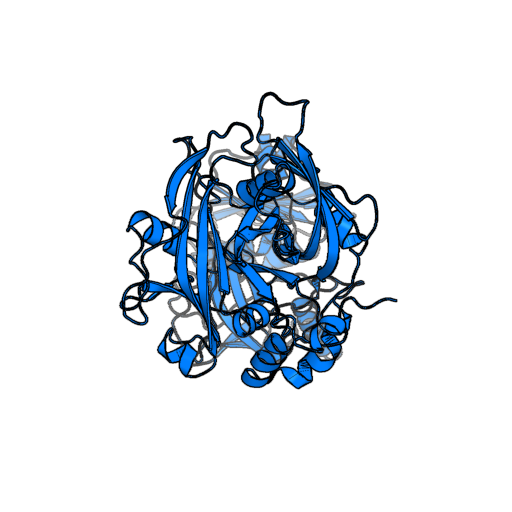035 1.00 25.31 344 MET A N 1
ATOM 2638 C CA . MET A 1 344 ? 3.770 -8.896 17.319 1.00 25.31 344 MET A CA 1
ATOM 2639 C C . MET A 1 344 ? 3.049 -7.652 16.788 1.00 25.31 344 MET A C 1
ATOM 2641 O O . MET A 1 344 ? 2.565 -6.833 17.564 1.00 25.31 344 MET A O 1
ATOM 2645 N N . GLY A 1 345 ? 2.901 -7.567 15.467 1.00 23.95 345 GLY A N 1
ATOM 2646 C CA . GLY A 1 345 ? 1.909 -6.727 14.802 1.00 23.95 345 GLY A CA 1
ATOM 2647 C C . GLY A 1 345 ? 0.859 -7.621 14.150 1.00 23.95 345 GLY A C 1
ATOM 2648 O O . GLY A 1 345 ? 1.161 -8.348 13.205 1.00 23.95 345 GLY A O 1
ATOM 2649 N N . LYS A 1 346 ? -0.366 -7.612 14.684 1.00 24.77 346 LYS A N 1
ATOM 2650 C CA . LYS A 1 346 ? -1.514 -8.373 14.168 1.00 24.77 346 LYS A CA 1
ATOM 2651 C C . LYS A 1 346 ? -1.852 -7.934 12.738 1.00 24.77 346 LYS A C 1
ATOM 2653 O O . LYS A 1 346 ? -2.232 -6.790 12.506 1.00 24.77 346 LYS A O 1
ATOM 2658 N N . VAL A 1 347 ? -1.776 -8.873 11.797 1.00 27.59 347 VAL A N 1
ATOM 2659 C CA . VAL A 1 347 ? -2.283 -8.732 10.426 1.00 27.59 347 VAL A CA 1
ATOM 2660 C C . VAL A 1 347 ? -3.793 -8.977 10.450 1.00 27.59 347 VAL A C 1
ATOM 2662 O O . VAL A 1 347 ? -4.245 -10.117 10.495 1.00 27.59 347 VAL A O 1
ATOM 2665 N N . GLY A 1 348 ? -4.589 -7.909 10.454 1.00 25.64 348 GLY A N 1
ATOM 2666 C CA . GLY A 1 348 ? -6.030 -7.983 10.216 1.00 25.64 348 GLY A CA 1
ATOM 2667 C C . GLY A 1 348 ? -6.299 -7.911 8.719 1.00 25.64 348 GLY A C 1
ATOM 2668 O O . GLY A 1 348 ? -6.390 -6.819 8.166 1.00 25.64 348 GLY A O 1
ATOM 2669 N N . GLY A 1 349 ? -6.381 -9.056 8.047 1.00 26.89 349 GLY A N 1
ATOM 2670 C CA . GLY A 1 349 ? -6.706 -9.093 6.628 1.00 26.89 349 GLY A CA 1
ATOM 2671 C C . GLY A 1 349 ? -8.067 -9.742 6.372 1.00 26.89 349 GLY A C 1
ATOM 2672 O O . GLY A 1 349 ? -8.318 -10.852 6.834 1.00 26.89 349 GLY A O 1
ATOM 2673 N N . GLY A 1 350 ? -8.913 -9.085 5.580 1.00 28.17 350 GLY A N 1
ATOM 2674 C CA . GLY A 1 350 ? -10.153 -9.646 5.035 1.00 28.17 350 GLY A CA 1
ATOM 2675 C C . GLY A 1 350 ? -9.981 -9.937 3.547 1.00 28.17 350 GLY A C 1
ATOM 2676 O O . GLY A 1 350 ? -9.613 -9.045 2.785 1.00 28.17 350 GLY A O 1
ATOM 2677 N N . GLY A 1 351 ? -10.166 -11.195 3.148 1.00 28.69 351 GLY A N 1
ATOM 2678 C CA . GLY A 1 351 ? -10.055 -11.654 1.767 1.00 28.69 351 GLY A CA 1
ATOM 2679 C C . GLY A 1 351 ? -11.416 -11.931 1.126 1.00 28.69 351 GLY A C 1
ATOM 2680 O O . GLY A 1 351 ? -12.325 -12.401 1.794 1.00 28.69 351 GLY A O 1
ATOM 2681 N N . GLY A 1 352 ? -11.482 -11.683 -0.185 1.00 28.80 352 GLY A N 1
ATOM 2682 C CA . GLY A 1 352 ? -12.130 -12.537 -1.189 1.00 28.80 352 GLY A CA 1
ATOM 2683 C C . GLY A 1 352 ? -13.640 -12.767 -1.107 1.00 28.80 352 GLY A C 1
ATOM 2684 O O . GLY A 1 352 ? -14.088 -13.716 -0.476 1.00 28.80 352 GLY A O 1
ATOM 2685 N N . GLY A 1 353 ? -14.395 -12.009 -1.908 1.00 29.28 353 GLY A N 1
ATOM 2686 C CA . GLY A 1 353 ? -15.741 -12.391 -2.332 1.00 29.28 353 GLY A CA 1
ATOM 2687 C C . GLY A 1 353 ? -15.709 -13.631 -3.233 1.00 29.28 353 GLY A C 1
ATOM 2688 O O . GLY A 1 353 ? -15.081 -13.626 -4.293 1.00 29.28 353 GLY A O 1
ATOM 2689 N N . GLY A 1 354 ? -16.381 -14.691 -2.787 1.00 28.47 354 GLY A N 1
ATOM 2690 C CA . GLY A 1 354 ? -16.727 -15.876 -3.564 1.00 28.47 354 GLY A CA 1
ATOM 2691 C C . GLY A 1 354 ? -18.245 -16.050 -3.569 1.00 28.47 354 GLY A C 1
ATOM 2692 O O . GLY A 1 354 ? -18.897 -15.880 -2.540 1.00 28.47 354 GLY A O 1
ATOM 2693 N N . GLU A 1 355 ? -18.801 -16.346 -4.742 1.00 34.78 355 GLU A N 1
ATOM 2694 C CA . GLU A 1 355 ? -20.233 -16.526 -4.990 1.00 34.78 355 GLU A CA 1
ATOM 2695 C C . GLU A 1 355 ? -20.855 -17.562 -4.035 1.00 34.78 355 GLU A C 1
ATOM 2697 O O . GLU A 1 355 ? -20.440 -18.721 -3.990 1.00 34.78 355 GLU A O 1
ATOM 2702 N N . GLY A 1 356 ? -21.859 -17.112 -3.269 1.00 42.28 356 GLY A N 1
ATOM 2703 C CA . GLY A 1 356 ? -22.560 -17.876 -2.228 1.00 42.28 356 GLY A CA 1
ATOM 2704 C C . GLY A 1 356 ? -22.695 -17.171 -0.865 1.00 42.28 356 GLY A C 1
ATOM 2705 O O . GLY A 1 356 ? -23.093 -17.823 0.096 1.00 42.28 356 GLY A O 1
ATOM 2706 N N . GLY A 1 357 ? -22.341 -15.882 -0.770 1.00 55.97 357 GLY A N 1
ATOM 2707 C CA . GLY A 1 357 ? -22.217 -15.130 0.486 1.00 55.97 357 GLY A CA 1
ATOM 2708 C C . GLY A 1 357 ? -23.520 -14.816 1.236 1.00 55.97 357 GLY A C 1
ATOM 2709 O O . GLY A 1 357 ? -24.608 -14.742 0.663 1.00 55.97 357 GLY A O 1
ATOM 2710 N N . CYS A 1 358 ? -23.373 -14.626 2.548 1.00 73.25 358 CYS A N 1
ATOM 2711 C CA . CYS A 1 358 ? -24.402 -14.148 3.468 1.00 73.25 358 CYS A CA 1
ATOM 2712 C C . CYS A 1 358 ? -24.732 -12.676 3.158 1.00 73.25 358 CYS A C 1
ATOM 2714 O O . CYS A 1 358 ? -23.816 -11.868 3.020 1.00 73.25 358 CYS A O 1
ATOM 2716 N N . ARG A 1 359 ? -26.015 -12.320 3.029 1.00 87.44 359 ARG A N 1
ATOM 2717 C CA . ARG A 1 359 ? -26.468 -10.970 2.649 1.00 87.44 359 ARG A CA 1
ATOM 2718 C C . ARG A 1 359 ? -27.216 -10.295 3.776 1.00 87.44 359 ARG A C 1
ATOM 2720 O O . ARG A 1 359 ? -27.755 -10.967 4.649 1.00 87.44 359 ARG A O 1
ATOM 2727 N N . VAL A 1 360 ? -27.301 -8.972 3.719 1.00 90.06 360 VAL A N 1
ATOM 2728 C CA . VAL A 1 360 ? -28.107 -8.173 4.638 1.00 90.06 360 VAL A CA 1
ATOM 2729 C C . VAL A 1 360 ? -28.993 -7.171 3.912 1.00 90.06 360 VAL A C 1
ATOM 2731 O O . VAL A 1 360 ? -28.586 -6.575 2.914 1.00 90.06 360 VAL A O 1
ATOM 2734 N N . LEU A 1 361 ? -30.195 -6.972 4.450 1.00 92.12 361 LEU A N 1
ATOM 2735 C CA . LEU A 1 361 ? -31.151 -5.946 4.039 1.00 92.12 361 LEU A CA 1
ATOM 2736 C C . LEU A 1 361 ? -31.431 -5.021 5.222 1.00 92.12 361 LEU A C 1
ATOM 2738 O O . LEU A 1 361 ? -31.625 -5.501 6.337 1.00 92.12 361 LEU A O 1
ATOM 2742 N N . LEU A 1 362 ? -31.466 -3.706 5.005 1.00 90.25 362 LEU A N 1
ATOM 2743 C CA . LEU A 1 362 ? -31.893 -2.775 6.054 1.00 90.25 362 LEU A CA 1
ATOM 2744 C C . LEU A 1 362 ? -33.426 -2.735 6.117 1.00 90.25 362 LEU A C 1
ATOM 2746 O O . LEU A 1 362 ? -34.070 -2.144 5.252 1.00 90.25 362 LEU A O 1
ATOM 2750 N N . GLU A 1 363 ? -34.006 -3.333 7.155 1.00 86.56 363 GLU A N 1
ATOM 2751 C CA . GLU A 1 363 ? -35.453 -3.446 7.364 1.00 86.56 363 GLU A CA 1
ATOM 2752 C C . GLU A 1 363 ? -35.823 -3.035 8.791 1.00 86.56 363 GLU A C 1
ATOM 2754 O O . GLU A 1 363 ? -35.178 -3.434 9.761 1.00 86.56 363 GLU A O 1
ATOM 2759 N N . GLY A 1 364 ? -36.850 -2.192 8.949 1.00 76.31 364 GLY A N 1
ATOM 2760 C CA . GLY A 1 364 ? -37.360 -1.801 10.275 1.00 76.31 364 GLY A CA 1
ATOM 2761 C C . GLY A 1 364 ? -36.341 -1.125 11.216 1.00 76.31 364 GLY A C 1
ATOM 2762 O O . GLY A 1 364 ? -36.625 -0.968 12.401 1.00 76.31 364 GLY A O 1
ATOM 2763 N N . GLY A 1 365 ? -35.167 -0.727 10.711 1.00 80.94 365 GLY A N 1
ATOM 2764 C CA . GLY A 1 365 ? -34.054 -0.157 11.483 1.00 80.94 365 GLY A CA 1
ATOM 2765 C C . GLY A 1 365 ? -32.931 -1.144 11.832 1.00 80.94 365 GLY A C 1
ATOM 2766 O O . GLY A 1 365 ? -32.020 -0.774 12.567 1.00 80.94 365 GLY A O 1
ATOM 2767 N N . ARG A 1 366 ? -32.973 -2.377 11.313 1.00 89.50 366 ARG A N 1
ATOM 2768 C CA . ARG A 1 366 ? -31.959 -3.420 11.529 1.00 89.50 366 ARG A CA 1
ATOM 2769 C C . ARG A 1 366 ? -31.460 -3.982 10.208 1.00 89.50 366 ARG A C 1
ATOM 2771 O O . ARG A 1 366 ? -32.196 -4.014 9.228 1.00 89.50 366 ARG A O 1
ATOM 2778 N N . PHE A 1 367 ? -30.225 -4.465 10.192 1.00 92.12 367 PHE A N 1
ATOM 2779 C CA . PHE A 1 367 ? -29.715 -5.261 9.082 1.00 92.12 367 PHE A CA 1
ATOM 2780 C C . PHE A 1 367 ? -30.163 -6.710 9.277 1.00 92.12 367 PHE A C 1
ATOM 2782 O O . PHE A 1 367 ? -29.598 -7.429 10.099 1.00 92.12 367 PHE A O 1
ATOM 2789 N N . ALA A 1 368 ? -31.208 -7.118 8.560 1.00 91.50 368 ALA A N 1
ATOM 2790 C CA . ALA A 1 368 ? -31.725 -8.480 8.538 1.00 91.50 368 ALA A CA 1
ATOM 2791 C C . ALA A 1 368 ? -30.852 -9.361 7.640 1.00 91.50 368 ALA A C 1
ATOM 2793 O O . ALA A 1 368 ? -30.557 -8.990 6.506 1.00 91.50 368 ALA A O 1
ATOM 2794 N N . VAL A 1 369 ? -30.442 -10.527 8.136 1.00 88.44 369 VAL A N 1
ATOM 2795 C CA . VAL A 1 369 ? -29.587 -11.473 7.412 1.00 88.44 369 VAL A CA 1
ATOM 2796 C C . VAL A 1 369 ? -30.436 -12.343 6.478 1.00 88.44 369 VAL A C 1
ATOM 2798 O O . VAL A 1 369 ? -31.349 -13.037 6.922 1.00 88.44 369 VAL A O 1
ATOM 2801 N N . VAL A 1 370 ? -30.114 -12.355 5.183 1.00 82.75 370 VAL A N 1
ATOM 2802 C CA . VAL A 1 370 ? -30.831 -13.102 4.136 1.00 82.75 370 VAL A CA 1
ATOM 2803 C C . VAL A 1 370 ? -29.880 -14.006 3.330 1.00 82.75 370 VAL A C 1
ATOM 2805 O O . VAL A 1 370 ? -28.729 -13.654 3.082 1.00 82.75 370 VAL A O 1
ATOM 2808 N N . GLY A 1 371 ? -30.346 -15.187 2.894 1.00 68.88 371 GLY A N 1
ATOM 2809 C CA . GLY A 1 371 ? -29.582 -16.113 2.032 1.00 68.88 371 GLY A CA 1
ATOM 2810 C C . GLY A 1 371 ? -29.168 -17.449 2.676 1.00 68.88 371 GLY A C 1
ATOM 2811 O O . GLY A 1 371 ? -29.592 -17.789 3.780 1.00 68.88 371 GLY A O 1
ATOM 2812 N N . LYS A 1 372 ? -28.376 -18.258 1.948 1.00 56.72 372 LYS A N 1
ATOM 2813 C CA . LYS A 1 372 ? -27.962 -19.613 2.366 1.00 56.72 372 LYS A CA 1
ATOM 2814 C C . LYS A 1 372 ? -26.887 -19.502 3.455 1.00 56.72 372 LYS A C 1
ATOM 2816 O O . LYS A 1 372 ? -25.754 -19.124 3.187 1.00 56.72 372 LYS A O 1
ATOM 2821 N N . GLN A 1 373 ? -27.283 -19.790 4.688 1.00 53.50 373 GLN A N 1
ATOM 2822 C CA . GLN A 1 373 ? -26.508 -19.525 5.897 1.00 53.50 373 GLN A CA 1
ATOM 2823 C C . GLN A 1 373 ? -25.236 -20.360 6.034 1.00 53.50 373 GLN A C 1
ATOM 2825 O O . GLN A 1 373 ? -25.284 -21.589 6.015 1.00 53.50 373 GLN A O 1
ATOM 2830 N N . MET A 1 374 ? -24.130 -19.678 6.324 1.00 52.72 374 MET A N 1
ATOM 2831 C CA . MET A 1 374 ? -23.179 -20.159 7.324 1.00 52.72 374 MET A CA 1
ATOM 2832 C C . MET A 1 374 ? -23.525 -19.465 8.649 1.00 52.72 374 MET A C 1
ATOM 2834 O O . MET A 1 374 ? -23.860 -18.281 8.635 1.00 52.72 374 MET A O 1
ATOM 2838 N N . GLY A 1 375 ? -23.515 -20.191 9.771 1.00 60.91 375 GLY A N 1
ATOM 2839 C CA . GLY A 1 375 ? -23.759 -19.609 11.096 1.00 60.91 375 GLY A CA 1
ATOM 2840 C C . GLY A 1 375 ? -22.791 -18.455 11.356 1.00 60.91 375 GLY A C 1
ATOM 2841 O O . GLY A 1 375 ? -21.578 -18.648 11.314 1.00 60.91 375 GLY A O 1
ATOM 2842 N N . MET A 1 376 ? -23.327 -17.250 11.542 1.00 73.88 376 MET A N 1
ATOM 2843 C CA . MET A 1 376 ? -22.552 -16.063 11.886 1.00 73.88 376 MET A CA 1
ATOM 2844 C C . MET A 1 376 ? -22.702 -15.824 13.384 1.00 73.88 376 MET A C 1
ATOM 2846 O O . MET A 1 376 ? -23.800 -15.513 13.845 1.00 73.88 376 MET A O 1
ATOM 2850 N N . GLU A 1 377 ? -21.599 -15.970 14.114 1.00 84.44 377 GLU A N 1
ATOM 2851 C CA . GLU A 1 377 ? -21.480 -15.610 15.527 1.00 84.44 377 GLU A CA 1
ATOM 2852 C C . GLU A 1 377 ? -20.897 -14.191 15.628 1.00 84.44 377 GLU A C 1
ATOM 2854 O O . GLU A 1 377 ? -19.919 -13.858 14.948 1.00 84.44 377 GLU A O 1
ATOM 2859 N N . ILE A 1 378 ? -21.503 -13.345 16.464 1.00 89.12 378 ILE A N 1
ATOM 2860 C CA . ILE A 1 378 ? -21.025 -11.988 16.753 1.00 89.12 378 ILE A CA 1
ATOM 2861 C C . ILE A 1 378 ? -20.916 -11.844 18.266 1.00 89.12 378 ILE A C 1
ATOM 2863 O O . ILE A 1 378 ? -21.920 -11.873 18.974 1.00 89.12 378 ILE A O 1
ATOM 2867 N N . LYS A 1 379 ? -19.700 -11.644 18.774 1.00 92.81 379 LYS A N 1
ATOM 2868 C CA . LYS A 1 379 ? -19.493 -11.376 20.201 1.00 92.81 379 LYS A CA 1
ATOM 2869 C C . LYS A 1 379 ? -19.707 -9.888 20.506 1.00 92.81 379 LYS A C 1
ATOM 2871 O O . LYS A 1 379 ? -19.309 -9.048 19.693 1.00 92.81 379 LYS A O 1
ATOM 2876 N N . PRO A 1 380 ? -20.290 -9.528 21.667 1.00 95.12 380 PRO A N 1
ATOM 2877 C CA . PRO A 1 380 ? -20.506 -8.131 22.041 1.00 95.12 380 PRO A CA 1
ATOM 2878 C C . PRO A 1 380 ? -19.202 -7.327 22.022 1.00 95.12 380 PRO A C 1
ATOM 2880 O O . PRO A 1 380 ? -18.279 -7.626 22.778 1.00 95.12 380 PRO A O 1
ATOM 2883 N N . GLY A 1 381 ? -19.142 -6.317 21.148 1.00 90.25 381 GLY A N 1
ATOM 2884 C CA . GLY A 1 381 ? -17.964 -5.475 20.912 1.00 90.25 381 GLY A CA 1
ATOM 2885 C C . GLY A 1 381 ? -17.228 -5.736 19.589 1.00 90.25 381 GLY A C 1
ATOM 2886 O O . GLY A 1 381 ? -16.437 -4.894 19.160 1.00 90.25 381 GLY A O 1
ATOM 2887 N N . GLN A 1 382 ? -17.524 -6.841 18.894 1.00 90.19 382 GLN A N 1
ATOM 2888 C CA . GLN A 1 382 ? -16.968 -7.109 17.565 1.00 90.19 382 GLN A CA 1
ATOM 2889 C C . GLN A 1 382 ? -17.557 -6.202 16.483 1.00 90.19 382 GLN A C 1
ATOM 2891 O O . GLN A 1 382 ? -18.660 -5.659 16.591 1.00 90.19 382 GLN A O 1
ATOM 2896 N N . ALA A 1 383 ? -16.806 -6.079 15.394 1.00 87.88 383 ALA A N 1
ATOM 2897 C CA . ALA A 1 383 ? -17.226 -5.384 14.196 1.00 87.88 383 ALA A CA 1
ATOM 2898 C C . ALA A 1 383 ? -17.624 -6.352 13.085 1.00 87.88 383 ALA A C 1
ATOM 2900 O O . ALA A 1 383 ? -17.096 -7.458 12.972 1.00 87.88 383 ALA A O 1
ATOM 2901 N N . ILE A 1 384 ? -18.537 -5.899 12.235 1.00 88.94 384 ILE A N 1
ATOM 2902 C CA . ILE A 1 384 ? -18.924 -6.569 11.001 1.00 88.94 384 ILE A CA 1
ATOM 2903 C C . ILE A 1 384 ? -18.377 -5.799 9.803 1.00 88.94 384 ILE A C 1
ATOM 2905 O O . ILE A 1 384 ? -18.329 -4.566 9.805 1.00 88.94 384 ILE A O 1
ATOM 2909 N N . VAL A 1 385 ? -17.946 -6.542 8.789 1.00 83.25 385 VAL A N 1
ATOM 2910 C CA . VAL A 1 385 ? -17.446 -6.019 7.521 1.00 83.25 385 VAL A CA 1
ATOM 2911 C C . VAL A 1 385 ? -18.520 -6.232 6.460 1.00 83.25 385 VAL A C 1
ATOM 2913 O O . VAL A 1 385 ? -18.900 -7.371 6.179 1.00 83.25 385 VAL A O 1
ATOM 2916 N N . LEU A 1 386 ? -19.010 -5.135 5.889 1.00 85.56 386 LEU A N 1
ATOM 2917 C CA . LEU A 1 386 ? -20.089 -5.111 4.905 1.00 85.56 386 LEU A CA 1
ATOM 2918 C C . LEU A 1 386 ? -19.603 -4.525 3.584 1.00 85.56 386 LEU A C 1
ATOM 2920 O O . LEU A 1 386 ? -18.914 -3.506 3.577 1.00 85.56 386 LEU A O 1
ATOM 2924 N N . ASP A 1 387 ? -20.001 -5.151 2.485 1.00 83.00 387 ASP A N 1
ATOM 2925 C CA . ASP A 1 387 ? -19.757 -4.711 1.116 1.00 83.00 387 ASP A CA 1
ATOM 2926 C C . ASP A 1 387 ? -21.056 -4.180 0.496 1.00 83.00 387 ASP A C 1
ATOM 2928 O O . ASP A 1 387 ? -22.052 -4.895 0.409 1.00 83.00 387 ASP A O 1
ATOM 2932 N N . PHE A 1 388 ? -21.055 -2.915 0.074 1.00 85.25 388 PHE A N 1
ATOM 2933 C CA . PHE A 1 388 ? -22.220 -2.247 -0.513 1.00 85.25 388 PHE A CA 1
ATOM 2934 C C . PHE A 1 388 ? -22.122 -2.066 -2.033 1.00 85.25 388 PHE A C 1
ATOM 2936 O O . PHE A 1 388 ? -22.863 -1.258 -2.601 1.00 85.25 388 PHE A O 1
ATOM 2943 N N . MET A 1 389 ? -21.221 -2.778 -2.717 1.00 79.19 389 MET A N 1
ATOM 2944 C CA . MET A 1 389 ? -21.053 -2.647 -4.168 1.00 79.19 389 MET A CA 1
ATOM 2945 C C . MET A 1 389 ? -22.319 -2.999 -4.961 1.00 79.19 389 MET A C 1
ATOM 2947 O O . MET A 1 389 ? -22.598 -2.329 -5.954 1.00 79.19 389 MET A O 1
ATOM 2951 N N . GLU A 1 390 ? -23.106 -4.000 -4.544 1.00 78.81 390 GLU A N 1
ATOM 2952 C CA . GLU A 1 390 ? -24.367 -4.345 -5.230 1.00 78.81 390 GLU A CA 1
ATOM 2953 C C . GLU A 1 390 ? -25.387 -3.197 -5.142 1.00 78.81 390 GLU A C 1
ATOM 2955 O O . GLU A 1 390 ? -26.115 -2.938 -6.098 1.00 78.81 390 GLU A O 1
ATOM 2960 N N . TRP A 1 391 ? -25.420 -2.484 -4.012 1.00 87.69 391 TRP A N 1
ATOM 2961 C CA . TRP A 1 391 ? -26.412 -1.443 -3.752 1.00 87.69 391 TRP A CA 1
ATOM 2962 C C . TRP A 1 391 ? -26.016 -0.072 -4.311 1.00 87.69 391 TRP A C 1
ATOM 2964 O O . TRP A 1 391 ? -26.791 0.541 -5.040 1.00 87.69 391 TRP A O 1
ATOM 2974 N N . ILE A 1 392 ? -24.811 0.416 -4.002 1.00 82.81 392 ILE A N 1
ATOM 2975 C CA . ILE A 1 392 ? -24.360 1.763 -4.412 1.00 82.81 392 ILE A CA 1
ATOM 2976 C C . ILE A 1 392 ? -23.704 1.733 -5.806 1.00 82.81 392 ILE A C 1
ATOM 2978 O O . ILE A 1 392 ? -23.376 2.769 -6.386 1.00 82.81 392 ILE A O 1
ATOM 2982 N N . GLY A 1 393 ? -23.514 0.537 -6.360 1.00 70.25 393 GLY A N 1
ATOM 2983 C CA . GLY A 1 393 ? -22.808 0.304 -7.607 1.00 70.25 393 GLY A CA 1
ATOM 2984 C C . GLY A 1 393 ? -21.303 0.105 -7.400 1.00 70.25 393 GLY A C 1
ATOM 2985 O O . GLY A 1 393 ? -20.721 0.558 -6.404 1.00 70.25 393 GLY A O 1
ATOM 2986 N N . PRO A 1 394 ? -20.643 -0.577 -8.354 1.00 58.91 394 PRO A N 1
ATOM 2987 C CA . PRO A 1 394 ? -19.208 -0.789 -8.298 1.00 58.91 394 PRO A CA 1
ATOM 2988 C C . PRO A 1 394 ? -18.477 0.560 -8.352 1.00 58.91 394 PRO A C 1
ATOM 2990 O O . PRO A 1 394 ? -18.978 1.509 -8.961 1.00 58.91 394 PRO A O 1
ATOM 2993 N N . PRO A 1 395 ? -17.264 0.659 -7.782 1.00 55.69 395 PRO A N 1
ATOM 2994 C CA . PRO A 1 395 ? -16.491 1.890 -7.827 1.00 55.69 395 PRO A CA 1
ATOM 2995 C C . PRO A 1 395 ? -16.301 2.331 -9.283 1.00 55.69 395 PRO A C 1
ATOM 2997 O O . PRO A 1 395 ? -15.675 1.622 -10.078 1.00 55.69 395 PRO A O 1
ATOM 3000 N N . THR A 1 396 ? -16.827 3.500 -9.650 1.00 47.84 396 THR A N 1
ATOM 3001 C CA . THR A 1 396 ? -16.525 4.108 -10.946 1.00 47.84 396 THR A CA 1
ATOM 3002 C C . THR A 1 396 ? -15.071 4.540 -10.896 1.00 47.84 396 THR A C 1
ATOM 3004 O O . THR A 1 396 ? -14.717 5.442 -10.138 1.00 47.84 396 THR A O 1
ATOM 3007 N N . TYR A 1 397 ? -14.212 3.843 -11.642 1.00 40.97 397 TYR A N 1
ATOM 3008 C CA . TYR A 1 397 ? -12.781 4.116 -11.620 1.00 40.97 397 TYR A CA 1
ATOM 3009 C C . TYR A 1 397 ? -12.527 5.584 -11.985 1.00 40.97 397 TYR A C 1
ATOM 3011 O O . TYR A 1 397 ? -12.781 6.002 -13.115 1.00 40.97 397 TYR A O 1
ATOM 3019 N N . GLN A 1 398 ? -12.025 6.352 -11.020 1.00 41.88 398 GLN A N 1
ATOM 3020 C CA . GLN A 1 398 ? -11.518 7.700 -11.235 1.00 41.88 398 GLN A CA 1
ATOM 3021 C C . GLN A 1 398 ? -10.006 7.669 -11.073 1.00 41.88 398 GLN A C 1
ATOM 3023 O O . GLN A 1 398 ? -9.459 7.091 -10.129 1.00 41.88 398 GLN A O 1
ATOM 3028 N N . HIS A 1 399 ? -9.334 8.262 -12.053 1.00 38.72 399 HIS A N 1
ATOM 3029 C CA . HIS A 1 399 ? -7.885 8.292 -12.102 1.00 38.72 399 HIS A CA 1
ATOM 3030 C C . HIS A 1 399 ? -7.299 9.155 -10.975 1.00 38.72 399 HIS A C 1
ATOM 3032 O O . HIS A 1 399 ? -6.370 8.728 -10.297 1.00 38.72 399 HIS A O 1
ATOM 3038 N N . MET A 1 400 ? -7.874 10.342 -10.780 1.00 41.47 400 MET A N 1
ATOM 3039 C CA . MET A 1 400 ? -7.614 11.291 -9.699 1.00 41.47 400 MET A CA 1
ATOM 3040 C C . MET A 1 400 ? -8.917 12.056 -9.415 1.00 41.47 400 MET A C 1
ATOM 3042 O O . MET A 1 400 ? -9.743 12.212 -10.313 1.00 41.47 400 MET A O 1
ATOM 3046 N N . SER A 1 401 ? -9.073 12.536 -8.188 1.00 46.31 401 SER A N 1
ATOM 3047 C CA . SER A 1 401 ? -10.045 13.546 -7.769 1.00 46.31 401 SER A CA 1
ATOM 3048 C C . SER A 1 401 ? -9.251 14.558 -6.958 1.00 46.31 401 SER A C 1
ATOM 3050 O O . SER A 1 401 ? -8.816 14.253 -5.846 1.00 46.31 401 SER A O 1
ATOM 3052 N N . ASP A 1 402 ? -8.976 15.713 -7.560 1.00 40.81 402 ASP A N 1
ATOM 3053 C CA . ASP A 1 402 ? -8.145 16.746 -6.935 1.00 40.81 402 ASP A CA 1
ATOM 3054 C C . ASP A 1 402 ? -8.873 17.392 -5.741 1.00 40.81 402 ASP A C 1
ATOM 3056 O O . ASP A 1 402 ? -8.236 17.746 -4.749 1.00 40.81 402 ASP A O 1
ATOM 3060 N N . ASP A 1 403 ? -10.209 17.450 -5.798 1.00 39.28 403 ASP A N 1
ATOM 3061 C CA . ASP A 1 403 ? -11.062 18.068 -4.777 1.00 39.28 403 ASP A CA 1
ATOM 3062 C C . ASP A 1 403 ? -11.461 17.102 -3.645 1.00 39.28 403 ASP A C 1
ATOM 3064 O O . ASP A 1 403 ? -11.725 17.536 -2.522 1.00 39.28 403 ASP A O 1
ATOM 3068 N N . ALA A 1 404 ? -11.491 15.789 -3.911 1.00 46.72 404 ALA A N 1
ATOM 3069 C CA . ALA A 1 404 ? -11.849 14.765 -2.925 1.00 46.72 404 ALA A CA 1
ATOM 3070 C C . ALA A 1 404 ? -11.000 13.483 -3.077 1.00 46.72 404 ALA A C 1
ATOM 3072 O O . ALA A 1 404 ? -11.506 12.433 -3.486 1.00 46.72 404 ALA A O 1
ATOM 3073 N N . PRO A 1 405 ? -9.701 13.517 -2.713 1.00 44.75 405 PRO A N 1
ATOM 3074 C CA . PRO A 1 405 ? -8.784 12.398 -2.941 1.00 44.75 405 PRO A CA 1
ATOM 3075 C C . PRO A 1 405 ? -9.180 11.100 -2.223 1.00 44.75 405 PRO A C 1
ATOM 3077 O O . PRO A 1 405 ? -8.865 10.009 -2.693 1.00 44.75 405 PRO A O 1
ATOM 3080 N N . GLY A 1 406 ? -9.875 11.211 -1.085 1.00 44.41 406 GLY A N 1
ATOM 3081 C CA . GLY A 1 406 ? -10.341 10.073 -0.286 1.00 44.41 406 GLY A CA 1
ATOM 3082 C C . GLY A 1 406 ? -11.540 9.323 -0.877 1.00 44.41 406 GLY A C 1
ATOM 3083 O O . GLY A 1 406 ? -11.801 8.199 -0.465 1.00 44.41 406 GLY A O 1
ATOM 3084 N N . GLU A 1 407 ? -12.240 9.912 -1.851 1.00 52.25 407 GLU A N 1
ATOM 3085 C CA . GLU A 1 407 ? -13.378 9.290 -2.550 1.00 52.25 407 GLU A CA 1
ATOM 3086 C C . GLU A 1 407 ? -12.931 8.475 -3.781 1.00 52.25 407 GLU A C 1
ATOM 3088 O O . GLU A 1 407 ? -13.695 7.682 -4.342 1.00 52.25 407 GLU A O 1
ATOM 3093 N N . ILE A 1 408 ? -11.667 8.631 -4.195 1.00 47.94 408 ILE A N 1
ATOM 3094 C CA . ILE A 1 408 ? -11.085 7.941 -5.346 1.00 47.94 408 ILE A CA 1
ATOM 3095 C C . ILE A 1 408 ? -11.080 6.430 -5.102 1.00 47.94 408 ILE A C 1
ATOM 3097 O O . ILE A 1 408 ? -10.354 5.919 -4.251 1.00 47.94 408 ILE A O 1
ATOM 3101 N N . ASN A 1 409 ? -11.797 5.691 -5.952 1.00 47.75 409 ASN A N 1
ATOM 3102 C CA . ASN A 1 409 ? -11.809 4.225 -5.953 1.00 47.75 409 ASN A CA 1
ATOM 3103 C C . ASN A 1 409 ? -12.260 3.598 -4.621 1.00 47.75 409 ASN A C 1
ATOM 3105 O O . ASN A 1 409 ? -11.841 2.474 -4.324 1.00 47.75 409 ASN A O 1
ATOM 3109 N N . ASP A 1 410 ? -13.115 4.303 -3.867 1.00 64.06 410 ASP A N 1
ATOM 3110 C CA . ASP A 1 410 ? -13.777 3.802 -2.659 1.00 64.06 410 ASP A CA 1
ATOM 3111 C C . ASP A 1 410 ? -14.361 2.411 -2.921 1.00 64.06 410 ASP A C 1
ATOM 3113 O O . ASP A 1 410 ? -15.183 2.248 -3.825 1.00 64.06 410 ASP A O 1
ATOM 3117 N N . ASP A 1 411 ? -13.896 1.408 -2.173 1.00 62.72 411 ASP A N 1
ATOM 3118 C CA . ASP A 1 411 ? -14.236 -0.005 -2.369 1.00 62.72 411 ASP A CA 1
ATOM 3119 C C . ASP A 1 411 ? -15.663 -0.359 -1.943 1.00 62.72 411 ASP A C 1
ATOM 3121 O O . ASP A 1 411 ? -16.102 -1.473 -2.203 1.00 62.72 411 ASP A O 1
ATOM 3125 N N . ARG A 1 412 ? -16.391 0.594 -1.348 1.00 80.12 412 ARG A N 1
ATOM 3126 C CA . ARG A 1 412 ? -17.736 0.421 -0.783 1.00 80.12 412 ARG A CA 1
ATOM 3127 C C . ARG A 1 412 ? -17.796 -0.619 0.331 1.00 80.12 412 ARG A C 1
ATOM 3129 O O . ARG A 1 412 ? -18.892 -0.964 0.762 1.00 80.12 412 ARG A O 1
ATOM 3136 N N . VAL A 1 413 ? -16.645 -1.050 0.845 1.00 77.88 413 VAL A N 1
ATOM 3137 C CA . VAL A 1 413 ? -16.542 -1.948 1.989 1.00 77.88 413 VAL A CA 1
ATOM 3138 C C . VAL A 1 413 ? -16.368 -1.107 3.244 1.00 77.88 413 VAL A C 1
ATOM 3140 O O . VAL A 1 413 ? -15.615 -0.129 3.267 1.00 77.88 413 VAL A O 1
ATOM 3143 N N . ARG A 1 414 ? -17.095 -1.445 4.305 1.00 87.88 414 ARG A N 1
ATOM 3144 C CA . ARG A 1 414 ? -17.021 -0.749 5.588 1.00 87.88 414 ARG A CA 1
ATOM 3145 C C . ARG A 1 414 ? -17.027 -1.728 6.739 1.00 87.88 414 ARG A C 1
ATOM 3147 O O . ARG A 1 414 ? -17.732 -2.729 6.716 1.00 87.88 414 ARG A O 1
ATOM 3154 N N . THR A 1 415 ? -16.262 -1.378 7.762 1.00 84.94 415 THR A N 1
ATOM 3155 C CA . THR A 1 415 ? -16.221 -2.095 9.030 1.00 84.94 415 THR A CA 1
ATOM 3156 C C . THR A 1 415 ? -16.876 -1.223 10.088 1.00 84.94 415 THR A C 1
ATOM 3158 O O . THR A 1 415 ? -16.413 -0.106 10.324 1.00 84.94 415 THR A O 1
ATOM 3161 N N . TRP A 1 416 ? -17.928 -1.724 10.732 1.00 93.50 416 TRP A N 1
ATOM 3162 C CA . TRP A 1 416 ? -18.559 -1.056 11.871 1.00 93.50 416 TRP A CA 1
ATOM 3163 C C . TRP A 1 416 ? -18.733 -2.014 13.027 1.00 93.50 416 TRP A C 1
ATOM 3165 O O . TRP A 1 416 ? -19.074 -3.178 12.833 1.00 93.50 416 TRP A O 1
ATOM 3175 N N . THR A 1 417 ? -18.546 -1.498 14.235 1.00 93.31 417 THR A N 1
ATOM 3176 C CA . THR A 1 417 ? -18.910 -2.215 15.449 1.00 93.31 417 THR A CA 1
ATOM 3177 C C . THR A 1 417 ? -20.409 -2.479 15.469 1.00 93.31 417 THR A C 1
ATOM 3179 O O . THR A 1 417 ? -21.206 -1.565 15.243 1.00 93.31 417 THR A O 1
ATOM 3182 N N . VAL A 1 418 ? -20.784 -3.727 15.740 1.00 95.38 418 VAL A N 1
ATOM 3183 C CA . VAL A 1 418 ? -22.183 -4.106 15.935 1.00 95.38 418 VAL A CA 1
ATOM 3184 C C . VAL A 1 418 ? -22.636 -3.550 17.279 1.00 95.38 418 VAL A C 1
ATOM 3186 O O . VAL A 1 418 ? -21.949 -3.749 18.277 1.00 95.38 418 VAL A O 1
ATOM 3189 N N . SER A 1 419 ? -23.743 -2.803 17.302 1.00 94.94 419 SER A N 1
ATOM 3190 C CA . SER A 1 419 ? -24.236 -2.122 18.508 1.00 94.94 419 SER A CA 1
ATOM 3191 C C . SER A 1 419 ? -25.345 -2.885 19.241 1.00 94.94 419 SER A C 1
ATOM 3193 O O . SER A 1 419 ? -25.682 -2.520 20.368 1.00 94.94 419 SER A O 1
ATOM 3195 N N . SER A 1 420 ? -25.882 -3.955 18.648 1.00 94.31 420 SER A N 1
ATOM 3196 C CA . SER A 1 420 ? -26.731 -4.951 19.316 1.00 94.31 420 SER A CA 1
ATOM 3197 C C . SER A 1 420 ? -25.907 -6.065 19.974 1.00 94.31 420 SER A C 1
ATOM 3199 O O . SER A 1 420 ? -24.760 -6.314 19.602 1.00 94.31 420 SER A O 1
ATOM 3201 N N . ALA A 1 421 ? -26.499 -6.753 20.953 1.00 92.69 421 ALA A N 1
ATOM 3202 C CA . ALA A 1 421 ? -25.912 -7.928 21.590 1.00 92.69 421 ALA A CA 1
ATOM 3203 C C . ALA A 1 421 ? -26.389 -9.225 20.917 1.00 92.69 421 ALA A C 1
ATOM 3205 O O . ALA A 1 421 ? -27.533 -9.324 20.475 1.00 92.69 421 ALA A O 1
ATOM 3206 N N . HIS A 1 422 ? -25.481 -10.197 20.813 1.00 91.06 422 HIS A N 1
ATOM 3207 C CA . HIS A 1 422 ? -25.709 -11.510 20.192 1.00 91.06 422 HIS A CA 1
ATOM 3208 C C . HIS A 1 422 ? -24.944 -12.623 20.925 1.00 91.06 422 HIS A C 1
ATOM 3210 O O . HIS A 1 422 ? -24.527 -13.619 20.330 1.00 91.06 422 HIS A O 1
ATOM 3216 N N . GLU A 1 423 ? -24.694 -12.434 22.221 1.00 87.12 423 GLU A N 1
ATOM 3217 C CA . GLU A 1 423 ? -23.861 -13.351 22.991 1.00 87.12 423 GLU A CA 1
ATOM 3218 C C . GLU A 1 423 ? -24.460 -14.764 23.039 1.00 87.12 423 GLU A C 1
ATOM 3220 O O . GLU A 1 423 ? -25.640 -14.947 23.324 1.00 87.12 423 GLU A O 1
ATOM 3225 N N . GLY A 1 424 ? -23.633 -15.774 22.750 1.00 81.69 424 GLY A N 1
ATOM 3226 C CA . GLY A 1 424 ? -24.044 -17.180 22.791 1.00 81.69 424 GLY A CA 1
ATOM 3227 C C . GLY A 1 424 ? -24.998 -17.607 21.669 1.00 81.69 424 GLY A C 1
ATOM 3228 O O . GLY A 1 424 ? -25.476 -18.740 21.688 1.00 81.69 424 GLY A O 1
ATOM 3229 N N . MET A 1 425 ? -25.279 -16.743 20.688 1.00 84.56 425 MET A N 1
ATOM 3230 C CA . MET A 1 425 ? -26.106 -17.095 19.537 1.00 84.56 425 MET A CA 1
ATOM 3231 C C . MET A 1 425 ? -25.258 -17.775 18.458 1.00 84.56 425 MET A C 1
ATOM 3233 O O . MET A 1 425 ? -24.422 -17.140 17.821 1.00 84.56 425 MET A O 1
ATOM 3237 N N . GLU A 1 426 ? -25.535 -19.050 18.180 1.00 73.69 426 GLU A N 1
ATOM 3238 C CA . GLU A 1 426 ? -24.907 -19.781 17.063 1.00 73.69 426 GLU A CA 1
ATOM 3239 C C . GLU A 1 426 ? -25.302 -19.212 15.686 1.00 73.69 426 GLU A C 1
ATOM 3241 O O . GLU A 1 426 ? -24.661 -19.484 14.667 1.00 73.69 426 GLU A O 1
ATOM 3246 N N . ARG A 1 427 ? -26.391 -18.433 15.639 1.00 81.31 427 ARG A N 1
ATOM 3247 C CA . ARG A 1 427 ? -26.948 -17.871 14.412 1.00 81.31 427 ARG A CA 1
ATOM 3248 C C . ARG A 1 427 ? -27.620 -16.525 14.665 1.00 81.31 427 ARG A C 1
ATOM 3250 O O . ARG A 1 427 ? -28.697 -16.461 15.251 1.00 81.31 427 ARG A O 1
ATOM 3257 N N . VAL A 1 428 ? -27.011 -15.466 14.142 1.00 86.56 428 VAL A N 1
ATOM 3258 C CA . VAL A 1 428 ? -27.584 -14.115 14.148 1.00 86.56 428 VAL A CA 1
ATOM 3259 C C . VAL A 1 428 ? -28.491 -13.908 12.932 1.00 86.56 428 VAL A C 1
ATOM 3261 O O . VAL A 1 428 ? -28.049 -14.037 11.792 1.00 86.56 428 VAL A O 1
ATOM 3264 N N . GLU A 1 429 ? -29.763 -13.576 13.172 1.00 87.62 429 GLU A N 1
ATOM 3265 C CA . GLU A 1 429 ? -30.763 -13.323 12.115 1.00 87.62 429 GLU A CA 1
ATOM 3266 C C . GLU A 1 429 ? -30.873 -11.844 11.721 1.00 87.62 429 GLU A C 1
ATOM 3268 O O . GLU A 1 429 ? -31.366 -11.513 10.647 1.00 87.62 429 GLU A O 1
ATOM 3273 N N . GLY A 1 430 ? -30.367 -10.944 12.559 1.00 90.81 430 GLY A N 1
ATOM 3274 C CA . GLY A 1 430 ? -30.232 -9.531 12.239 1.00 90.81 430 GLY A CA 1
ATOM 3275 C C . GLY A 1 430 ? -29.503 -8.775 13.339 1.00 90.81 430 GLY A C 1
ATOM 3276 O O . GLY A 1 430 ? -29.464 -9.235 14.477 1.00 90.81 430 GLY A O 1
ATOM 3277 N N . PHE A 1 431 ? -28.925 -7.628 12.994 1.00 94.12 431 PHE A N 1
ATOM 3278 C CA . PHE A 1 431 ? -28.109 -6.824 13.905 1.00 94.12 431 PHE A CA 1
ATOM 3279 C C . PHE A 1 431 ? -28.334 -5.318 13.716 1.00 94.12 431 PHE A C 1
ATOM 3281 O O . PHE A 1 431 ? -28.850 -4.859 12.693 1.00 94.12 431 PHE A O 1
ATOM 3288 N N . GLU A 1 432 ? -27.945 -4.540 14.722 1.00 94.56 432 GLU A N 1
ATOM 3289 C CA . GLU A 1 432 ? -28.012 -3.078 14.736 1.00 94.56 432 GLU A CA 1
ATOM 3290 C C . GLU A 1 432 ? -26.615 -2.480 14.567 1.00 94.56 432 GLU A C 1
ATOM 3292 O O . GLU A 1 432 ? -25.630 -2.993 15.102 1.00 94.56 432 GLU A O 1
ATOM 3297 N N . LEU A 1 433 ? -26.540 -1.374 13.825 1.00 94.44 433 LEU A N 1
ATOM 3298 C CA . LEU A 1 433 ? -25.339 -0.558 13.691 1.00 94.44 433 LEU A CA 1
ATOM 3299 C C . LEU A 1 433 ? -25.653 0.867 14.132 1.00 94.44 433 LEU A C 1
ATOM 3301 O O . LEU A 1 433 ? -26.695 1.425 13.792 1.00 94.44 433 LEU A O 1
ATOM 3305 N N . THR A 1 434 ? -24.704 1.494 14.815 1.00 92.75 434 THR A N 1
ATOM 3306 C CA . THR A 1 434 ? -24.753 2.923 15.127 1.00 92.75 434 THR A CA 1
ATOM 3307 C C . THR A 1 434 ? -23.593 3.593 14.404 1.00 92.75 434 THR A C 1
ATOM 3309 O O . THR A 1 434 ? -22.439 3.202 14.559 1.00 92.75 434 THR A O 1
ATOM 3312 N N . MET A 1 435 ? -23.886 4.598 13.585 1.00 91.44 435 MET A N 1
ATOM 3313 C CA . MET A 1 435 ? -22.902 5.188 12.680 1.00 91.44 435 MET A CA 1
ATOM 3314 C C . MET A 1 435 ? -22.984 6.708 12.663 1.00 91.44 435 MET A C 1
ATOM 3316 O O . MET A 1 435 ? -24.026 7.304 12.924 1.00 91.44 435 MET A O 1
ATOM 3320 N N . ARG A 1 436 ? -21.859 7.329 12.313 1.00 89.75 436 ARG A N 1
ATOM 3321 C CA . ARG A 1 436 ? -21.754 8.764 12.072 1.00 89.75 436 ARG A CA 1
ATOM 3322 C C . ARG A 1 436 ? -21.672 9.018 10.569 1.00 89.75 436 ARG A C 1
ATOM 3324 O O . ARG A 1 436 ? -20.898 8.355 9.878 1.00 89.75 436 ARG A O 1
ATOM 3331 N N . GLU A 1 437 ? -22.418 10.006 10.080 1.00 91.19 437 GLU A N 1
ATOM 3332 C CA . GLU A 1 437 ? -22.254 10.499 8.712 1.00 91.19 437 GLU A CA 1
ATOM 3333 C C . GLU A 1 437 ? -20.850 11.089 8.549 1.00 91.19 437 GLU A C 1
ATOM 3335 O O . GLU A 1 437 ? -20.446 12.006 9.272 1.00 91.19 437 GLU A O 1
ATOM 3340 N N . MET A 1 438 ? -20.087 10.541 7.606 1.00 84.00 438 MET A N 1
ATOM 3341 C CA . MET A 1 438 ? -18.772 11.068 7.263 1.00 84.00 438 MET A CA 1
ATOM 3342 C C . MET A 1 438 ? -18.962 12.025 6.096 1.00 84.00 438 MET A C 1
ATOM 3344 O O . MET A 1 438 ? -19.465 11.627 5.049 1.00 84.00 438 MET A O 1
ATOM 3348 N N . LYS A 1 439 ? -18.571 13.288 6.269 1.00 78.81 439 LYS A N 1
ATOM 3349 C CA . LYS A 1 439 ? -18.646 14.283 5.194 1.00 78.81 439 LYS A CA 1
ATOM 3350 C C . LYS A 1 439 ? -17.750 13.836 4.030 1.00 78.81 439 LYS A C 1
ATOM 3352 O O . LYS A 1 439 ? -16.564 13.613 4.251 1.00 78.81 439 LYS A O 1
ATOM 3357 N N . GLY A 1 440 ? -18.323 13.689 2.833 1.00 75.12 440 GLY A N 1
ATOM 3358 C CA . GLY A 1 440 ? -17.639 13.104 1.665 1.00 75.12 440 GLY A CA 1
ATOM 3359 C C . GLY A 1 440 ? -17.486 11.574 1.723 1.00 75.12 440 GLY A C 1
ATOM 3360 O O . GLY A 1 440 ? -16.812 10.963 0.907 1.00 75.12 440 GLY A O 1
ATOM 3361 N N . GLY A 1 441 ? -18.078 10.902 2.712 1.00 80.38 441 GLY A N 1
ATOM 3362 C CA . GLY A 1 441 ? -18.057 9.446 2.792 1.00 80.38 441 GLY A CA 1
ATOM 3363 C C . GLY A 1 441 ? -19.089 8.846 1.849 1.00 80.38 441 GLY A C 1
ATOM 3364 O O . GLY A 1 441 ? -20.277 9.099 2.012 1.00 80.38 441 GLY A O 1
ATOM 3365 N N . VAL A 1 442 ? -18.668 7.999 0.909 1.00 83.94 442 VAL A N 1
ATOM 3366 C CA . VAL A 1 442 ? -19.591 7.498 -0.118 1.00 83.94 442 VAL A CA 1
ATOM 3367 C C . VAL A 1 442 ? -20.677 6.578 0.453 1.00 83.94 442 VAL A C 1
ATOM 3369 O O . VAL A 1 442 ? -21.858 6.753 0.168 1.00 83.94 442 VAL A O 1
ATOM 3372 N N . VAL A 1 443 ? -20.292 5.612 1.293 1.00 88.62 443 VAL A N 1
ATOM 3373 C CA . VAL A 1 443 ? -21.245 4.649 1.875 1.00 88.62 443 VAL A CA 1
ATOM 3374 C C . VAL A 1 443 ? -22.126 5.294 2.943 1.00 88.62 443 VAL A C 1
ATOM 3376 O O . VAL A 1 443 ? -23.344 5.156 2.904 1.00 88.62 443 VAL A O 1
ATOM 3379 N N . THR A 1 444 ? -21.534 6.021 3.896 1.00 91.19 444 THR A N 1
ATOM 3380 C CA . THR A 1 444 ? -22.316 6.683 4.951 1.00 91.19 444 THR A CA 1
ATOM 3381 C C . THR A 1 444 ? -23.159 7.827 4.394 1.00 91.19 444 THR A C 1
ATOM 3383 O O . THR A 1 444 ? -24.283 7.991 4.844 1.00 91.19 444 THR A O 1
ATOM 3386 N N . GLY A 1 445 ? -22.686 8.556 3.379 1.00 90.56 445 GLY A N 1
ATOM 3387 C CA . GLY A 1 445 ? -23.490 9.546 2.660 1.00 90.56 445 GLY A CA 1
ATOM 3388 C C . GLY A 1 445 ? -24.731 8.918 2.030 1.00 90.56 445 GLY A C 1
ATOM 3389 O O . GLY A 1 445 ? -25.838 9.350 2.330 1.00 90.56 445 GLY A O 1
ATOM 3390 N N . ALA A 1 446 ? -24.567 7.827 1.272 1.00 89.38 446 ALA A N 1
ATOM 3391 C CA . ALA A 1 446 ? -25.693 7.115 0.663 1.00 89.38 446 ALA A CA 1
ATOM 3392 C C . ALA A 1 446 ? -26.701 6.589 1.704 1.00 89.38 446 ALA A C 1
ATOM 3394 O O . ALA A 1 446 ? -27.909 6.719 1.518 1.00 89.38 446 ALA A O 1
ATOM 3395 N N . LEU A 1 447 ? -26.227 6.028 2.824 1.00 91.06 447 LEU A N 1
ATOM 3396 C CA . LEU A 1 447 ? -27.101 5.559 3.910 1.00 91.06 447 LEU A CA 1
ATOM 3397 C C . LEU A 1 447 ? -27.909 6.708 4.522 1.00 91.06 447 LEU A C 1
ATOM 3399 O O . LEU A 1 447 ? -29.109 6.571 4.766 1.00 91.06 447 LEU A O 1
ATOM 3403 N N . PHE A 1 448 ? -27.265 7.852 4.751 1.00 90.75 448 PHE A N 1
ATOM 3404 C CA . PHE A 1 448 ? -27.934 9.027 5.296 1.00 90.75 448 PHE A CA 1
ATOM 3405 C C . PHE A 1 448 ? -28.850 9.708 4.272 1.00 90.75 448 PHE A C 1
ATOM 3407 O O . PHE A 1 448 ? -29.856 10.287 4.673 1.00 90.75 448 PHE A O 1
ATOM 3414 N N . ASP A 1 449 ? -28.574 9.600 2.971 1.00 88.56 449 ASP A N 1
ATOM 3415 C CA . ASP A 1 449 ? -29.484 10.042 1.911 1.00 88.56 449 ASP A CA 1
ATOM 3416 C C . ASP A 1 449 ? -30.771 9.216 1.890 1.00 88.56 449 ASP A C 1
ATOM 3418 O O . ASP A 1 449 ? -31.856 9.799 1.849 1.00 88.56 449 ASP A O 1
ATOM 3422 N N . VAL A 1 450 ? -30.678 7.886 2.018 1.00 88.25 450 VAL A N 1
ATOM 3423 C CA . VAL A 1 450 ? -31.867 7.030 2.181 1.00 88.25 450 VAL A CA 1
ATOM 3424 C C . VAL A 1 450 ? -32.630 7.415 3.443 1.00 88.25 450 VAL A C 1
ATOM 3426 O O . VAL A 1 450 ? -33.835 7.644 3.383 1.00 88.25 450 VAL A O 1
ATOM 3429 N N . LEU A 1 451 ? -31.936 7.571 4.576 1.00 86.38 451 LEU A N 1
ATOM 3430 C CA . LEU A 1 451 ? -32.564 7.997 5.828 1.00 86.38 451 LEU A CA 1
ATOM 3431 C C . LEU A 1 451 ? -33.292 9.343 5.670 1.00 86.38 451 LEU A C 1
ATOM 3433 O O . LEU A 1 451 ? -34.407 9.497 6.165 1.00 86.38 451 LEU A O 1
ATOM 3437 N N . ARG A 1 452 ? -32.680 10.321 4.990 1.00 87.38 452 ARG A N 1
ATOM 3438 C CA . ARG A 1 452 ? -33.296 11.625 4.702 1.00 87.38 452 ARG A CA 1
ATOM 3439 C C . ARG A 1 452 ? -34.530 11.480 3.811 1.00 87.38 452 ARG A C 1
ATOM 3441 O O . ARG A 1 452 ? -35.524 12.146 4.089 1.00 87.38 452 ARG A O 1
ATOM 3448 N N . GLY A 1 453 ? -34.474 10.627 2.788 1.00 83.25 453 GLY A N 1
ATOM 3449 C CA . GLY A 1 453 ? -35.592 10.339 1.888 1.00 83.25 453 GLY A CA 1
ATOM 3450 C C . GLY A 1 453 ? -36.789 9.726 2.615 1.00 83.25 453 GLY A C 1
ATOM 3451 O O . GLY A 1 453 ? -37.881 10.286 2.576 1.00 83.25 453 GLY A O 1
ATOM 3452 N N . GLU A 1 454 ? -36.569 8.648 3.367 1.00 79.00 454 GLU A N 1
ATOM 3453 C CA . GLU A 1 454 ? -37.620 7.962 4.135 1.00 79.00 454 GLU A CA 1
ATOM 3454 C C . GLU A 1 454 ? -38.264 8.869 5.197 1.00 79.00 454 GLU A C 1
ATOM 3456 O O . GLU A 1 454 ? -39.465 8.803 5.479 1.00 79.00 454 GLU A O 1
ATOM 3461 N N . ARG A 1 455 ? -37.478 9.790 5.766 1.00 76.06 455 ARG A N 1
ATOM 3462 C CA . ARG A 1 455 ? -37.956 10.745 6.772 1.00 76.06 455 ARG A CA 1
ATOM 3463 C C . ARG A 1 455 ? -38.848 11.845 6.194 1.00 76.06 455 ARG A C 1
ATOM 3465 O O . ARG A 1 455 ? -39.636 12.411 6.943 1.00 76.06 455 ARG A O 1
ATOM 3472 N N . GLN A 1 456 ? -38.783 12.145 4.892 1.00 67.50 456 GLN A N 1
ATOM 3473 C CA . GLN A 1 456 ? -39.650 13.165 4.275 1.00 67.50 456 GLN A CA 1
ATOM 3474 C C . GLN A 1 456 ? -41.142 12.770 4.252 1.00 67.50 456 GLN A C 1
ATOM 3476 O O . GLN A 1 456 ? -41.985 13.633 4.017 1.00 67.50 456 GLN A O 1
ATOM 3481 N N . GLY A 1 457 ? -41.484 11.510 4.560 1.00 60.06 457 GLY A N 1
ATOM 3482 C CA . GLY A 1 457 ? -42.865 11.026 4.692 1.00 60.06 457 GLY A CA 1
ATOM 3483 C C . GLY A 1 457 ? -43.273 10.561 6.098 1.00 60.06 457 GLY A C 1
ATOM 3484 O O . GLY A 1 457 ? -44.413 10.135 6.280 1.00 60.06 457 GLY A O 1
ATOM 3485 N N . GLN A 1 458 ? -42.376 10.615 7.090 1.00 60.62 458 GLN A N 1
ATOM 3486 C CA . GLN A 1 458 ? -42.587 10.056 8.434 1.00 60.62 458 GLN A CA 1
ATOM 3487 C C . GLN A 1 458 ? -42.335 11.130 9.512 1.00 60.62 458 GLN A C 1
ATOM 3489 O O . GLN A 1 458 ? -41.429 11.951 9.391 1.00 60.62 458 GLN A O 1
ATOM 3494 N N . GLY A 1 459 ? -43.160 11.162 10.568 1.00 56.69 459 GLY A N 1
ATOM 3495 C CA . GLY A 1 459 ? -43.014 12.111 11.685 1.00 56.69 459 GLY A CA 1
ATOM 3496 C C . GLY A 1 459 ? -41.743 11.887 12.524 1.00 56.69 459 GLY A C 1
ATOM 3497 O O . GLY A 1 459 ? -40.878 11.082 12.184 1.00 56.69 459 GLY A O 1
ATOM 3498 N N . GLN A 1 460 ? -41.616 12.578 13.663 1.00 51.75 460 GLN A N 1
ATOM 3499 C CA . GLN A 1 460 ? -40.534 12.299 14.618 1.00 51.75 460 GLN A CA 1
ATOM 3500 C C . GLN A 1 460 ? -40.732 10.900 15.235 1.00 51.75 460 GLN A C 1
ATOM 3502 O O . GLN A 1 460 ? -41.558 10.722 16.124 1.00 51.75 460 GLN A O 1
ATOM 3507 N N . GLY A 1 461 ? -40.003 9.900 14.733 1.00 62.25 461 GLY A N 1
ATOM 3508 C CA . GLY A 1 461 ? -40.066 8.508 15.184 1.00 62.25 461 GLY A CA 1
ATOM 3509 C C . GLY A 1 461 ? -39.045 7.612 14.476 1.00 62.25 461 GLY A C 1
ATOM 3510 O O . GLY A 1 461 ? -38.234 8.095 13.682 1.00 62.25 461 GLY A O 1
ATOM 3511 N N . GLN A 1 462 ? -39.070 6.311 14.782 1.00 68.06 462 GLN A N 1
ATOM 3512 C CA . GLN A 1 462 ? -38.229 5.304 14.128 1.00 68.06 462 GLN A CA 1
ATOM 3513 C C . GLN A 1 462 ? -38.572 5.225 12.638 1.00 68.06 462 GLN A C 1
ATOM 3515 O O . GLN A 1 462 ? -39.715 4.947 12.275 1.00 68.06 462 GLN A O 1
ATOM 3520 N N . VAL A 1 463 ? -37.570 5.464 11.791 1.00 74.25 463 VAL A N 1
ATOM 3521 C CA . VAL A 1 463 ? -37.726 5.383 10.339 1.00 74.25 463 VAL A CA 1
ATOM 3522 C C . VAL A 1 463 ? -37.806 3.917 9.928 1.00 74.25 463 VAL A C 1
ATOM 3524 O O . VAL A 1 463 ? -36.947 3.113 10.296 1.00 74.25 463 VAL A O 1
ATOM 3527 N N . ARG A 1 464 ? -38.852 3.557 9.181 1.00 72.56 464 ARG A N 1
ATOM 3528 C CA . ARG A 1 464 ? -39.003 2.203 8.635 1.00 72.56 464 ARG A CA 1
ATOM 3529 C C . ARG A 1 464 ? -38.362 2.124 7.259 1.00 72.56 464 ARG A C 1
ATOM 3531 O O . ARG A 1 464 ? -38.841 2.774 6.342 1.00 72.56 464 ARG A O 1
ATOM 3538 N N . PHE A 1 465 ? -37.327 1.299 7.143 1.00 80.50 465 PHE A N 1
ATOM 3539 C CA . PHE A 1 465 ? -36.708 0.941 5.869 1.00 80.50 465 PHE A CA 1
ATOM 3540 C C . PHE A 1 465 ? -37.407 -0.274 5.252 1.00 80.50 465 PHE A C 1
ATOM 3542 O O . PHE A 1 465 ? -37.856 -1.166 5.979 1.00 80.50 465 PHE A O 1
ATOM 3549 N N . ASP A 1 466 ? -37.473 -0.299 3.925 1.00 77.94 466 ASP A N 1
ATOM 3550 C CA . ASP A 1 466 ? -38.193 -1.270 3.093 1.00 77.94 466 ASP A CA 1
ATOM 3551 C C . ASP A 1 466 ? -37.297 -2.382 2.508 1.00 77.94 466 ASP A C 1
ATOM 3553 O O . ASP A 1 466 ? -37.730 -3.125 1.628 1.00 77.94 466 ASP A O 1
ATOM 3557 N N . GLY A 1 467 ? -36.039 -2.489 2.957 1.00 78.56 467 GLY A N 1
ATOM 3558 C CA . GLY A 1 467 ? -35.059 -3.430 2.406 1.00 78.56 467 GLY A CA 1
ATOM 3559 C C . GLY A 1 467 ? -34.370 -2.948 1.120 1.00 78.56 467 GLY A C 1
ATOM 3560 O O . GLY A 1 467 ? -33.677 -3.728 0.459 1.00 78.56 467 GLY A O 1
ATOM 3561 N N . SER A 1 468 ? -34.530 -1.673 0.742 1.00 83.31 468 SER A N 1
ATOM 3562 C CA . SER A 1 468 ? -33.850 -1.071 -0.419 1.00 83.31 468 SER A CA 1
ATOM 3563 C C . SER A 1 468 ? -32.326 -1.008 -0.277 1.00 83.31 468 SER A C 1
ATOM 3565 O O . SER A 1 468 ? -31.611 -1.116 -1.276 1.00 83.31 468 SER A O 1
ATOM 3567 N N . VAL A 1 469 ? -31.814 -0.880 0.949 1.00 90.12 469 VAL A N 1
ATOM 3568 C CA . VAL A 1 469 ? -30.375 -0.928 1.243 1.00 90.12 469 VAL A CA 1
ATOM 3569 C C . VAL A 1 469 ? -29.935 -2.379 1.374 1.00 90.12 469 VAL A C 1
ATOM 3571 O O . VAL A 1 469 ? -30.446 -3.113 2.223 1.00 90.12 469 VAL A O 1
ATOM 3574 N N . ARG A 1 470 ? -28.944 -2.771 0.568 1.00 89.62 470 ARG A N 1
ATOM 3575 C CA . ARG A 1 470 ? -28.400 -4.134 0.536 1.00 89.62 470 ARG A CA 1
ATOM 3576 C C . ARG A 1 470 ? -26.897 -4.129 0.758 1.00 89.62 470 ARG A C 1
ATOM 3578 O O . ARG A 1 470 ? -26.209 -3.240 0.261 1.00 89.62 470 ARG A O 1
ATOM 3585 N N . GLY A 1 471 ? -26.396 -5.141 1.452 1.00 88.12 471 GLY A N 1
ATOM 3586 C CA . GLY A 1 471 ? -24.963 -5.390 1.564 1.00 88.12 471 GLY A CA 1
ATOM 3587 C C . GLY A 1 471 ? -24.642 -6.878 1.625 1.00 88.12 471 GLY A C 1
ATOM 3588 O O . GLY A 1 471 ? -25.468 -7.680 2.060 1.00 88.12 471 GLY A O 1
ATOM 3589 N N . ASP A 1 472 ? -23.440 -7.244 1.202 1.00 85.56 472 ASP A N 1
ATOM 3590 C CA . ASP A 1 472 ? -22.885 -8.578 1.409 1.00 85.56 472 ASP A CA 1
ATOM 3591 C C . ASP A 1 472 ? -22.043 -8.582 2.693 1.00 85.56 472 ASP A C 1
ATOM 3593 O O . ASP A 1 472 ? -21.262 -7.665 2.961 1.00 85.56 472 ASP A O 1
ATOM 3597 N N . VAL A 1 473 ? -22.197 -9.620 3.513 1.00 83.56 473 VAL A N 1
ATOM 3598 C CA . VAL A 1 473 ? -21.374 -9.822 4.705 1.00 83.56 473 VAL A CA 1
ATOM 3599 C C . VAL A 1 473 ? -20.052 -10.443 4.279 1.00 83.56 473 VAL A C 1
ATOM 3601 O O . VAL A 1 473 ? -20.005 -11.588 3.829 1.00 83.56 473 VAL A O 1
ATOM 3604 N N . VAL A 1 474 ? -18.967 -9.697 4.470 1.00 79.50 474 VAL A N 1
ATOM 3605 C CA . VAL A 1 474 ? -17.602 -10.183 4.231 1.00 79.50 474 VAL A CA 1
ATOM 3606 C C . VAL A 1 474 ? -17.123 -11.027 5.415 1.00 79.50 474 VAL A C 1
ATOM 3608 O O . VAL A 1 474 ? -16.444 -12.033 5.230 1.00 79.50 474 VAL A O 1
ATOM 3611 N N . GLY A 1 475 ? -17.488 -10.636 6.639 1.00 78.38 475 GLY A N 1
ATOM 3612 C CA . GLY A 1 475 ? -17.182 -11.381 7.860 1.00 78.38 475 GLY A CA 1
ATOM 3613 C C . GLY A 1 475 ? -17.270 -10.531 9.126 1.00 78.38 475 GLY A C 1
ATOM 3614 O O . GLY A 1 475 ? -17.584 -9.342 9.073 1.00 78.38 475 GLY A O 1
ATOM 3615 N N . THR A 1 476 ? -16.965 -11.145 10.267 1.00 82.44 476 THR A N 1
ATOM 3616 C CA . THR A 1 476 ? -16.854 -10.490 11.579 1.00 82.44 476 THR A CA 1
ATOM 3617 C C . THR A 1 476 ? -15.383 -10.384 11.991 1.00 82.44 476 THR A C 1
ATOM 3619 O O . THR A 1 476 ? -14.542 -11.175 11.561 1.00 82.44 476 THR A O 1
ATOM 3622 N N . THR A 1 477 ? -15.026 -9.360 12.767 1.00 78.25 477 THR A N 1
ATOM 3623 C CA . THR A 1 477 ? -13.638 -9.093 13.169 1.00 78.25 477 THR A CA 1
ATOM 3624 C C . THR A 1 477 ? -13.554 -8.382 14.519 1.00 78.25 477 THR A C 1
ATOM 3626 O O . THR A 1 477 ? -14.493 -7.712 14.948 1.00 78.25 477 THR A O 1
ATOM 3629 N N . GLY A 1 478 ? -12.397 -8.490 15.168 1.00 73.06 478 GLY A N 1
ATOM 3630 C CA . GLY A 1 478 ? -12.069 -7.798 16.412 1.00 73.06 478 GLY A CA 1
ATOM 3631 C C . GLY A 1 478 ? -12.005 -8.725 17.625 1.00 73.06 478 GLY A C 1
ATOM 3632 O O . GLY A 1 478 ? -12.843 -9.603 17.801 1.00 73.06 478 GLY A O 1
ATOM 3633 N N . GLU A 1 479 ? -11.013 -8.479 18.482 1.00 79.25 479 GLU A N 1
ATOM 3634 C CA . GLU A 1 479 ? -10.887 -9.094 19.818 1.00 79.25 479 GLU A CA 1
ATOM 3635 C C . GLU A 1 479 ? -11.385 -8.161 20.933 1.00 79.25 479 GLU A C 1
ATOM 3637 O O . GLU A 1 479 ? -11.209 -8.435 22.114 1.00 79.25 479 GLU A O 1
ATOM 3642 N N . PHE A 1 480 ? -11.966 -7.019 20.562 1.00 83.50 480 PHE A N 1
ATOM 3643 C CA . PHE A 1 480 ? -12.501 -6.034 21.494 1.00 83.50 480 PHE A CA 1
ATOM 3644 C C . PHE A 1 480 ? -13.862 -6.521 22.001 1.00 83.50 480 PHE A C 1
ATOM 3646 O O . PHE A 1 480 ? -14.899 -6.087 21.513 1.00 83.50 480 PHE A O 1
ATOM 3653 N N . VAL A 1 481 ? -13.863 -7.501 22.904 1.00 92.25 481 VAL A N 1
ATOM 3654 C CA . VAL A 1 481 ? -15.075 -8.225 23.313 1.00 92.25 481 VAL A CA 1
ATOM 3655 C C . VAL A 1 481 ? -15.325 -8.148 24.812 1.00 92.25 481 VAL A C 1
ATOM 3657 O O . VAL A 1 481 ? -14.390 -8.023 25.598 1.00 92.25 481 VAL A O 1
ATOM 3660 N N . LEU A 1 482 ? -16.598 -8.238 25.207 1.00 91.75 482 LEU A N 1
ATOM 3661 C CA . LEU A 1 482 ? -16.985 -8.299 26.616 1.00 91.75 482 LEU A CA 1
ATOM 3662 C C . LEU A 1 482 ? -16.347 -9.529 27.300 1.00 91.75 482 LEU A C 1
ATOM 3664 O O . LEU A 1 482 ? -16.536 -10.648 26.812 1.00 91.75 482 LEU A O 1
ATOM 3668 N N . PRO A 1 483 ? -15.666 -9.371 28.451 1.00 86.88 483 PRO A N 1
ATOM 3669 C CA . PRO A 1 483 ? -15.134 -10.501 29.205 1.00 86.88 483 PRO A CA 1
ATOM 3670 C C . PRO A 1 483 ? -16.215 -11.492 29.658 1.00 86.88 483 PRO A C 1
ATOM 3672 O O . PRO A 1 483 ? -17.359 -11.129 29.961 1.00 86.88 483 PRO A O 1
ATOM 3675 N N . VAL A 1 484 ? -15.836 -12.767 29.739 1.00 83.38 484 VAL A N 1
ATOM 3676 C CA . VAL A 1 484 ? -16.697 -13.846 30.243 1.00 83.38 484 VAL A CA 1
ATOM 3677 C C . VAL A 1 484 ? -16.642 -13.872 31.774 1.00 83.38 484 VAL A C 1
ATOM 3679 O O . VAL A 1 484 ? -15.564 -13.837 32.362 1.00 83.38 484 VAL A O 1
ATOM 3682 N N . GLY A 1 485 ? -17.799 -13.982 32.431 1.00 83.56 485 GLY A N 1
ATOM 3683 C CA . GLY A 1 485 ? -17.890 -14.067 33.892 1.00 83.56 485 GLY A CA 1
ATOM 3684 C C . GLY A 1 485 ? -17.958 -12.700 34.580 1.00 83.56 485 GLY A C 1
ATOM 3685 O O . GLY A 1 485 ? -18.725 -11.836 34.155 1.00 83.56 485 GLY A O 1
ATOM 3686 N N . LYS A 1 486 ? -17.209 -12.523 35.682 1.00 85.62 486 LYS A N 1
ATOM 3687 C CA . LYS A 1 486 ? -17.213 -11.283 36.480 1.00 85.62 486 LYS A CA 1
ATOM 3688 C C . LYS A 1 486 ? -16.567 -10.140 35.697 1.00 85.62 486 LYS A C 1
ATOM 3690 O O . LYS A 1 486 ? -15.456 -10.286 35.199 1.00 85.62 486 LYS A O 1
ATOM 3695 N N . VAL A 1 487 ? -17.230 -8.989 35.663 1.00 92.00 487 VAL A N 1
ATOM 3696 C CA . VAL A 1 487 ? -16.791 -7.829 34.875 1.00 92.00 487 VAL A CA 1
ATOM 3697 C C . VAL A 1 487 ? -16.176 -6.770 35.788 1.00 92.00 487 VAL A C 1
ATOM 3699 O O . VAL A 1 487 ? -16.834 -6.290 36.703 1.00 92.00 487 VAL A O 1
ATOM 3702 N N . ASN A 1 488 ? -14.917 -6.395 35.565 1.00 94.88 488 ASN A N 1
ATOM 3703 C CA . ASN A 1 488 ? -14.269 -5.273 36.255 1.00 94.88 488 ASN A CA 1
ATOM 3704 C C . ASN A 1 488 ? -13.519 -4.423 35.229 1.00 94.88 488 ASN A C 1
ATOM 3706 O O . ASN A 1 488 ? -12.353 -4.683 34.940 1.00 94.88 488 ASN A O 1
ATOM 3710 N N . VAL A 1 489 ? -14.214 -3.460 34.628 1.00 95.38 489 VAL A N 1
ATOM 3711 C CA . VAL A 1 489 ? -13.756 -2.812 33.391 1.00 95.38 489 VAL A CA 1
ATOM 3712 C C . VAL A 1 489 ? -13.860 -1.295 33.455 1.00 95.38 489 VAL A C 1
ATOM 3714 O O . VAL A 1 489 ? -14.753 -0.733 34.095 1.00 95.38 489 VAL A O 1
ATOM 3717 N N . LEU A 1 490 ? -12.940 -0.643 32.751 1.00 95.94 490 LEU A N 1
ATOM 3718 C CA . LEU A 1 490 ? -12.956 0.777 32.439 1.00 95.94 490 LEU A CA 1
ATOM 3719 C C . LEU A 1 490 ? -13.102 0.936 30.925 1.00 95.94 490 LEU A C 1
ATOM 3721 O O . LEU A 1 490 ? -12.230 0.539 30.160 1.00 95.94 490 LEU A O 1
ATOM 3725 N N . TRP A 1 491 ? -14.202 1.528 30.492 1.00 96.69 491 TRP A N 1
ATOM 3726 C CA . TRP A 1 491 ? -14.526 1.774 29.096 1.00 96.69 491 TRP A CA 1
ATOM 3727 C C . TRP A 1 491 ? -14.391 3.254 28.789 1.00 96.69 491 TRP A C 1
ATOM 3729 O O . TRP A 1 491 ? -15.117 4.073 29.340 1.00 96.69 491 TRP A O 1
ATOM 3739 N N . VAL A 1 492 ? -13.473 3.607 27.898 1.00 96.19 492 VAL A N 1
ATOM 3740 C CA . VAL A 1 492 ? -13.200 4.992 27.521 1.00 96.19 492 VAL A CA 1
ATOM 3741 C C . VAL A 1 492 ? -13.602 5.210 26.066 1.00 96.19 492 VAL A C 1
ATOM 3743 O O . VAL A 1 492 ? -13.034 4.618 25.148 1.00 96.19 492 VAL A O 1
ATOM 3746 N N . ALA A 1 493 ? -14.602 6.059 25.850 1.00 96.19 493 ALA A N 1
ATOM 3747 C CA . ALA A 1 493 ? -15.248 6.301 24.570 1.00 96.19 493 ALA A CA 1
ATOM 3748 C C . ALA A 1 493 ? -15.050 7.743 24.086 1.00 96.19 493 ALA A C 1
ATOM 3750 O O . ALA A 1 493 ? -15.370 8.698 24.792 1.00 96.19 493 ALA A O 1
ATOM 3751 N N . GLY A 1 494 ? -14.612 7.905 22.838 1.00 94.44 494 GLY A N 1
ATOM 3752 C CA . GLY A 1 494 ? -14.607 9.180 22.122 1.00 94.44 494 GLY A CA 1
ATOM 3753 C C . GLY A 1 494 ? -15.724 9.232 21.077 1.00 94.44 494 GLY A C 1
ATOM 3754 O O . GLY A 1 494 ? -15.613 8.622 20.011 1.00 94.44 494 GLY A O 1
ATOM 3755 N N . GLY A 1 495 ? -16.799 9.978 21.346 1.00 91.94 495 GLY A N 1
ATOM 3756 C CA . GLY A 1 495 ? -17.950 10.115 20.446 1.00 91.94 495 GLY A CA 1
ATOM 3757 C C . GLY A 1 495 ? -18.548 8.763 20.035 1.00 91.94 495 GLY A C 1
ATOM 3758 O O . GLY A 1 495 ? -18.967 7.979 20.879 1.00 91.94 495 GLY A O 1
ATOM 3759 N N . ILE A 1 496 ? -18.559 8.465 18.728 1.00 90.94 496 ILE A N 1
ATOM 3760 C CA . ILE A 1 496 ? -19.095 7.201 18.182 1.00 90.94 496 ILE A CA 1
ATOM 3761 C C . ILE A 1 496 ? -18.280 5.959 18.599 1.00 90.94 496 ILE A C 1
ATOM 3763 O O . ILE A 1 496 ? -18.748 4.833 18.442 1.00 90.94 496 ILE A O 1
ATOM 3767 N N . GLY A 1 497 ? -17.095 6.139 19.194 1.00 91.75 497 GLY A N 1
ATOM 3768 C CA . GLY A 1 497 ? -16.349 5.056 19.844 1.00 91.75 497 GLY A CA 1
ATOM 3769 C C . GLY A 1 497 ? -17.098 4.395 21.011 1.00 91.75 497 GLY A C 1
ATOM 3770 O O . GLY A 1 497 ? -16.660 3.382 21.533 1.00 91.75 497 GLY A O 1
ATOM 3771 N N . MET A 1 498 ? -18.264 4.918 21.401 1.00 94.88 498 MET A N 1
ATOM 3772 C CA . MET A 1 498 ? -19.169 4.291 22.368 1.00 94.88 498 MET A CA 1
ATOM 3773 C C . MET A 1 498 ? -19.828 2.993 21.862 1.00 94.88 498 MET A C 1
ATOM 3775 O O . MET A 1 498 ? -20.328 2.200 22.653 1.00 94.88 498 MET A O 1
ATOM 3779 N N . THR A 1 499 ? -19.848 2.762 20.549 1.00 95.31 499 THR A N 1
ATOM 3780 C CA . THR A 1 499 ? -20.563 1.641 19.913 1.00 95.31 499 THR A CA 1
ATOM 3781 C C . THR A 1 499 ? -20.249 0.233 20.428 1.00 95.31 499 THR A C 1
ATOM 3783 O O . THR A 1 499 ? -21.217 -0.480 20.698 1.00 95.31 499 THR A O 1
ATOM 3786 N N . PRO A 1 500 ? -18.986 -0.194 20.640 1.00 94.75 500 PRO A N 1
ATOM 3787 C CA . PRO A 1 500 ? -18.722 -1.491 21.264 1.00 94.75 500 PRO A CA 1
ATOM 3788 C C . PRO A 1 500 ? -19.344 -1.587 22.653 1.00 94.75 500 PRO A C 1
ATOM 3790 O O . PRO A 1 500 ? -19.951 -2.600 22.986 1.00 94.75 500 PRO A O 1
ATOM 3793 N N . PHE A 1 501 ? -19.266 -0.515 23.439 1.00 96.44 501 PHE A N 1
ATOM 3794 C CA . PHE A 1 501 ? -19.796 -0.495 24.797 1.00 96.44 501 PHE A CA 1
ATOM 3795 C C . PHE A 1 501 ? -21.324 -0.575 24.825 1.00 96.44 501 PHE A C 1
ATOM 3797 O O . PHE A 1 501 ? -21.865 -1.161 25.751 1.00 96.44 501 PHE A O 1
ATOM 3804 N N . LEU A 1 502 ? -22.033 -0.084 23.802 1.00 96.44 502 LEU A N 1
ATOM 3805 C CA . LEU A 1 502 ? -23.483 -0.293 23.686 1.00 96.44 502 LEU A CA 1
ATOM 3806 C C . LEU A 1 502 ? -23.836 -1.781 23.566 1.00 96.44 502 LEU A C 1
ATOM 3808 O O . LEU A 1 502 ? -24.708 -2.256 24.291 1.00 96.44 502 LEU A O 1
ATOM 3812 N N . ALA A 1 503 ? -23.131 -2.522 22.707 1.00 95.81 503 ALA A N 1
ATOM 3813 C CA . ALA A 1 503 ? -23.338 -3.962 22.571 1.00 95.81 503 ALA A CA 1
ATOM 3814 C C . ALA A 1 503 ? -22.962 -4.712 23.853 1.00 95.81 503 ALA A C 1
ATOM 3816 O O . ALA A 1 503 ? -23.696 -5.593 24.293 1.00 95.81 503 ALA A O 1
ATOM 3817 N N . MET A 1 504 ? -21.846 -4.337 24.485 1.00 95.75 504 MET A N 1
ATOM 3818 C CA . MET A 1 504 ? -21.415 -4.924 25.755 1.00 95.75 504 MET A CA 1
ATOM 3819 C C . MET A 1 504 ? -22.428 -4.659 26.881 1.00 95.75 504 MET A C 1
ATOM 3821 O O . MET A 1 504 ? -22.750 -5.575 27.630 1.00 95.75 504 MET A O 1
ATOM 3825 N N . LEU A 1 505 ? -22.982 -3.446 26.979 1.00 94.75 505 LEU A N 1
ATOM 3826 C CA . LEU A 1 505 ? -24.041 -3.111 27.939 1.00 94.75 505 LEU A CA 1
ATOM 3827 C C . LEU A 1 505 ? -25.311 -3.924 27.687 1.00 94.75 505 LEU A C 1
ATOM 3829 O O . LEU A 1 505 ? -25.824 -4.530 28.624 1.00 94.75 505 LEU A O 1
ATOM 3833 N N . LYS A 1 506 ? -25.779 -3.999 26.433 1.00 94.50 506 LYS A N 1
ATOM 3834 C CA . LYS A 1 506 ? -26.941 -4.823 26.058 1.00 94.50 506 LYS A CA 1
ATOM 3835 C C . LYS A 1 506 ? -26.716 -6.299 26.429 1.00 94.50 506 LYS A C 1
ATOM 3837 O O . LYS A 1 506 ? -27.605 -6.920 26.999 1.00 94.50 506 LYS A O 1
ATOM 3842 N N . ALA A 1 507 ? -25.511 -6.832 26.227 1.00 93.50 507 ALA A N 1
ATOM 3843 C CA . ALA A 1 507 ? -25.179 -8.201 26.627 1.00 93.50 507 ALA A CA 1
ATOM 3844 C C . ALA A 1 507 ? -25.185 -8.391 28.154 1.00 93.50 507 ALA A C 1
ATOM 3846 O O . ALA A 1 507 ? -25.657 -9.410 28.649 1.00 93.50 507 ALA A O 1
ATOM 3847 N N . LEU A 1 508 ? -24.724 -7.404 28.932 1.00 92.81 508 LEU A N 1
ATOM 3848 C CA . LEU A 1 508 ? -24.829 -7.455 30.397 1.00 92.81 508 LEU A CA 1
ATOM 3849 C C . LEU A 1 508 ? -26.283 -7.454 30.878 1.00 92.81 508 LEU A C 1
ATOM 3851 O O . LEU A 1 508 ? -26.594 -8.135 31.853 1.00 92.81 508 LEU A O 1
ATOM 3855 N N . VAL A 1 509 ? -27.170 -6.731 30.189 1.00 91.69 509 VAL A N 1
ATOM 3856 C CA . VAL A 1 509 ? -28.619 -6.796 30.436 1.00 91.69 509 VAL A CA 1
ATOM 3857 C C . VAL A 1 509 ? -29.147 -8.206 30.154 1.00 91.69 509 VAL A C 1
ATOM 3859 O O . VAL A 1 509 ? -29.864 -8.761 30.982 1.00 91.69 509 VAL A O 1
ATOM 3862 N N . GLU A 1 510 ? -28.758 -8.815 29.031 1.00 91.19 510 GLU A N 1
ATOM 3863 C CA . GLU A 1 510 ? -29.177 -10.172 28.642 1.00 91.19 510 GLU A CA 1
ATOM 3864 C C . GLU A 1 510 ? -28.678 -11.261 29.606 1.00 91.19 510 GLU A C 1
ATOM 3866 O O . GLU A 1 510 ? -29.410 -12.209 29.893 1.00 91.19 510 GLU A O 1
ATOM 3871 N N . ARG A 1 511 ? -27.469 -11.110 30.168 1.00 90.12 511 ARG A N 1
ATOM 3872 C CA . ARG A 1 511 ? -26.925 -12.010 31.205 1.00 90.12 511 ARG A CA 1
ATOM 3873 C C . ARG A 1 511 ? -27.742 -11.973 32.510 1.00 90.12 511 ARG A C 1
ATOM 3875 O O . ARG A 1 511 ? -27.714 -12.940 33.278 1.00 90.12 511 ARG A O 1
ATOM 3882 N N . GLY A 1 512 ? -28.461 -10.882 32.780 1.00 87.38 512 GLY A N 1
ATOM 3883 C CA . GLY A 1 512 ? -29.313 -10.723 33.961 1.00 87.38 512 GLY A CA 1
ATOM 3884 C C . GLY A 1 512 ? -28.570 -10.924 35.292 1.00 87.38 512 GLY A C 1
ATOM 3885 O O . GLY A 1 512 ? -27.405 -10.569 35.434 1.00 87.38 512 GLY A O 1
ATOM 3886 N N . GLU A 1 513 ? -29.231 -11.531 36.281 1.00 84.50 513 GLU A N 1
ATOM 3887 C CA . GLU A 1 513 ? -28.695 -11.725 37.648 1.00 84.50 513 GLU A CA 1
ATOM 3888 C C . GLU A 1 513 ? -27.522 -12.724 37.746 1.00 84.50 513 GLU A C 1
ATOM 3890 O O . GLU A 1 513 ? -26.969 -12.942 38.822 1.00 84.50 513 GLU A O 1
ATOM 3895 N N . THR A 1 514 ? -27.127 -13.362 36.639 1.00 82.81 514 THR A N 1
ATOM 3896 C CA . THR A 1 514 ? -26.003 -14.315 36.627 1.00 82.81 514 THR A CA 1
ATOM 3897 C C . THR A 1 514 ? -24.636 -13.631 36.585 1.00 82.81 514 THR A C 1
ATOM 3899 O O . THR A 1 514 ? -23.623 -14.262 36.895 1.00 82.81 514 THR A O 1
ATOM 3902 N N . VAL A 1 515 ? -24.593 -12.345 36.219 1.00 87.31 515 VAL A N 1
ATOM 3903 C CA . VAL A 1 515 ? -23.362 -11.558 36.123 1.00 87.31 515 VAL A CA 1
ATOM 3904 C C . VAL A 1 515 ? -23.240 -10.583 37.291 1.00 87.31 515 VAL A C 1
ATOM 3906 O O . VAL A 1 515 ? -24.197 -9.942 37.711 1.00 87.31 515 VAL A O 1
ATOM 3909 N N . GLN A 1 516 ? -22.021 -10.448 37.804 1.00 90.75 516 GLN A N 1
ATOM 3910 C CA . GLN A 1 516 ? -21.656 -9.419 38.772 1.00 90.75 516 GLN A CA 1
ATOM 3911 C C . GLN A 1 516 ? -20.539 -8.577 38.177 1.00 90.75 516 GLN A C 1
ATOM 3913 O O . GLN A 1 516 ? -19.660 -9.108 37.485 1.00 90.75 516 GLN A O 1
ATOM 3918 N N . GLY A 1 517 ? -20.525 -7.281 38.467 1.00 91.56 517 GLY A N 1
ATOM 3919 C CA . GLY A 1 517 ? -19.447 -6.453 37.958 1.00 91.56 517 GLY A CA 1
ATOM 3920 C C . GLY A 1 517 ? -19.456 -4.997 38.377 1.00 91.56 517 GLY A C 1
ATOM 3921 O O . GLY A 1 517 ? -20.388 -4.512 39.012 1.00 91.56 517 GLY A O 1
ATOM 3922 N N . ASP A 1 518 ? -18.379 -4.318 38.009 1.00 94.56 518 ASP A N 1
ATOM 3923 C CA . ASP A 1 518 ? -18.173 -2.891 38.209 1.00 94.56 518 ASP A CA 1
ATOM 3924 C C . ASP A 1 518 ? -17.606 -2.276 36.924 1.00 94.56 518 ASP A C 1
ATOM 3926 O O . ASP A 1 518 ? -16.455 -2.519 36.542 1.00 94.56 518 ASP A O 1
ATOM 3930 N N . VAL A 1 519 ? -18.449 -1.505 36.246 1.00 96.00 519 VAL A N 1
ATOM 3931 C CA . VAL A 1 519 ? -18.205 -0.898 34.938 1.00 96.00 519 VAL A CA 1
ATOM 3932 C C . VAL A 1 519 ? -18.084 0.608 35.120 1.00 96.00 519 VAL A C 1
ATOM 3934 O O . VAL A 1 519 ? -19.013 1.258 35.596 1.00 96.00 519 VAL A O 1
ATOM 3937 N N . VAL A 1 520 ? -16.963 1.183 34.696 1.00 96.19 520 VAL A N 1
ATOM 3938 C CA . VAL A 1 520 ? -16.806 2.640 34.588 1.00 96.19 520 VAL A CA 1
ATOM 3939 C C . VAL A 1 520 ? -16.783 3.009 33.112 1.00 96.19 520 VAL A C 1
ATOM 3941 O O . VAL A 1 520 ? -15.973 2.470 32.370 1.00 96.19 520 VAL A O 1
ATOM 3944 N N . VAL A 1 521 ? -17.656 3.914 32.678 1.00 96.94 521 VAL A N 1
ATOM 3945 C CA . VAL A 1 521 ? -17.745 4.408 31.301 1.00 96.94 521 VAL A CA 1
ATOM 3946 C C . VAL A 1 521 ? -17.361 5.879 31.274 1.00 96.94 521 VAL A C 1
ATOM 3948 O O . VAL A 1 521 ? -18.122 6.722 31.729 1.00 96.94 521 VAL A O 1
ATOM 3951 N N . VAL A 1 522 ? -16.206 6.201 30.706 1.00 97.00 522 VAL A N 1
ATOM 3952 C CA . VAL A 1 522 ? -15.760 7.572 30.453 1.00 97.00 522 VAL A CA 1
ATOM 3953 C C . VAL A 1 522 ? -16.118 7.936 29.022 1.00 97.00 522 VAL A C 1
ATOM 3955 O O . VAL A 1 522 ? -15.572 7.366 28.082 1.00 97.00 522 VAL A O 1
ATOM 3958 N N . LEU A 1 523 ? -17.029 8.885 28.831 1.00 97.06 523 LEU A N 1
ATOM 3959 C CA . LEU A 1 523 ? -17.513 9.298 27.518 1.00 97.06 523 LEU A CA 1
ATOM 3960 C C . LEU A 1 523 ? -17.113 10.744 27.225 1.00 97.06 523 LEU A C 1
ATOM 3962 O O . LEU A 1 523 ? -17.714 11.678 27.743 1.00 97.06 523 LEU A O 1
ATOM 3966 N N . ALA A 1 524 ? -16.162 10.940 26.316 1.00 96.19 524 ALA A N 1
ATOM 3967 C CA . ALA A 1 524 ? -15.835 12.249 25.766 1.00 96.19 524 ALA A CA 1
ATOM 3968 C C . ALA A 1 524 ? -16.671 12.517 24.503 1.00 96.19 524 ALA A C 1
ATOM 3970 O O . ALA A 1 524 ? -16.528 11.826 23.490 1.00 96.19 524 ALA A O 1
ATOM 3971 N N . THR A 1 525 ? -17.550 13.523 24.520 1.00 95.00 525 THR A N 1
ATOM 3972 C CA . THR A 1 525 ? -18.464 13.787 23.394 1.00 95.00 525 THR A CA 1
ATOM 3973 C C . THR A 1 525 ? -18.824 15.260 23.215 1.00 95.00 525 THR A C 1
ATOM 3975 O O . THR A 1 525 ? -18.894 16.036 24.163 1.00 95.00 525 THR A O 1
ATOM 3978 N N . ARG A 1 526 ? -19.101 15.652 21.966 1.00 93.56 526 ARG A N 1
ATOM 3979 C CA . ARG A 1 526 ? -19.683 16.963 21.620 1.00 93.56 526 ARG A CA 1
ATOM 3980 C C . ARG A 1 526 ? -21.212 16.936 21.559 1.00 93.56 526 ARG A C 1
ATOM 3982 O O . ARG A 1 526 ? -21.834 17.987 21.508 1.00 93.56 526 ARG A O 1
ATOM 3989 N N . GLU A 1 527 ? -21.806 15.744 21.562 1.00 93.50 527 GLU A N 1
ATOM 3990 C CA . GLU A 1 527 ? -23.245 15.524 21.385 1.00 93.50 527 GLU A CA 1
ATOM 3991 C C . GLU A 1 527 ? -23.797 14.673 22.546 1.00 93.50 527 GLU A C 1
ATOM 3993 O O . GLU A 1 527 ? -24.258 13.548 22.333 1.00 93.50 527 GLU A O 1
ATOM 3998 N N . PRO A 1 528 ? -23.729 15.164 23.801 1.00 94.44 528 PRO A N 1
ATOM 3999 C CA . PRO A 1 528 ? -24.052 14.364 24.985 1.00 94.44 528 PRO A CA 1
ATOM 4000 C C . PRO A 1 528 ? -25.497 13.861 24.986 1.00 94.44 528 PRO A C 1
ATOM 4002 O O . PRO A 1 528 ? -25.738 12.718 25.355 1.00 94.44 528 PRO A O 1
ATOM 4005 N N . ARG A 1 529 ? -26.454 14.658 24.494 1.00 93.19 529 ARG A N 1
ATOM 4006 C CA . ARG A 1 529 ? -27.876 14.271 24.435 1.00 93.19 529 ARG A CA 1
ATOM 4007 C C . ARG A 1 529 ? -28.120 13.034 23.566 1.00 93.19 529 ARG A C 1
ATOM 4009 O O . ARG A 1 529 ? -28.888 12.160 23.952 1.00 93.19 529 ARG A O 1
ATOM 4016 N N . VAL A 1 530 ? -27.449 12.947 22.416 1.00 91.50 530 VAL A N 1
ATOM 4017 C CA . VAL A 1 530 ? -27.570 11.797 21.503 1.00 91.50 530 VAL A CA 1
ATOM 4018 C C . VAL A 1 530 ? -26.949 10.558 22.140 1.00 91.50 530 VAL A C 1
ATOM 4020 O O . VAL A 1 530 ? -27.572 9.500 22.176 1.00 91.50 530 VAL A O 1
ATOM 4023 N N . MET A 1 531 ? -25.739 10.700 22.683 1.00 94.50 531 MET A N 1
ATOM 4024 C CA . MET A 1 531 ? -25.010 9.571 23.258 1.00 94.50 531 MET A CA 1
ATOM 4025 C C . MET A 1 531 ? -25.708 9.017 24.504 1.00 94.50 531 MET A C 1
ATOM 4027 O O . MET A 1 531 ? -25.882 7.809 24.622 1.00 94.50 531 MET A O 1
ATOM 4031 N N . LEU A 1 532 ? -26.195 9.887 25.390 1.00 93.38 532 LEU A N 1
ATOM 4032 C CA . LEU A 1 532 ? -26.960 9.464 26.562 1.00 93.38 532 LEU A CA 1
ATOM 4033 C C . LEU A 1 532 ? -28.299 8.826 26.183 1.00 93.38 532 LEU A C 1
ATOM 4035 O O . LEU A 1 532 ? -28.719 7.883 26.845 1.00 93.38 532 LEU A O 1
ATOM 4039 N N . GLY A 1 533 ? -28.937 9.263 25.092 1.00 92.25 533 GLY A N 1
ATOM 4040 C CA . GLY A 1 533 ? -30.110 8.581 24.538 1.00 92.25 533 GLY A CA 1
ATOM 4041 C C . GLY A 1 533 ? -29.818 7.125 24.154 1.00 92.25 533 GLY A C 1
ATOM 4042 O O . GLY A 1 533 ? -30.556 6.227 24.551 1.00 92.25 533 GLY A O 1
ATOM 4043 N N . LEU A 1 534 ? -28.701 6.877 23.462 1.00 92.62 534 LEU A N 1
ATOM 4044 C CA . LEU A 1 534 ? -28.262 5.521 23.103 1.00 92.62 534 LEU A CA 1
ATOM 4045 C C . LEU A 1 534 ? -27.885 4.687 24.337 1.00 92.62 534 LEU A C 1
ATOM 4047 O O . LEU A 1 534 ? -28.239 3.512 24.426 1.00 92.62 534 LEU A O 1
ATOM 4051 N N . MET A 1 535 ? -27.193 5.288 25.310 1.00 92.88 535 MET A N 1
ATOM 4052 C CA . MET A 1 535 ? -26.855 4.607 26.565 1.00 92.88 535 MET A CA 1
ATOM 4053 C C . MET A 1 535 ? -28.102 4.235 27.363 1.00 92.88 535 MET A C 1
ATOM 4055 O O . MET A 1 535 ? -28.145 3.154 27.940 1.00 92.88 535 MET A O 1
ATOM 4059 N N . ARG A 1 536 ? -29.125 5.097 27.381 1.00 91.56 536 ARG A N 1
ATOM 4060 C CA . ARG A 1 536 ? -30.397 4.837 28.067 1.00 91.56 536 ARG A CA 1
ATOM 4061 C C . ARG A 1 536 ? -31.070 3.575 27.537 1.00 91.56 536 ARG A C 1
ATOM 4063 O O . ARG A 1 536 ? -31.533 2.762 28.331 1.00 91.56 536 ARG A O 1
ATOM 4070 N N . GLU A 1 537 ? -31.083 3.401 26.218 1.00 88.44 537 GLU A N 1
ATOM 4071 C CA . GLU A 1 537 ? -31.602 2.194 25.573 1.00 88.44 537 GLU A CA 1
ATOM 4072 C C . GLU A 1 537 ? -30.772 0.957 25.955 1.00 88.44 537 GLU A C 1
ATOM 4074 O O . GLU A 1 537 ? -31.328 -0.060 26.366 1.00 88.44 537 GLU A O 1
ATOM 4079 N N . ALA A 1 538 ? -29.439 1.055 25.897 1.00 91.25 538 ALA A N 1
ATOM 4080 C CA . ALA A 1 538 ? -28.542 -0.060 26.207 1.00 91.25 538 ALA A CA 1
ATOM 4081 C C . ALA A 1 538 ? -28.544 -0.469 27.694 1.00 91.25 538 ALA A C 1
ATOM 4083 O O . ALA A 1 538 ? -28.327 -1.634 28.009 1.00 91.25 538 ALA A O 1
ATOM 4084 N N . LEU A 1 539 ? -28.811 0.469 28.607 1.00 87.75 539 LEU A N 1
ATOM 4085 C CA . LEU A 1 539 ? -28.879 0.248 30.058 1.00 87.75 539 LEU A CA 1
ATOM 4086 C C . LEU A 1 539 ? -30.281 -0.137 30.553 1.00 87.75 539 LEU A C 1
ATOM 4088 O O . LEU A 1 539 ? -30.482 -0.278 31.760 1.00 87.75 539 LEU A O 1
ATOM 4092 N N . GLY A 1 540 ? -31.260 -0.295 29.653 1.00 78.69 540 GLY A N 1
ATOM 4093 C CA . GLY A 1 540 ? -32.688 -0.445 29.956 1.00 78.69 540 GLY A CA 1
ATOM 4094 C C . GLY A 1 540 ? -33.040 -1.414 31.094 1.00 78.69 540 GLY A C 1
ATOM 4095 O O . GLY A 1 540 ? -33.960 -1.121 31.852 1.00 78.69 540 GLY A O 1
ATOM 4096 N N . GLY A 1 541 ? -32.265 -2.480 31.318 1.00 77.94 541 GLY A N 1
ATOM 4097 C CA . GLY A 1 541 ? -32.532 -3.490 32.351 1.00 77.94 541 GLY A CA 1
ATOM 4098 C C . GLY A 1 541 ? -31.290 -4.085 33.013 1.00 77.94 541 GLY A C 1
ATOM 4099 O O . GLY A 1 541 ? -31.282 -5.278 33.293 1.00 77.94 541 GLY A O 1
ATOM 4100 N N . VAL A 1 542 ? -30.223 -3.303 33.216 1.00 84.50 542 VAL A N 1
ATOM 4101 C CA . VAL A 1 542 ? -28.977 -3.845 33.790 1.00 84.50 542 VAL A CA 1
ATOM 4102 C C . VAL A 1 542 ? -29.203 -4.353 35.221 1.00 84.50 542 VAL A C 1
ATOM 4104 O O . VAL A 1 542 ? -29.760 -3.636 36.056 1.00 84.50 542 VAL A O 1
ATOM 4107 N N . ALA A 1 543 ? -28.785 -5.594 35.491 1.00 81.62 543 ALA A N 1
ATOM 4108 C CA . ALA A 1 543 ? -29.011 -6.275 36.766 1.00 81.62 543 ALA A CA 1
ATOM 4109 C C . ALA A 1 543 ? -28.382 -5.524 37.946 1.00 81.62 543 ALA A C 1
ATOM 4111 O O . ALA A 1 543 ? -27.296 -4.950 37.824 1.00 81.62 543 ALA A O 1
ATOM 4112 N N . GLY A 1 544 ? -29.028 -5.582 39.116 1.00 82.44 544 GLY A N 1
ATOM 4113 C CA . GLY A 1 544 ? -28.598 -4.843 40.311 1.00 82.44 544 GLY A CA 1
ATOM 4114 C C . GLY A 1 544 ? -27.194 -5.217 40.806 1.00 82.44 544 GLY A C 1
ATOM 4115 O O . GLY A 1 544 ? -26.536 -4.418 41.470 1.00 82.44 544 GLY A O 1
ATOM 4116 N N . MET A 1 545 ? -26.707 -6.410 40.446 1.00 86.56 545 MET A N 1
ATOM 4117 C CA . MET A 1 545 ? -25.362 -6.887 40.784 1.00 86.56 545 MET A CA 1
ATOM 4118 C C . MET A 1 545 ? -24.240 -6.315 39.897 1.00 86.56 545 MET A C 1
ATOM 4120 O O . MET A 1 545 ? -23.060 -6.550 40.175 1.00 86.56 545 MET A O 1
ATOM 4124 N N . VAL A 1 546 ? -24.578 -5.566 38.843 1.00 93.19 546 VAL A N 1
ATOM 4125 C CA . VAL A 1 546 ? -23.621 -4.824 38.017 1.00 93.19 546 VAL A CA 1
ATOM 4126 C C . VAL A 1 546 ? -23.739 -3.342 38.343 1.00 93.19 546 VAL A C 1
ATOM 4128 O O . VAL A 1 546 ? -24.763 -2.714 38.073 1.00 93.19 546 VAL A O 1
ATOM 4131 N N . ARG A 1 547 ? -22.677 -2.775 38.916 1.00 95.06 547 ARG A N 1
ATOM 4132 C CA . ARG A 1 547 ? -22.556 -1.334 39.134 1.00 95.06 547 ARG A CA 1
ATOM 4133 C C . ARG A 1 547 ? -22.045 -0.675 37.857 1.00 95.06 547 ARG A C 1
ATOM 4135 O O . ARG A 1 547 ? -21.039 -1.116 37.307 1.00 95.06 547 ARG A O 1
ATOM 4142 N N . VAL A 1 548 ? -22.709 0.386 37.408 1.00 96.00 548 VAL A N 1
ATOM 4143 C CA . VAL A 1 548 ? -22.301 1.173 36.240 1.00 96.00 548 VAL A CA 1
ATOM 4144 C C . VAL A 1 548 ? -22.124 2.632 36.646 1.00 96.00 548 VAL A C 1
ATOM 4146 O O . VAL A 1 548 ? -23.059 3.277 37.109 1.00 96.00 548 VAL A O 1
ATOM 4149 N N . ARG A 1 549 ? -20.925 3.175 36.449 1.00 95.94 549 ARG A N 1
ATOM 4150 C CA . ARG A 1 549 ? -20.635 4.601 36.616 1.00 95.94 549 ARG A CA 1
ATOM 4151 C C . ARG A 1 549 ? -20.354 5.214 35.255 1.00 95.94 549 ARG A C 1
ATOM 4153 O O . ARG A 1 549 ? -19.462 4.741 34.565 1.00 95.94 549 ARG A O 1
ATOM 4160 N N . VAL A 1 550 ? -21.086 6.252 34.876 1.00 96.56 550 VAL A N 1
ATOM 4161 C CA . VAL A 1 550 ? -20.918 6.961 33.604 1.00 96.56 550 VAL A CA 1
ATOM 4162 C C . VAL A 1 550 ? -20.404 8.370 33.870 1.00 96.56 550 VAL A C 1
ATOM 4164 O O . VAL A 1 550 ? -21.008 9.123 34.622 1.00 96.56 550 VAL A O 1
ATOM 4167 N N . GLU A 1 551 ? -19.306 8.726 33.222 1.00 96.50 551 GLU A N 1
ATOM 4168 C CA . GLU A 1 551 ? -18.566 9.971 33.399 1.00 96.50 551 GLU A CA 1
ATOM 4169 C C . GLU A 1 551 ? -18.509 10.677 32.044 1.00 96.50 551 GLU A C 1
ATOM 4171 O O . GLU A 1 551 ? -17.758 10.285 31.149 1.00 96.50 551 GLU A O 1
ATOM 4176 N N . VAL A 1 552 ? -19.358 11.683 31.845 1.00 97.06 552 VAL A N 1
ATOM 4177 C CA . VAL A 1 552 ? -19.514 12.358 30.552 1.00 97.06 552 VAL A CA 1
ATOM 4178 C C . VAL A 1 552 ? -18.681 13.627 30.527 1.00 97.06 552 VAL A C 1
ATOM 4180 O O . VAL A 1 552 ? -18.983 14.571 31.239 1.00 97.06 552 VAL A O 1
ATOM 4183 N N . PHE A 1 553 ? -17.692 13.697 29.647 1.00 96.25 553 PHE A N 1
ATOM 4184 C CA . PHE A 1 553 ? -16.893 14.894 29.399 1.00 96.25 553 PHE A CA 1
ATOM 4185 C C . PHE A 1 553 ? -17.365 15.574 28.118 1.00 96.25 553 PHE A C 1
ATOM 4187 O O . PHE A 1 553 ? -17.322 14.991 27.028 1.00 96.25 553 PHE A O 1
ATOM 4194 N N . THR A 1 554 ? -17.843 16.810 28.231 1.00 96.25 554 THR A N 1
ATOM 4195 C CA . THR A 1 554 ? -18.404 17.531 27.089 1.00 96.25 554 THR A CA 1
ATOM 4196 C C . THR A 1 554 ? -18.131 19.026 27.144 1.00 96.25 554 THR A C 1
ATOM 4198 O O . THR A 1 554 ? -18.120 19.631 28.206 1.00 96.25 554 THR A O 1
ATOM 4201 N N . GLY A 1 555 ? -17.926 19.637 25.975 1.00 93.19 555 GLY A N 1
ATOM 4202 C CA . GLY A 1 555 ? -17.910 21.097 25.816 1.00 93.19 555 GLY A CA 1
ATOM 4203 C C . GLY A 1 555 ? -19.274 21.672 25.425 1.00 93.19 555 GLY A C 1
ATOM 4204 O O . GLY A 1 555 ? -19.333 22.761 24.866 1.00 93.19 555 GLY A O 1
ATOM 4205 N N . PHE A 1 556 ? -20.355 20.904 25.590 1.00 93.69 556 PHE A N 1
ATOM 4206 C CA . PHE A 1 556 ? -21.704 21.341 25.251 1.00 93.69 556 PHE A CA 1
ATOM 4207 C C . PHE A 1 556 ? -22.218 22.359 26.279 1.00 93.69 556 PHE A C 1
ATOM 4209 O O . PHE A 1 556 ? -22.353 22.055 27.466 1.00 93.69 556 PHE A O 1
ATOM 4216 N N . GLU A 1 557 ? -22.541 23.557 25.794 1.00 86.88 557 GLU A N 1
ATOM 4217 C CA . GLU A 1 557 ? -23.123 24.650 26.573 1.00 86.88 557 GLU A CA 1
ATOM 4218 C C . GLU A 1 557 ? -24.654 24.502 26.606 1.00 86.88 557 GLU A C 1
ATOM 4220 O O . GLU A 1 557 ? -25.388 25.114 25.831 1.00 86.88 557 GLU A O 1
ATOM 4225 N N . GLY A 1 558 ? -25.161 23.621 27.467 1.00 87.69 558 GLY A N 1
ATOM 4226 C CA . GLY A 1 558 ? -26.597 23.440 27.662 1.00 87.69 558 GLY A CA 1
ATOM 4227 C C . GLY A 1 558 ? -26.929 22.346 28.670 1.00 87.69 558 GLY A C 1
ATOM 4228 O O . GLY A 1 558 ? -26.067 21.563 29.060 1.00 87.69 558 GLY A O 1
ATOM 4229 N N . GLU A 1 559 ? -28.197 22.276 29.079 1.00 86.81 559 GLU A N 1
ATOM 4230 C CA . GLU A 1 559 ? -28.648 21.268 30.041 1.00 86.81 559 GLU A CA 1
ATOM 4231 C C . GLU A 1 559 ? -28.601 19.856 29.434 1.00 86.81 559 GLU A C 1
ATOM 4233 O O . GLU A 1 559 ? -29.029 19.628 28.289 1.00 86.81 559 GLU A O 1
ATOM 4238 N N . VAL A 1 560 ? -28.056 18.921 30.212 1.00 90.31 560 VAL A N 1
ATOM 4239 C CA . VAL A 1 560 ? -27.927 17.503 29.881 1.00 90.31 560 VAL A CA 1
ATOM 4240 C C . VAL A 1 560 ? -28.768 16.722 30.884 1.00 90.31 560 VAL A C 1
ATOM 4242 O O . VAL A 1 560 ? -28.368 16.553 32.032 1.00 90.31 560 VAL A O 1
ATOM 4245 N N . ASP A 1 561 ? -29.940 16.264 30.452 1.00 88.06 561 ASP A N 1
ATOM 4246 C CA . ASP A 1 561 ? -30.832 15.478 31.301 1.00 88.06 561 ASP A CA 1
ATOM 4247 C C . ASP A 1 561 ? -30.327 14.033 31.451 1.00 88.06 561 ASP A C 1
ATOM 4249 O O . ASP A 1 561 ? -30.267 13.255 30.490 1.00 88.06 561 ASP A O 1
ATOM 4253 N N . VAL A 1 562 ? -29.965 13.688 32.685 1.00 90.38 562 VAL A N 1
ATOM 4254 C CA . VAL A 1 562 ? -29.479 12.366 33.096 1.00 90.38 562 VAL A CA 1
ATOM 4255 C C . VAL A 1 562 ? -30.443 11.649 34.046 1.00 90.38 562 VAL A C 1
ATOM 4257 O O . VAL A 1 562 ? -30.177 10.503 34.400 1.00 90.38 562 VAL A O 1
ATOM 4260 N N . GLY A 1 563 ? -31.560 12.274 34.444 1.00 86.19 563 GLY A N 1
ATOM 4261 C CA . GLY A 1 563 ? -32.418 11.789 35.534 1.00 86.19 563 GLY A CA 1
ATOM 4262 C C . GLY A 1 563 ? -32.916 10.363 35.305 1.00 86.19 563 GLY A C 1
ATOM 4263 O O . GLY A 1 563 ? -32.693 9.480 36.126 1.00 86.19 563 GLY A O 1
ATOM 4264 N N . ASP A 1 564 ? -33.456 10.105 34.117 1.00 84.19 564 ASP A N 1
ATOM 4265 C CA . ASP A 1 564 ? -34.003 8.800 33.721 1.00 84.19 564 ASP A CA 1
ATOM 4266 C C . ASP A 1 564 ? -32.936 7.684 33.562 1.00 84.19 564 ASP A C 1
ATOM 4268 O O . ASP A 1 564 ? -33.257 6.541 33.226 1.00 84.19 564 ASP A O 1
ATOM 4272 N N . LEU A 1 565 ? -31.639 8.011 33.664 1.00 85.94 565 LEU A N 1
ATOM 4273 C CA . LEU A 1 565 ? -30.530 7.045 33.583 1.00 85.94 565 LEU A CA 1
ATOM 4274 C C . LEU A 1 565 ? -30.058 6.618 34.976 1.00 85.94 565 LEU A C 1
ATOM 4276 O O . LEU A 1 565 ? -29.525 5.518 35.112 1.00 85.94 565 LEU A O 1
ATOM 4280 N N . ILE A 1 566 ? -30.250 7.470 35.986 1.00 90.12 566 ILE A N 1
ATOM 4281 C CA . ILE A 1 566 ? -29.777 7.235 37.349 1.00 90.12 566 ILE A CA 1
ATOM 4282 C C . ILE A 1 566 ? -30.682 6.211 38.044 1.00 90.12 566 ILE A C 1
ATOM 4284 O O . ILE A 1 566 ? -31.906 6.329 38.037 1.00 90.12 566 ILE A O 1
ATOM 4288 N N . ARG A 1 567 ? -30.062 5.193 38.645 1.00 90.00 567 ARG A N 1
ATOM 4289 C CA . ARG A 1 567 ? -30.704 4.098 39.395 1.00 90.00 567 ARG A CA 1
ATOM 4290 C C . ARG A 1 567 ? -29.794 3.684 40.552 1.00 90.00 567 ARG A C 1
ATOM 4292 O O . ARG A 1 567 ? -28.636 4.088 40.590 1.00 90.00 567 ARG A O 1
ATOM 4299 N N . ASP A 1 568 ? -30.261 2.811 41.442 1.00 89.25 568 ASP A N 1
ATOM 4300 C CA . ASP A 1 568 ? -29.473 2.349 42.601 1.00 89.25 568 ASP A CA 1
ATOM 4301 C C . ASP A 1 568 ? -28.088 1.786 42.224 1.00 89.25 568 ASP A C 1
ATOM 4303 O O . ASP A 1 568 ? -27.116 1.957 42.959 1.00 89.25 568 ASP A O 1
ATOM 4307 N N . ASN A 1 569 ? -27.978 1.138 41.060 1.00 92.50 569 ASN A N 1
ATOM 4308 C CA . ASN A 1 569 ? -26.740 0.567 40.530 1.00 92.50 569 ASN A CA 1
ATOM 4309 C C . ASN A 1 569 ? -26.138 1.348 39.345 1.00 92.50 569 ASN A C 1
ATOM 4311 O O . ASN A 1 569 ? -25.112 0.917 38.818 1.00 92.50 569 ASN A O 1
ATOM 4315 N N . VAL A 1 570 ? -26.733 2.474 38.927 1.00 94.94 570 VAL A N 1
ATOM 4316 C CA . VAL A 1 570 ? -26.269 3.286 37.788 1.00 94.94 570 VAL A CA 1
ATOM 4317 C C . VAL A 1 570 ? -26.137 4.752 38.192 1.00 94.94 570 VAL A C 1
ATOM 4319 O O . VAL A 1 570 ? -27.132 5.410 38.484 1.00 94.94 570 VAL A O 1
ATOM 4322 N N . SER A 1 571 ? -24.921 5.295 38.152 1.00 95.38 571 SER A N 1
ATOM 4323 C CA . SER A 1 571 ? -24.657 6.718 38.402 1.00 95.38 571 SER A CA 1
ATOM 4324 C C . SER A 1 571 ? -24.151 7.411 37.141 1.00 95.38 571 SER A C 1
ATOM 4326 O O . SER A 1 571 ? -23.358 6.830 36.401 1.00 95.38 571 SER A O 1
ATOM 4328 N N . VAL A 1 572 ? -24.558 8.662 36.920 1.00 95.88 572 VAL A N 1
ATOM 4329 C CA . VAL A 1 572 ? -24.088 9.483 35.796 1.00 95.88 572 VAL A CA 1
ATOM 4330 C C . VAL A 1 572 ? -23.619 10.835 36.316 1.00 95.88 572 VAL A C 1
ATOM 4332 O O . VAL A 1 572 ? -24.377 11.522 36.997 1.00 95.88 572 VAL A O 1
ATOM 4335 N N . GLU A 1 573 ? -22.400 11.225 35.963 1.00 95.31 573 GLU A N 1
ATOM 4336 C CA . GLU A 1 573 ? -21.832 12.541 36.250 1.00 95.31 573 GLU A CA 1
ATOM 4337 C C . GLU A 1 573 ? -21.408 13.221 34.942 1.00 95.31 573 GLU A C 1
ATOM 4339 O O . GLU A 1 573 ? -20.939 12.569 34.005 1.00 95.31 573 GLU A O 1
ATOM 4344 N N . VAL A 1 574 ? -21.631 14.535 34.846 1.00 95.69 574 VAL A N 1
ATOM 4345 C CA . VAL A 1 574 ? -21.337 15.329 33.647 1.00 95.69 574 VAL A CA 1
ATOM 4346 C C . VAL A 1 574 ? -20.310 16.401 33.991 1.00 95.69 574 VAL A C 1
ATOM 4348 O O . VAL A 1 574 ? -20.555 17.280 34.813 1.00 95.69 574 VAL A O 1
ATOM 4351 N N . HIS A 1 575 ? -19.182 16.349 33.296 1.00 95.00 575 HIS A N 1
ATOM 4352 C CA . HIS A 1 575 ? -18.029 17.225 33.434 1.00 95.00 575 HIS A CA 1
ATOM 4353 C C . HIS A 1 575 ? -17.915 18.155 32.230 1.00 95.00 575 HIS A C 1
ATOM 4355 O O . HIS A 1 575 ? -18.048 17.739 31.073 1.00 95.00 575 HIS A O 1
ATOM 4361 N N . GLN A 1 576 ? -17.618 19.424 32.498 1.00 93.88 576 GLN A N 1
ATOM 4362 C CA . GLN A 1 576 ? -17.359 20.409 31.452 1.00 93.88 576 GLN A CA 1
ATOM 4363 C C . GLN A 1 576 ? -15.912 20.316 30.955 1.00 93.88 576 GLN A C 1
ATOM 4365 O O . GLN A 1 576 ? -14.964 20.371 31.737 1.00 93.88 576 GLN A O 1
ATOM 4370 N N . GLY A 1 577 ? -15.741 20.225 29.636 1.00 90.38 577 GLY A N 1
ATOM 4371 C CA . GLY A 1 577 ? -14.440 20.202 28.968 1.00 90.38 577 GLY A CA 1
ATOM 4372 C C . GLY A 1 577 ? -13.945 18.807 28.569 1.00 90.38 577 GLY A C 1
ATOM 4373 O O . GLY A 1 577 ? -14.725 17.890 28.320 1.00 90.38 577 GLY A O 1
ATOM 4374 N N . ARG A 1 578 ? -12.621 18.677 28.408 1.00 88.31 578 ARG A N 1
ATOM 4375 C CA . ARG A 1 578 ? -11.941 17.415 28.059 1.00 88.31 578 ARG A CA 1
ATOM 4376 C C . ARG A 1 578 ? -11.590 16.623 29.319 1.00 88.31 578 ARG A C 1
ATOM 4378 O O . ARG A 1 578 ? -11.504 17.200 30.400 1.00 88.31 578 ARG A O 1
ATOM 4385 N N . VAL A 1 579 ? -11.312 15.329 29.158 1.00 88.88 579 VAL A N 1
ATOM 4386 C CA . VAL A 1 579 ? -10.782 14.497 30.248 1.00 88.88 579 VAL A CA 1
ATOM 4387 C C . VAL A 1 579 ? -9.391 15.008 30.634 1.00 88.88 579 VAL A C 1
ATOM 4389 O O . VAL A 1 579 ? -8.470 14.996 29.819 1.00 88.88 579 VAL A O 1
ATOM 4392 N N . GLY A 1 580 ? -9.249 15.529 31.852 1.00 83.12 580 GLY A N 1
ATOM 4393 C CA . GLY A 1 580 ? -7.983 16.061 32.361 1.00 83.12 580 GLY A CA 1
ATOM 4394 C C . GLY A 1 580 ? -7.098 14.976 32.977 1.00 83.12 580 GLY A C 1
ATOM 4395 O O . GLY A 1 580 ? -7.598 13.968 33.465 1.00 83.12 580 GLY A O 1
ATOM 4396 N N . ARG A 1 581 ? -5.778 15.212 33.038 1.00 83.50 581 ARG A N 1
ATOM 4397 C CA . ARG A 1 581 ? -4.817 14.272 33.656 1.00 83.50 581 ARG A CA 1
ATOM 4398 C C . ARG A 1 581 ? -5.136 13.938 35.116 1.00 83.50 581 ARG A C 1
ATOM 4400 O O . ARG A 1 581 ? -4.873 12.829 35.563 1.00 83.50 581 ARG A O 1
ATOM 4407 N N . ASP A 1 582 ? -5.703 14.886 35.857 1.00 84.69 582 ASP A N 1
ATOM 4408 C CA . ASP A 1 582 ? -6.035 14.685 37.269 1.00 84.69 582 ASP A CA 1
ATOM 4409 C C . ASP A 1 582 ? -7.184 13.690 37.479 1.00 84.69 582 ASP A C 1
ATOM 4411 O O . ASP A 1 582 ? -7.212 13.025 38.512 1.00 84.69 582 ASP A O 1
ATOM 4415 N N . TYR A 1 583 ? -8.089 13.540 36.503 1.00 89.19 583 TYR A N 1
ATOM 4416 C CA . TYR A 1 583 ? -9.181 12.568 36.579 1.00 89.19 583 TYR A CA 1
ATOM 4417 C C . TYR A 1 583 ? -8.637 11.138 36.682 1.00 89.19 583 TYR A C 1
ATOM 4419 O O . TYR A 1 583 ? -9.057 10.375 37.551 1.00 89.19 583 TYR A O 1
ATOM 4427 N N . TRP A 1 584 ? -7.641 10.803 35.856 1.00 88.81 584 TRP A N 1
ATOM 4428 C CA . TRP A 1 584 ? -7.065 9.459 35.792 1.00 88.81 584 TRP A CA 1
ATOM 4429 C C . TRP A 1 584 ? -6.429 9.011 37.108 1.00 88.81 584 TRP A C 1
ATOM 4431 O O . TRP A 1 584 ? -6.516 7.840 37.456 1.00 88.81 584 TRP A O 1
ATOM 4441 N N . ARG A 1 585 ? -5.901 9.942 37.916 1.00 85.06 585 ARG A N 1
ATOM 4442 C CA . ARG A 1 585 ? -5.357 9.623 39.250 1.00 85.06 585 ARG A CA 1
ATOM 4443 C C . ARG A 1 585 ? -6.396 9.038 40.210 1.00 85.06 585 ARG A C 1
ATOM 4445 O O . ARG A 1 585 ? -6.019 8.381 41.176 1.00 85.06 585 ARG A O 1
ATOM 4452 N N . GLY A 1 586 ? -7.679 9.331 39.993 1.00 81.69 586 GLY A N 1
ATOM 4453 C CA . GLY A 1 586 ? -8.788 8.817 40.796 1.00 81.69 586 GLY A CA 1
ATOM 4454 C C . GLY A 1 586 ? -9.392 7.515 40.266 1.00 81.69 586 GLY A C 1
ATOM 4455 O O . GLY A 1 586 ? -10.292 6.965 40.905 1.00 81.69 586 GLY A O 1
ATOM 4456 N N . VAL A 1 587 ? -8.939 7.027 39.109 1.00 84.62 587 VAL A N 1
ATOM 4457 C CA . VAL A 1 587 ? -9.487 5.827 38.473 1.00 84.62 587 VAL A CA 1
ATOM 4458 C C . VAL A 1 587 ? -8.820 4.575 39.061 1.00 84.62 587 VAL A C 1
ATOM 4460 O O . VAL A 1 587 ? -7.604 4.555 39.222 1.00 84.62 587 VAL A O 1
ATOM 4463 N N . PRO A 1 588 ? -9.581 3.522 39.419 1.00 81.88 588 PRO A N 1
ATOM 4464 C CA . PRO A 1 588 ? -8.995 2.295 39.957 1.00 81.88 588 PRO A CA 1
ATOM 4465 C C . PRO A 1 588 ? -8.082 1.579 38.949 1.00 81.88 588 PRO A C 1
ATOM 4467 O O . PRO A 1 588 ? -8.491 1.307 37.821 1.00 81.88 588 PRO A O 1
ATOM 4470 N N . ASN A 1 589 ? -6.875 1.210 39.391 1.00 83.81 589 ASN A N 1
ATOM 4471 C CA . ASN A 1 589 ? -5.851 0.557 38.560 1.00 83.81 589 ASN A CA 1
ATOM 4472 C C . ASN A 1 589 ? -6.043 -0.966 38.405 1.00 83.81 589 ASN A C 1
ATOM 4474 O O . ASN A 1 589 ? -5.234 -1.628 37.762 1.00 83.81 589 ASN A O 1
ATOM 4478 N N . ASP A 1 590 ? -7.072 -1.548 39.023 1.00 89.50 590 ASP A N 1
ATOM 4479 C CA . ASP A 1 590 ? -7.383 -2.984 38.984 1.00 89.50 590 ASP A CA 1
ATOM 4480 C C . ASP A 1 590 ? -8.387 -3.362 37.878 1.00 89.50 590 ASP A C 1
ATOM 4482 O O . ASP A 1 590 ? -8.808 -4.519 37.786 1.00 89.50 590 ASP A O 1
ATOM 4486 N N . LYS A 1 591 ? -8.795 -2.388 37.057 1.00 90.94 591 LYS A N 1
ATOM 4487 C CA . LYS A 1 591 ? -9.773 -2.556 35.978 1.00 90.94 591 LYS A CA 1
ATOM 4488 C C . LYS A 1 591 ? -9.103 -2.905 34.658 1.00 90.94 591 LYS A C 1
ATOM 4490 O O . LYS A 1 591 ? -8.076 -2.339 34.297 1.00 90.94 591 LYS A O 1
ATOM 4495 N N . GLU A 1 592 ? -9.742 -3.782 33.892 1.00 92.06 592 GLU A N 1
ATOM 4496 C CA . GLU A 1 592 ? -9.371 -4.012 32.498 1.00 92.06 592 GLU A CA 1
ATOM 4497 C C . GLU A 1 592 ? -9.843 -2.828 31.641 1.00 92.06 592 GLU A C 1
ATOM 4499 O O . GLU A 1 592 ? -11.026 -2.471 31.648 1.00 92.06 592 GLU A O 1
ATOM 4504 N N . VAL A 1 593 ? -8.912 -2.184 30.935 1.00 92.44 593 VAL A N 1
ATOM 4505 C CA . VAL A 1 593 ? -9.172 -0.929 30.223 1.00 92.44 593 VAL A CA 1
ATOM 4506 C C . VAL A 1 593 ? -9.421 -1.176 28.740 1.00 92.44 593 VAL A C 1
ATOM 4508 O O . VAL A 1 593 ? -8.597 -1.758 28.040 1.00 92.44 593 VAL A O 1
ATOM 4511 N N . PHE A 1 594 ? -10.530 -0.638 28.243 1.00 92.81 594 PHE A N 1
ATOM 4512 C CA . PHE A 1 594 ? -10.908 -0.652 26.839 1.00 92.81 594 PHE A CA 1
ATOM 4513 C C . PHE A 1 594 ? -11.070 0.782 26.342 1.00 92.81 594 PHE A C 1
ATOM 4515 O O . PHE A 1 594 ? -11.847 1.550 26.907 1.00 92.81 594 PHE A O 1
ATOM 4522 N N . VAL A 1 595 ? -10.379 1.143 25.260 1.00 92.00 595 VAL A N 1
ATOM 4523 C CA . VAL A 1 595 ? -10.418 2.500 24.696 1.00 92.00 595 VAL A CA 1
ATOM 4524 C C . VAL A 1 595 ? -10.874 2.455 23.243 1.00 92.00 595 VAL A C 1
ATOM 4526 O O . VAL A 1 595 ? -10.321 1.711 22.435 1.00 92.00 595 VAL A O 1
ATOM 4529 N N . CYS A 1 596 ? -11.876 3.260 22.893 1.00 87.69 596 CYS A N 1
ATOM 4530 C CA . CYS A 1 596 ? -12.364 3.386 21.524 1.00 87.69 596 CYS A CA 1
ATOM 4531 C C . CYS A 1 596 ? -12.727 4.844 21.209 1.00 87.69 596 CYS A C 1
ATOM 4533 O O . CYS A 1 596 ? -13.563 5.453 21.873 1.00 87.69 596 CYS A O 1
ATOM 4535 N N . GLY A 1 597 ? -12.113 5.430 20.181 1.00 86.62 597 GLY A N 1
ATOM 4536 C CA . GLY A 1 597 ? -12.329 6.830 19.814 1.00 86.62 597 GLY A CA 1
ATOM 4537 C C . GLY A 1 597 ? -11.577 7.244 18.543 1.00 86.62 597 GLY A C 1
ATOM 4538 O O . GLY A 1 597 ? -10.979 6.397 17.880 1.00 86.62 597 GLY A O 1
ATOM 4539 N N . PRO A 1 598 ? -11.633 8.533 18.161 1.00 76.94 598 PRO A N 1
ATOM 4540 C CA . PRO A 1 598 ? -10.954 9.052 16.970 1.00 76.94 598 PRO A CA 1
ATOM 4541 C C . PRO A 1 598 ? -9.418 9.023 17.106 1.00 76.94 598 PRO A C 1
ATOM 4543 O O . PRO A 1 598 ? -8.889 8.896 18.206 1.00 76.94 598 PRO A O 1
ATOM 4546 N N . GLY A 1 599 ? -8.690 9.167 15.991 1.00 65.19 599 GLY A N 1
ATOM 4547 C CA . GLY A 1 599 ? -7.217 9.137 15.984 1.00 65.19 599 GLY A CA 1
ATOM 4548 C C . GLY A 1 599 ? -6.591 10.134 16.972 1.00 65.19 599 GLY A C 1
ATOM 4549 O O . GLY A 1 599 ? -7.026 11.283 17.037 1.00 65.19 599 GLY A O 1
ATOM 4550 N N . GLY A 1 600 ? -5.607 9.671 17.751 1.00 69.56 600 GLY A N 1
ATOM 4551 C CA . GLY A 1 600 ? -4.954 10.413 18.839 1.00 69.56 600 GLY A CA 1
ATOM 4552 C C . GLY A 1 600 ? -5.677 10.363 20.195 1.00 69.56 600 GLY A C 1
ATOM 4553 O O . GLY A 1 600 ? -5.043 10.569 21.221 1.00 69.56 600 GLY A O 1
ATOM 4554 N N . PHE A 1 601 ? -6.975 10.025 20.244 1.00 78.12 601 PHE A N 1
ATOM 4555 C CA . PHE A 1 601 ? -7.713 9.905 21.514 1.00 78.12 601 PHE A CA 1
ATOM 4556 C C . PHE A 1 601 ? -7.202 8.746 22.374 1.00 78.12 601 PHE A C 1
ATOM 4558 O O . PHE A 1 601 ? -7.107 8.873 23.588 1.00 78.12 601 PHE A O 1
ATOM 4565 N N . GLY A 1 602 ? -6.876 7.616 21.739 1.00 77.31 602 GLY A N 1
ATOM 4566 C CA . GLY A 1 602 ? -6.320 6.457 22.437 1.00 77.31 602 GLY A CA 1
ATOM 4567 C C . GLY A 1 602 ? -5.002 6.788 23.131 1.00 77.31 602 GLY A C 1
ATOM 4568 O O . GLY A 1 602 ? -4.842 6.464 24.302 1.00 77.31 602 GLY A O 1
ATOM 4569 N N . ASP A 1 603 ? -4.116 7.498 22.433 1.00 75.00 603 ASP A N 1
ATOM 4570 C CA . ASP A 1 603 ? -2.806 7.892 22.954 1.00 75.00 603 ASP A CA 1
ATOM 4571 C C . ASP A 1 603 ? -2.953 8.854 24.144 1.00 75.00 603 ASP A C 1
ATOM 4573 O O . ASP A 1 603 ? -2.348 8.628 25.186 1.00 75.00 603 ASP A O 1
ATOM 4577 N N . GLU A 1 604 ? -3.839 9.858 24.051 1.00 78.81 604 GLU A N 1
ATOM 4578 C CA . GLU A 1 604 ? -4.129 10.785 25.162 1.00 78.81 604 GLU A CA 1
ATOM 4579 C C . GLU A 1 604 ? -4.654 10.065 26.420 1.00 78.81 604 GLU A C 1
ATOM 4581 O O . GLU A 1 604 ? -4.344 10.466 27.544 1.00 78.81 604 GLU A O 1
ATOM 4586 N N . VAL A 1 605 ? -5.461 9.014 26.244 1.00 84.38 605 VAL A N 1
ATOM 4587 C CA . VAL A 1 605 ? -5.990 8.204 27.353 1.00 84.38 605 VAL A CA 1
ATOM 4588 C C . VAL A 1 605 ? -4.894 7.326 27.952 1.00 84.38 605 VAL A C 1
ATOM 4590 O O . VAL A 1 605 ? -4.764 7.275 29.170 1.00 84.38 605 VAL A O 1
ATOM 4593 N N . VAL A 1 606 ? -4.091 6.666 27.112 1.00 80.56 606 VAL A N 1
ATOM 4594 C CA . VAL A 1 606 ? -2.999 5.783 27.552 1.00 80.56 606 VAL A CA 1
ATOM 4595 C C . VAL A 1 606 ? -1.882 6.563 28.244 1.00 80.56 606 VAL A C 1
ATOM 4597 O O . VAL A 1 606 ? -1.314 6.058 29.197 1.00 80.56 606 VAL A O 1
ATOM 4600 N N . GLU A 1 607 ? -1.578 7.792 27.821 1.00 81.00 607 GLU A N 1
ATOM 4601 C CA . GLU A 1 607 ? -0.643 8.670 28.543 1.00 81.00 607 GLU A CA 1
ATOM 4602 C C . GLU A 1 607 ? -1.188 9.153 29.897 1.00 81.00 607 GLU A C 1
ATOM 4604 O O . GLU A 1 607 ? -0.424 9.610 30.752 1.00 81.00 607 GLU A O 1
ATOM 4609 N N . GLY A 1 608 ? -2.513 9.162 30.053 1.00 79.00 608 GLY A N 1
ATOM 4610 C CA . GLY A 1 608 ? -3.189 9.632 31.255 1.00 79.00 608 GLY A CA 1
ATOM 4611 C C . GLY A 1 608 ? -3.307 8.577 32.355 1.00 79.00 608 GLY A C 1
ATOM 4612 O O . GLY A 1 608 ? -3.221 8.944 33.528 1.00 79.00 608 GLY A O 1
ATOM 4613 N N . LEU A 1 609 ? -3.526 7.318 31.963 1.00 80.12 609 LEU A N 1
ATOM 4614 C CA . LEU A 1 609 ? -3.584 6.128 32.823 1.00 80.12 609 LEU A CA 1
ATOM 4615 C C . LEU A 1 609 ? -2.184 5.692 33.266 1.00 80.12 609 LEU A C 1
ATOM 4617 O O . LEU A 1 609 ? -2.051 5.313 34.452 1.00 80.12 609 LEU A O 1
#

InterPro domains:
  IPR039261 Ferredoxin-NADP reductase (FNR), nucleotide-binding domain [G3DSA:3.40.50.80] (486-609)
  IPR039261 Ferredoxin-NADP reductase (FNR), nucleotide-binding domain [SSF52343] (480-607)